Protein 5FYQ (pdb70)

Structure (mmCIF, N/CA/C/O backbone):
data_5FYQ
#
_entry.id   5FYQ
#
_cell.length_a   114.948
_cell.length_b   114.948
_cell.length_c   206.476
_cell.angle_alpha   90.00
_cell.angle_beta   90.00
_cell.angle_gamma   120.00
#
_symmetry.space_group_name_H-M   'P 61 2 2'
#
loop_
_entity.id
_entity.type
_entity.pdbx_description
1 polymer 'NAD-DEPENDENT PROTEIN DEACETYLASE SIRTUIN-2'
2 polymer 'RAN AA 31-43'
3 non-polymer 'SULFATE ION'
4 non-polymer 'ZINC ION'
5 water water
#
loop_
_atom_site.group_PDB
_atom_site.id
_atom_site.type_symbol
_atom_site.label_atom_id
_atom_site.label_alt_id
_atom_site.label_comp_id
_atom_site.label_asym_id
_atom_site.label_entity_id
_atom_site.label_seq_id
_atom_site.pdbx_PDB_ins_code
_atom_site.Cartn_x
_atom_site.Cartn_y
_atom_site.Cartn_z
_atom_site.occupancy
_atom_site.B_iso_or_equiv
_atom_site.auth_seq_id
_atom_site.auth_comp_id
_atom_site.auth_asym_id
_atom_site.auth_atom_id
_atom_site.pdbx_PDB_model_num
ATOM 1 N N . GLU A 1 60 ? -4.346 31.565 4.040 1.00 69.08 56 GLU A N 1
ATOM 2 C CA . GLU A 1 60 ? -3.249 31.933 4.992 1.00 71.48 56 GLU A CA 1
ATOM 3 C C . GLU A 1 60 ? -3.139 33.470 5.089 1.00 68.55 56 GLU A C 1
ATOM 4 O O . GLU A 1 60 ? -4.067 34.117 5.580 1.00 66.23 56 GLU A O 1
ATOM 10 N N . ARG A 1 61 ? -2.039 34.057 4.628 1.00 65.59 57 ARG A N 1
ATOM 11 C CA . ARG A 1 61 ? -1.848 35.493 4.722 1.00 63.88 57 ARG A CA 1
ATOM 12 C C . ARG A 1 61 ? -1.347 35.938 3.375 1.00 60.94 57 ARG A C 1
ATOM 13 O O . ARG A 1 61 ? -0.173 35.766 3.056 1.00 65.08 57 ARG A O 1
ATOM 21 N N . LEU A 1 62 ? -2.237 36.523 2.582 1.00 56.70 58 LEU A N 1
ATOM 22 C CA . LEU A 1 62 ? -1.965 36.727 1.160 1.00 52.40 58 LEU A CA 1
ATOM 23 C C . LEU A 1 62 ? -1.143 37.953 0.866 1.00 49.26 58 LEU A C 1
ATOM 24 O O . LEU A 1 62 ? -0.547 38.061 -0.205 1.00 47.63 58 LEU A O 1
ATOM 29 N N . LEU A 1 63 ? -1.148 38.895 1.795 1.00 47.90 59 LEU A N 1
ATOM 30 C CA . LEU A 1 63 ? -0.332 40.082 1.663 1.00 47.42 59 LEU A CA 1
ATOM 31 C C . LEU A 1 63 ? 0.983 39.776 2.270 1.00 50.14 59 LEU A C 1
ATOM 32 O O . LEU A 1 63 ? 1.037 39.276 3.381 1.00 51.85 59 LEU A O 1
ATOM 37 N N . ASP A 1 64 ? 2.044 40.099 1.548 1.00 51.68 60 ASP A N 1
ATOM 38 C CA . ASP A 1 64 ? 3.398 39.944 2.064 1.00 54.23 60 ASP A CA 1
ATOM 39 C C . ASP A 1 64 ? 3.790 41.150 2.950 1.00 56.68 60 ASP A C 1
ATOM 40 O O . ASP A 1 64 ? 4.738 41.088 3.728 1.00 62.78 60 ASP A O 1
ATOM 45 N N . GLU A 1 65 ? 3.009 42.220 2.843 1.00 54.63 61 GLU A N 1
ATOM 46 C CA . GLU A 1 65 ? 3.266 43.490 3.484 1.00 54.72 61 GLU A CA 1
ATOM 47 C C . GLU A 1 65 ? 1.940 44.207 3.631 1.00 51.86 61 GLU A C 1
ATOM 48 O O . GLU A 1 65 ? 1.167 44.259 2.681 1.00 51.66 61 GLU A O 1
ATOM 54 N N . LEU A 1 66 ? 1.686 44.799 4.789 1.00 50.74 62 LEU A N 1
ATOM 55 C CA . LEU A 1 66 ? 0.471 45.580 4.993 1.00 47.40 62 LEU A CA 1
ATOM 56 C C . LEU A 1 66 ? 0.661 46.993 4.490 1.00 47.11 62 LEU A C 1
ATOM 57 O O . LEU A 1 66 ? 0.748 47.935 5.265 1.00 48.76 62 LEU A O 1
ATOM 62 N N . THR A 1 67 ? 0.734 47.141 3.179 1.00 45.57 63 THR A N 1
ATOM 63 C CA . THR A 1 67 ? 0.994 48.439 2.587 1.00 45.00 63 THR A CA 1
ATOM 64 C C . THR A 1 67 ? 0.402 48.492 1.215 1.00 42.14 63 THR A C 1
ATOM 65 O O . THR A 1 67 ? 0.074 47.463 0.640 1.00 39.96 63 THR A O 1
ATOM 69 N N . LEU A 1 68 ? 0.313 49.704 0.688 1.00 42.04 64 LEU A N 1
ATOM 70 C CA . LEU A 1 68 ? -0.008 49.927 -0.722 1.00 41.01 64 LEU A CA 1
ATOM 71 C C . LEU A 1 68 ? 0.918 49.103 -1.604 1.00 42.18 64 LEU A C 1
ATOM 72 O O . LEU A 1 68 ? 0.470 48.516 -2.602 1.00 40.43 64 LEU A O 1
ATOM 77 N N . GLU A 1 69 ? 2.197 49.053 -1.213 1.00 44.75 65 GLU A N 1
ATOM 78 C CA . GLU A 1 69 ? 3.199 48.250 -1.902 1.00 45.94 65 GLU A CA 1
ATOM 79 C C . GLU A 1 69 ? 2.807 46.773 -1.828 1.00 43.92 65 GLU A C 1
ATOM 80 O O . GLU A 1 69 ? 2.844 46.071 -2.825 1.00 43.57 65 GLU A O 1
ATOM 86 N N . GLY A 1 70 ? 2.389 46.319 -0.657 1.00 42.40 66 GLY A N 1
ATOM 87 C CA . GLY A 1 70 ? 1.921 44.944 -0.499 1.00 40.22 66 GLY A CA 1
ATOM 88 C C . GLY A 1 70 ? 0.668 44.614 -1.295 1.00 36.82 66 GLY A C 1
ATOM 89 O O . GLY A 1 70 ? 0.533 43.518 -1.836 1.00 35.73 66 GLY A O 1
ATOM 90 N N . VAL A 1 71 ? -0.260 45.558 -1.354 1.00 35.03 67 VAL A N 1
ATOM 91 C CA . VAL A 1 71 ? -1.537 45.337 -2.008 1.00 31.99 67 VAL A CA 1
ATOM 92 C C . VAL A 1 71 ? -1.330 45.260 -3.500 1.00 31.22 67 VAL A C 1
ATOM 93 O O . VAL A 1 71 ? -1.830 44.332 -4.150 1.00 30.11 67 VAL A O 1
ATOM 97 N N . ALA A 1 72 ? -0.602 46.244 -4.034 1.00 32.30 68 ALA A N 1
ATOM 98 C CA . ALA A 1 72 ? -0.279 46.314 -5.477 1.00 31.82 68 ALA A CA 1
ATOM 99 C C . ALA A 1 72 ? 0.360 45.021 -5.949 1.00 31.53 68 ALA A C 1
ATOM 100 O O . ALA A 1 72 ? -0.006 44.443 -6.965 1.00 30.03 68 ALA A O 1
ATOM 102 N N . ARG A 1 73 ? 1.328 44.586 -5.162 1.00 33.11 69 ARG A N 1
ATOM 103 C CA . ARG A 1 73 ? 2.054 43.367 -5.404 1.00 33.92 69 ARG A CA 1
ATOM 104 C C . ARG A 1 73 ? 1.059 42.197 -5.433 1.00 32.05 69 ARG A C 1
ATOM 105 O O . ARG A 1 73 ? 1.126 41.325 -6.296 1.00 31.70 69 ARG A O 1
ATOM 113 N N . TYR A 1 74 ? 0.100 42.207 -4.520 1.00 31.04 70 TYR A N 1
ATOM 114 C CA . TYR A 1 74 ? -0.903 41.162 -4.468 1.00 29.47 70 TYR A CA 1
ATOM 115 C C . TYR A 1 74 ? -1.829 41.232 -5.683 1.00 28.52 70 TYR A C 1
ATOM 116 O O . TYR A 1 74 ? -2.107 40.216 -6.324 1.00 29.87 70 TYR A O 1
ATOM 125 N N . MET A 1 75 ? -2.312 42.432 -5.988 1.00 27.60 71 MET A N 1
ATOM 126 C CA . MET A 1 75 ? -3.098 42.687 -7.213 1.00 26.53 71 MET A CA 1
ATOM 127 C C . MET A 1 75 ? -2.481 42.208 -8.515 1.00 27.13 71 MET A C 1
ATOM 128 O O . MET A 1 75 ? -3.206 41.943 -9.465 1.00 26.02 71 MET A O 1
ATOM 133 N N . GLN A 1 76 ? -1.150 42.146 -8.566 1.00 29.17 72 GLN A N 1
ATOM 134 C CA . GLN A 1 76 ? -0.442 41.663 -9.753 1.00 30.42 72 GLN A CA 1
ATOM 135 C C . GLN A 1 76 ? -0.291 40.160 -9.815 1.00 31.41 72 GLN A C 1
ATOM 136 O O . GLN A 1 76 ? -0.084 39.606 -10.897 1.00 31.93 72 GLN A O 1
ATOM 142 N N . SER A 1 77 ? -0.372 39.505 -8.662 1.00 32.66 73 SER A N 1
ATOM 143 C CA . SER A 1 77 ? -0.349 38.059 -8.622 1.00 33.83 73 SER A CA 1
ATOM 144 C C . SER A 1 77 ? -1.621 37.512 -9.230 1.00 34.66 73 SER A C 1
ATOM 145 O O . SER A 1 77 ? -2.661 38.172 -9.272 1.00 33.87 73 SER A O 1
ATOM 148 N N . GLU A 1 78 ? -1.511 36.285 -9.707 1.00 37.70 74 GLU A N 1
ATOM 149 C CA . GLU A 1 78 ? -2.610 35.602 -10.343 1.00 39.06 74 GLU A CA 1
ATOM 150 C C . GLU A 1 78 ? -3.701 35.264 -9.345 1.00 39.08 74 GLU A C 1
ATOM 151 O O . GLU A 1 78 ? -4.836 35.039 -9.732 1.00 40.58 74 GLU A O 1
ATOM 157 N N . ARG A 1 79 ? -3.363 35.213 -8.063 1.00 40.01 75 ARG A N 1
ATOM 158 C CA . ARG A 1 79 ? -4.371 34.977 -7.047 1.00 40.53 75 ARG A CA 1
ATOM 159 C C . ARG A 1 79 ? -5.449 36.072 -6.926 1.00 38.18 75 ARG A C 1
ATOM 160 O O . ARG A 1 79 ? -6.547 35.793 -6.448 1.00 39.23 75 ARG A O 1
ATOM 168 N N . CYS A 1 80 ? -5.150 37.299 -7.345 1.00 35.87 76 CYS A N 1
ATOM 169 C CA . CYS A 1 80 ? -6.097 38.395 -7.220 1.00 32.78 76 CYS A CA 1
ATOM 170 C C . CYS A 1 80 ? -6.820 38.704 -8.524 1.00 32.87 76 CYS A C 1
ATOM 171 O O . CYS A 1 80 ? -6.343 39.497 -9.324 1.00 33.40 76 CYS A O 1
ATOM 174 N N . ARG A 1 81 ? -7.988 38.114 -8.733 1.00 34.16 77 ARG A N 1
ATOM 175 C CA . ARG A 1 81 ? -8.732 38.332 -9.985 1.00 36.04 77 ARG A CA 1
ATOM 176 C C . ARG A 1 81 ? -9.994 39.122 -9.871 1.00 34.56 77 ARG A C 1
ATOM 177 O O . ARG A 1 81 ? -10.354 39.867 -10.780 1.00 35.04 77 ARG A O 1
ATOM 185 N N . ARG A 1 82 ? -10.725 38.839 -8.806 1.00 34.15 78 ARG A N 1
ATOM 186 C CA . ARG A 1 82 ? -12.009 39.447 -8.570 1.00 33.23 78 ARG A CA 1
ATOM 187 C C . ARG A 1 82 ? -11.879 40.503 -7.482 1.00 29.94 78 ARG A C 1
ATOM 188 O O . ARG A 1 82 ? -11.507 40.215 -6.351 1.00 29.48 78 ARG A O 1
ATOM 196 N N . VAL A 1 83 ? -12.134 41.743 -7.869 1.00 28.03 79 VAL A N 1
ATOM 197 C CA . VAL A 1 83 ? -12.019 42.885 -6.977 1.00 26.28 79 VAL A CA 1
ATOM 198 C C . VAL A 1 83 ? -13.374 43.551 -6.810 1.00 25.80 79 VAL A C 1
ATOM 199 O O . VAL A 1 83 ? -14.088 43.833 -7.796 1.00 26.14 79 VAL A O 1
ATOM 203 N N . ILE A 1 84 ? -13.736 43.804 -5.562 1.00 26.11 80 ILE A N 1
ATOM 204 C CA . ILE A 1 84 ? -14.936 44.567 -5.281 1.00 26.23 80 ILE A CA 1
ATOM 205 C C . ILE A 1 84 ? -14.568 45.936 -4.729 1.00 26.81 80 ILE A C 1
ATOM 206 O O . ILE A 1 84 ? -13.758 46.050 -3.784 1.00 28.13 80 ILE A O 1
ATOM 211 N N . CYS A 1 85 ? -15.158 46.970 -5.322 1.00 25.92 81 CYS A N 1
ATOM 212 C CA . CYS A 1 85 ? -15.030 48.332 -4.802 1.00 26.01 81 CYS A CA 1
ATOM 213 C C . CYS A 1 85 ? -16.295 48.705 -4.011 1.00 28.34 81 CYS A C 1
ATOM 214 O O . CYS A 1 85 ? -17.437 48.545 -4.508 1.00 28.53 81 CYS A O 1
ATOM 217 N N . LEU A 1 86 ? -16.090 49.137 -2.765 1.00 25.30 82 LEU A N 1
ATOM 218 C CA . LEU A 1 86 ? -17.167 49.686 -1.933 1.00 23.55 82 LEU A CA 1
ATOM 219 C C . LEU A 1 86 ? -16.860 51.144 -1.770 1.00 22.60 82 LEU A C 1
ATOM 220 O O . LEU A 1 86 ? -15.839 51.506 -1.182 1.00 22.46 82 LEU A O 1
ATOM 225 N N . VAL A 1 87 ? -17.741 51.991 -2.270 1.00 22.04 83 VAL A N 1
ATOM 226 C CA . VAL A 1 87 ? -17.444 53.419 -2.326 1.00 23.12 83 VAL A CA 1
ATOM 227 C C . VAL A 1 87 ? -18.550 54.288 -1.746 1.00 25.04 83 VAL A C 1
ATOM 228 O O . VAL A 1 87 ? -19.740 53.942 -1.824 1.00 27.76 83 VAL A O 1
ATOM 232 N N . GLY A 1 88 ? -18.158 55.431 -1.189 1.00 25.04 84 GLY A N 1
ATOM 233 C CA . GLY A 1 88 ? -19.131 56.395 -0.665 1.00 26.57 84 GLY A CA 1
ATOM 234 C C . GLY A 1 88 ? -18.925 57.837 -1.099 1.00 27.40 84 GLY A C 1
ATOM 235 O O . GLY A 1 88 ? -18.338 58.118 -2.149 1.00 27.05 84 GLY A O 1
ATOM 236 N N . ALA A 1 89 ? -19.400 58.764 -0.271 1.00 25.73 85 ALA A N 1
ATOM 237 C CA . ALA A 1 89 ? -19.366 60.180 -0.631 1.00 24.32 85 ALA A CA 1
ATOM 238 C C . ALA A 1 89 ? -17.959 60.705 -0.876 1.00 25.22 85 ALA A C 1
ATOM 239 O O . ALA A 1 89 ? -17.780 61.707 -1.547 1.00 26.29 85 ALA A O 1
ATOM 241 N N . GLY A 1 90 ? -16.962 60.025 -0.332 1.00 25.59 86 GLY A N 1
ATOM 242 C CA . GLY A 1 90 ? -15.587 60.503 -0.418 1.00 27.59 86 GLY A CA 1
ATOM 243 C C . GLY A 1 90 ? -14.942 60.410 -1.786 1.00 28.26 86 GLY A C 1
ATOM 244 O O . GLY A 1 90 ? -13.854 60.936 -1.963 1.00 29.11 86 GLY A O 1
ATOM 245 N N . ILE A 1 91 ? -15.582 59.721 -2.735 1.00 27.11 87 ILE A N 1
ATOM 246 C CA . ILE A 1 91 ? -15.036 59.605 -4.087 1.00 27.69 87 ILE A CA 1
ATOM 247 C C . ILE A 1 91 ? -15.742 60.526 -5.064 1.00 28.78 87 ILE A C 1
ATOM 248 O O . ILE A 1 91 ? -15.585 60.373 -6.279 1.00 31.22 87 ILE A O 1
ATOM 253 N N . SER A 1 92 ? -16.547 61.455 -4.573 1.00 28.43 88 SER A N 1
ATOM 254 C CA . SER A 1 92 ? -17.189 62.397 -5.491 1.00 29.67 88 SER A CA 1
ATOM 255 C C . SER A 1 92 ? -17.082 63.851 -5.060 1.00 30.90 88 SER A C 1
ATOM 256 O O . SER A 1 92 ? -17.593 64.749 -5.734 1.00 32.29 88 SER A O 1
ATOM 259 N N . THR A 1 93 ? -16.403 64.096 -3.953 1.00 30.12 89 THR A N 1
ATOM 260 C CA . THR A 1 93 ? -16.314 65.440 -3.452 1.00 31.61 89 THR A CA 1
ATOM 261 C C . THR A 1 93 ? -15.387 66.252 -4.325 1.00 35.08 89 THR A C 1
ATOM 262 O O . THR A 1 93 ? -15.657 67.426 -4.578 1.00 37.59 89 THR A O 1
ATOM 266 N N . SER A 1 94 ? -14.319 65.640 -4.824 1.00 35.73 90 SER A N 1
ATOM 267 C CA . SER A 1 94 ? -13.426 66.358 -5.727 1.00 38.76 90 SER A CA 1
ATOM 268 C C . SER A 1 94 ? -14.121 66.658 -7.041 1.00 39.79 90 SER A C 1
ATOM 269 O O . SER A 1 94 ? -13.720 67.554 -7.744 1.00 42.57 90 SER A O 1
ATOM 272 N N . ALA A 1 95 ? -15.176 65.914 -7.350 1.00 38.48 91 ALA A N 1
ATOM 273 C CA . ALA A 1 95 ? -16.069 66.233 -8.481 1.00 40.07 91 ALA A CA 1
ATOM 274 C C . ALA A 1 95 ? -17.126 67.308 -8.142 1.00 41.65 91 ALA A C 1
ATOM 275 O O . ALA A 1 95 ? -18.063 67.539 -8.920 1.00 42.54 91 ALA A O 1
ATOM 277 N N . GLY A 1 96 ? -16.962 67.969 -6.995 1.00 42.61 92 GLY A N 1
ATOM 278 C CA . GLY A 1 96 ? -17.863 69.037 -6.566 1.00 43.52 92 GLY A CA 1
ATOM 279 C C . GLY A 1 96 ? -19.207 68.503 -6.116 1.00 42.09 92 GLY A C 1
ATOM 280 O O . GLY A 1 96 ? -20.240 69.055 -6.465 1.00 43.89 92 GLY A O 1
ATOM 281 N N . ILE A 1 97 ? -19.200 67.411 -5.353 1.00 40.35 93 ILE A N 1
ATOM 282 C CA . ILE A 1 97 ? -20.431 66.872 -4.777 1.00 37.88 93 ILE A CA 1
ATOM 283 C C . ILE A 1 97 ? -20.271 66.662 -3.271 1.00 36.97 93 ILE A C 1
ATOM 284 O O . ILE A 1 97 ? -19.694 65.659 -2.826 1.00 36.76 93 ILE A O 1
ATOM 289 N N . PRO A 1 98 ? -20.822 67.597 -2.478 1.00 37.13 94 PRO A N 1
ATOM 290 C CA . PRO A 1 98 ? -20.519 67.681 -1.053 1.00 36.37 94 PRO A CA 1
ATOM 291 C C . PRO A 1 98 ? -21.078 66.508 -0.279 1.00 33.94 94 PRO A C 1
ATOM 292 O O . PRO A 1 98 ? -22.214 66.112 -0.498 1.00 32.43 94 PRO A O 1
ATOM 296 N N . ASP A 1 99 ? -20.272 65.947 0.609 1.00 34.11 95 ASP A N 1
ATOM 297 C CA . ASP A 1 99 ? -20.707 64.805 1.369 1.00 32.94 95 ASP A CA 1
ATOM 298 C C . ASP A 1 99 ? -21.730 65.270 2.389 1.00 33.52 95 ASP A C 1
ATOM 299 O O . ASP A 1 99 ? -21.374 65.695 3.496 1.00 34.86 95 ASP A O 1
ATOM 304 N N . PHE A 1 100 ? -23.005 65.165 2.028 1.00 34.16 96 PHE A N 1
ATOM 305 C CA . PHE A 1 100 ? -24.074 65.640 2.910 1.00 36.19 96 PHE A CA 1
ATOM 306 C C . PHE A 1 100 ? -24.239 64.863 4.221 1.00 35.86 96 PHE A C 1
ATOM 307 O O . PHE A 1 100 ? -24.980 65.282 5.102 1.00 35.23 96 PHE A O 1
ATOM 315 N N . ARG A 1 101 ? -23.561 63.732 4.354 1.00 36.98 97 ARG A N 1
ATOM 316 C CA . ARG A 1 101 ? -23.644 62.955 5.577 1.00 37.74 97 ARG A CA 1
ATOM 317 C C . ARG A 1 101 ? -22.652 63.404 6.605 1.00 41.82 97 ARG A C 1
ATOM 318 O O . ARG A 1 101 ? -22.884 63.236 7.789 1.00 47.23 97 ARG A O 1
ATOM 326 N N . SER A 1 102 ? -21.534 63.959 6.157 1.00 47.46 98 SER A N 1
ATOM 327 C CA . SER A 1 102 ? -20.515 64.489 7.058 1.00 49.79 98 SER A CA 1
ATOM 328 C C . SER A 1 102 ? -20.406 65.963 6.727 1.00 49.90 98 SER A C 1
ATOM 329 O O . SER A 1 102 ? -19.454 66.371 6.069 1.00 50.13 98 SER A O 1
ATOM 332 N N . PRO A 1 103 ? -21.404 66.760 7.155 1.00 49.84 99 PRO A N 1
ATOM 333 C CA . PRO A 1 103 ? -21.355 68.206 6.981 1.00 53.78 99 PRO A CA 1
ATOM 334 C C . PRO A 1 103 ? -20.522 68.885 8.072 1.00 55.74 99 PRO A C 1
ATOM 335 O O . PRO A 1 103 ? -19.374 68.498 8.308 1.00 56.76 99 PRO A O 1
ATOM 339 N N . TYR A 1 108 ? -23.159 73.624 8.660 1.00 77.11 104 TYR A N 1
ATOM 340 C CA . TYR A 1 108 ? -22.629 74.640 7.745 1.00 76.46 104 TYR A CA 1
ATOM 341 C C . TYR A 1 108 ? -23.087 74.417 6.282 1.00 71.42 104 TYR A C 1
ATOM 342 O O . TYR A 1 108 ? -23.350 75.365 5.553 1.00 73.62 104 TYR A O 1
ATOM 351 N N . ASP A 1 109 ? -23.169 73.160 5.867 1.00 66.49 105 ASP A N 1
ATOM 352 C CA . ASP A 1 109 ? -23.632 72.781 4.534 1.00 63.16 105 ASP A CA 1
ATOM 353 C C . ASP A 1 109 ? -25.149 72.962 4.382 1.00 58.43 105 ASP A C 1
ATOM 354 O O . ASP A 1 109 ? -25.643 73.246 3.297 1.00 53.70 105 ASP A O 1
ATOM 359 N N . ASN A 1 110 ? -25.885 72.798 5.471 1.00 56.62 106 ASN A N 1
ATOM 360 C CA . ASN A 1 110 ? -27.329 72.749 5.372 1.00 57.11 106 ASN A CA 1
ATOM 361 C C . ASN A 1 110 ? -27.895 74.182 5.274 1.00 61.36 106 ASN A C 1
ATOM 362 O O . ASN A 1 110 ? -28.317 74.631 4.200 1.00 67.88 106 ASN A O 1
ATOM 367 N N . LEU A 1 111 ? -27.856 74.866 6.409 1.00 62.80 107 LEU A N 1
ATOM 368 C CA . LEU A 1 111 ? -28.252 76.278 6.614 1.00 67.43 107 LEU A CA 1
ATOM 369 C C . LEU A 1 111 ? -29.445 76.754 5.729 1.00 67.11 107 LEU A C 1
ATOM 370 O O . LEU A 1 111 ? -29.322 77.581 4.803 1.00 69.64 107 LEU A O 1
ATOM 375 N N . GLU A 1 112 ? -30.608 76.212 6.102 1.00 63.31 108 GLU A N 1
ATOM 376 C CA . GLU A 1 112 ? -31.917 76.424 5.472 1.00 59.22 108 GLU A CA 1
ATOM 377 C C . GLU A 1 112 ? -33.048 76.048 6.468 1.00 56.48 108 GLU A C 1
ATOM 378 O O . GLU A 1 112 ? -33.241 74.873 6.754 1.00 47.67 108 GLU A O 1
ATOM 384 N N . LYS A 1 113 ? -33.812 77.019 6.967 1.00 58.91 109 LYS A N 1
ATOM 385 C CA . LYS A 1 113 ? -34.937 76.717 7.874 1.00 58.88 109 LYS A CA 1
ATOM 386 C C . LYS A 1 113 ? -36.316 77.180 7.362 1.00 57.55 109 LYS A C 1
ATOM 387 O O . LYS A 1 113 ? -36.508 78.376 7.207 1.00 56.69 109 LYS A O 1
ATOM 393 N N . TYR A 1 114 ? -37.274 76.281 7.072 1.00 56.17 110 TYR A N 1
ATOM 394 C CA . TYR A 1 114 ? -37.125 74.789 7.002 1.00 55.42 110 TYR A CA 1
ATOM 395 C C . TYR A 1 114 ? -36.586 74.223 8.284 1.00 57.37 110 TYR A C 1
ATOM 396 O O . TYR A 1 114 ? -35.478 73.704 8.308 1.00 83.58 110 TYR A O 1
ATOM 405 N N . HIS A 1 115 ? -37.310 74.359 9.374 1.00 52.87 111 HIS A N 1
ATOM 406 C CA . HIS A 1 115 ? -36.707 74.018 10.656 1.00 51.28 111 HIS A CA 1
ATOM 407 C C . HIS A 1 115 ? -36.717 72.535 10.819 1.00 49.81 111 HIS A C 1
ATOM 408 O O . HIS A 1 115 ? -37.774 71.926 10.732 1.00 58.23 111 HIS A O 1
ATOM 415 N N . LEU A 1 116 ? -35.544 71.968 11.077 1.00 44.12 112 LEU A N 1
ATOM 416 C CA . LEU A 1 116 ? -35.334 70.532 11.019 1.00 38.30 112 LEU A CA 1
ATOM 417 C C . LEU A 1 116 ? -34.791 70.103 12.344 1.00 36.11 112 LEU A C 1
ATOM 418 O O . LEU A 1 116 ? -33.979 70.822 12.936 1.00 37.21 112 LEU A O 1
ATOM 423 N N . PRO A 1 117 ? -35.183 68.908 12.808 1.00 33.18 113 PRO A N 1
ATOM 424 C CA . PRO A 1 117 ? -34.603 68.494 14.068 1.00 31.85 113 PRO A CA 1
ATOM 425 C C . PRO A 1 117 ? -33.139 68.111 13.897 1.00 30.21 113 PRO A C 1
ATOM 426 O O . PRO A 1 117 ? -32.348 68.324 14.821 1.00 31.22 113 PRO A O 1
ATOM 430 N N . TYR A 1 118 ? -32.776 67.580 12.726 1.00 27.32 114 TYR A N 1
ATOM 431 C CA . TYR A 1 118 ? -31.360 67.320 12.404 1.00 26.06 114 TYR A CA 1
ATOM 432 C C . TYR A 1 118 ? -31.276 67.040 10.919 1.00 24.63 114 TYR A C 1
ATOM 433 O O . TYR A 1 118 ? -32.251 66.615 10.340 1.00 24.28 114 TYR A O 1
ATOM 442 N N . PRO A 1 119 ? -30.124 67.295 10.289 1.00 25.31 115 PRO A N 1
ATOM 443 C CA . PRO A 1 119 ? -29.996 66.983 8.869 1.00 25.13 115 PRO A CA 1
ATOM 444 C C . PRO A 1 119 ? -30.582 65.632 8.379 1.00 24.96 115 PRO A C 1
ATOM 445 O O . PRO A 1 119 ? -31.355 65.652 7.417 1.00 24.05 115 PRO A O 1
ATOM 449 N N . GLU A 1 120 ? -30.253 64.486 9.001 1.00 26.35 116 GLU A N 1
ATOM 450 C CA . GLU A 1 120 ? -30.677 63.187 8.413 1.00 28.26 116 GLU A CA 1
ATOM 451 C C . GLU A 1 120 ? -32.209 63.097 8.293 1.00 29.77 116 GLU A C 1
ATOM 452 O O . GLU A 1 120 ? -32.763 62.290 7.513 1.00 30.54 116 GLU A O 1
ATOM 458 N N . ALA A 1 121 ? -32.894 63.942 9.046 1.00 29.98 117 ALA A N 1
ATOM 459 C CA . ALA A 1 121 ? -34.336 64.036 8.958 1.00 29.90 117 ALA A CA 1
ATOM 460 C C . ALA A 1 121 ? -34.845 64.248 7.531 1.00 29.63 117 ALA A C 1
ATOM 461 O O . ALA A 1 121 ? -35.834 63.634 7.137 1.00 29.80 117 ALA A O 1
ATOM 463 N N . ILE A 1 122 ? -34.184 65.106 6.758 1.00 29.71 118 ILE A N 1
ATOM 464 C CA . ILE A 1 122 ? -34.661 65.419 5.395 1.00 30.15 118 ILE A CA 1
ATOM 465 C C . ILE A 1 122 ? -34.582 64.196 4.471 1.00 29.04 118 ILE A C 1
ATOM 466 O O . ILE A 1 122 ? -35.387 64.050 3.546 1.00 29.02 118 ILE A O 1
ATOM 471 N N . PHE A 1 123 ? -33.623 63.317 4.749 1.00 28.48 119 PHE A N 1
ATOM 472 C CA . PHE A 1 123 ? -33.506 62.044 4.042 1.00 29.12 119 PHE A CA 1
ATOM 473 C C . PHE A 1 123 ? -34.288 60.878 4.647 1.00 29.59 119 PHE A C 1
ATOM 474 O O . PHE A 1 123 ? -34.301 59.800 4.042 1.00 30.06 119 PHE A O 1
ATOM 482 N N . GLU A 1 124 ? -34.900 61.070 5.823 1.00 29.36 120 GLU A N 1
ATOM 483 C CA . GLU A 1 124 ? -35.712 60.027 6.460 1.00 29.66 120 GLU A CA 1
ATOM 484 C C . GLU A 1 124 ? -37.094 60.015 5.708 1.00 28.62 120 GLU A C 1
ATOM 485 O O . GLU A 1 124 ? -37.719 61.045 5.548 1.00 28.00 120 GLU A O 1
ATOM 491 N N . ILE A 1 125 ? -37.508 58.852 5.194 1.00 27.91 121 ILE A N 1
ATOM 492 C CA . ILE A 1 125 ? -38.679 58.702 4.283 1.00 28.65 121 ILE A CA 1
ATOM 493 C C . ILE A 1 125 ? -40.056 59.205 4.788 1.00 31.38 121 ILE A C 1
ATOM 494 O O . ILE A 1 125 ? -40.836 59.813 4.028 1.00 31.98 121 ILE A O 1
ATOM 499 N N . SER A 1 126 ? -40.369 58.904 6.046 1.00 32.33 122 SER A N 1
ATOM 500 C CA . SER A 1 126 ? -41.554 59.435 6.700 1.00 33.09 122 SER A CA 1
ATOM 501 C C . SER A 1 126 ? -41.544 60.954 6.594 1.00 33.69 122 SER A C 1
ATOM 502 O O . SER A 1 126 ? -42.506 61.560 6.131 1.00 37.22 122 SER A O 1
ATOM 505 N N . TYR A 1 127 ? -40.444 61.566 7.015 1.00 32.26 123 TYR A N 1
ATOM 506 C CA . TYR A 1 127 ? -40.356 63.019 7.062 1.00 32.05 123 TYR A CA 1
ATOM 507 C C . TYR A 1 127 ? -40.509 63.652 5.673 1.00 32.99 123 TYR A C 1
ATOM 508 O O . TYR A 1 127 ? -41.213 64.670 5.510 1.00 33.79 123 TYR A O 1
ATOM 517 N N . PHE A 1 128 ? -39.841 63.054 4.685 1.00 30.56 124 PHE A N 1
ATOM 518 C CA . PHE A 1 128 ? -39.898 63.532 3.308 1.00 30.64 124 PHE A CA 1
ATOM 519 C C . PHE A 1 128 ? -41.321 63.503 2.751 1.00 33.45 124 PHE A C 1
ATOM 520 O O . PHE A 1 128 ? -41.731 64.421 2.032 1.00 34.39 124 PHE A O 1
ATOM 528 N N . LYS A 1 129 ? -42.076 62.460 3.085 1.00 35.23 125 LYS A N 1
ATOM 529 C CA . LYS A 1 129 ? -43.415 62.305 2.511 1.00 38.95 125 LYS A CA 1
ATOM 530 C C . LYS A 1 129 ? -44.371 63.377 3.006 1.00 40.04 125 LYS A C 1
ATOM 531 O O . LYS A 1 129 ? -45.295 63.761 2.292 1.00 41.16 125 LYS A O 1
ATOM 537 N N . LYS A 1 130 ? -44.143 63.852 4.226 1.00 39.87 126 LYS A N 1
ATOM 538 C CA . LYS A 1 130 ? -44.935 64.956 4.798 1.00 42.01 126 LYS A CA 1
ATOM 539 C C . LYS A 1 130 ? -44.339 66.325 4.434 1.00 39.28 126 LYS A C 1
ATOM 540 O O . LYS A 1 130 ? -45.060 67.304 4.281 1.00 39.00 126 LYS A O 1
ATOM 546 N N . HIS A 1 131 ? -43.011 66.376 4.345 1.00 36.44 127 HIS A N 1
ATOM 547 C CA . HIS A 1 131 ? -42.271 67.619 4.189 1.00 34.87 127 HIS A CA 1
ATOM 548 C C . HIS A 1 131 ? -41.131 67.386 3.222 1.00 33.68 127 HIS A C 1
ATOM 549 O O . HIS A 1 131 ? -39.988 67.282 3.639 1.00 30.92 127 HIS A O 1
ATOM 556 N N . PRO A 1 132 ? -41.437 67.290 1.920 1.00 35.27 128 PRO A N 1
ATOM 557 C CA . PRO A 1 132 ? -40.388 67.050 0.946 1.00 35.22 128 PRO A CA 1
ATOM 558 C C . PRO A 1 132 ? -39.502 68.276 0.687 1.00 36.32 128 PRO A C 1
ATOM 559 O O . PRO A 1 132 ? -38.439 68.152 0.081 1.00 36.58 128 PRO A O 1
ATOM 563 N N . GLU A 1 133 ? -39.912 69.433 1.187 1.00 37.76 129 GLU A N 1
ATOM 564 C CA . GLU A 1 133 ? -39.230 70.687 0.903 1.00 39.77 129 GLU A CA 1
ATOM 565 C C . GLU A 1 133 ? -37.771 70.776 1.342 1.00 39.58 129 GLU A C 1
ATOM 566 O O . GLU A 1 133 ? -36.920 71.105 0.525 1.00 40.46 129 GLU A O 1
ATOM 572 N N . PRO A 1 134 ? -37.471 70.517 2.625 1.00 39.75 130 PRO A N 1
ATOM 573 C CA . PRO A 1 134 ? -36.061 70.558 2.975 1.00 40.70 130 PRO A CA 1
ATOM 574 C C . PRO A 1 134 ? -35.206 69.767 1.975 1.00 41.96 130 PRO A C 1
ATOM 575 O O . PRO A 1 134 ? -34.177 70.258 1.488 1.00 42.85 130 PRO A O 1
ATOM 579 N N . PHE A 1 135 ? -35.652 68.551 1.655 1.00 41.51 131 PHE A N 1
ATOM 580 C CA . PHE A 1 135 ? -34.908 67.697 0.735 1.00 41.13 131 PHE A CA 1
ATOM 581 C C . PHE A 1 135 ? -34.688 68.373 -0.595 1.00 43.89 131 PHE A C 1
ATOM 582 O O . PHE A 1 135 ? -33.664 68.172 -1.240 1.00 45.24 131 PHE A O 1
ATOM 590 N N . PHE A 1 136 ? -35.681 69.151 -1.001 1.00 45.25 132 PHE A N 1
ATOM 591 C CA . PHE A 1 136 ? -35.781 69.637 -2.363 1.00 44.38 132 PHE A CA 1
ATOM 592 C C . PHE A 1 136 ? -35.112 70.955 -2.585 1.00 46.59 132 PHE A C 1
ATOM 593 O O . PHE A 1 136 ? -34.593 71.202 -3.679 1.00 47.11 132 PHE A O 1
ATOM 601 N N . ALA A 1 137 ? -35.135 71.802 -1.558 1.00 48.62 133 ALA A N 1
ATOM 602 C CA . ALA A 1 137 ? -34.415 73.059 -1.597 1.00 53.07 133 ALA A CA 1
ATOM 603 C C . ALA A 1 137 ? -32.949 72.730 -1.693 1.00 53.99 133 ALA A C 1
ATOM 604 O O . ALA A 1 137 ? -32.189 73.348 -2.440 1.00 56.82 133 ALA A O 1
ATOM 606 N N . LEU A 1 138 ? -32.573 71.735 -0.909 1.00 53.20 134 LEU A N 1
ATOM 607 C CA . LEU A 1 138 ? -31.334 71.016 -1.117 1.00 55.08 134 LEU A CA 1
ATOM 608 C C . LEU A 1 138 ? -31.590 70.221 -2.376 1.00 58.66 134 LEU A C 1
ATOM 609 O O . LEU A 1 138 ? -32.696 69.742 -2.575 1.00 64.32 134 LEU A O 1
ATOM 614 N N . ALA A 1 139 ? -30.585 70.081 -3.225 1.00 60.28 135 ALA A N 1
ATOM 615 C CA . ALA A 1 139 ? -30.768 69.535 -4.583 1.00 61.91 135 ALA A CA 1
ATOM 616 C C . ALA A 1 139 ? -31.002 70.638 -5.569 1.00 64.87 135 ALA A C 1
ATOM 617 O O . ALA A 1 139 ? -30.889 70.410 -6.757 1.00 79.51 135 ALA A O 1
ATOM 619 N N . LYS A 1 140 ? -31.386 71.813 -5.098 1.00 65.63 136 LYS A N 1
ATOM 620 C CA . LYS A 1 140 ? -31.228 72.990 -5.902 1.00 70.58 136 LYS A CA 1
ATOM 621 C C . LYS A 1 140 ? -29.927 73.658 -5.463 1.00 72.20 136 LYS A C 1
ATOM 622 O O . LYS A 1 140 ? -29.283 74.342 -6.253 1.00 81.95 136 LYS A O 1
ATOM 628 N N . GLU A 1 141 ? -29.518 73.415 -4.219 1.00 70.16 137 GLU A N 1
ATOM 629 C CA . GLU A 1 141 ? -28.351 74.075 -3.662 1.00 71.55 137 GLU A CA 1
ATOM 630 C C . GLU A 1 141 ? -27.105 73.419 -4.217 1.00 70.95 137 GLU A C 1
ATOM 631 O O . GLU A 1 141 ? -26.173 74.104 -4.617 1.00 75.80 137 GLU A O 1
ATOM 637 N N . LEU A 1 142 ? -27.085 72.097 -4.247 1.00 69.93 138 LEU A N 1
ATOM 638 C CA . LEU A 1 142 ? -26.094 71.405 -5.047 1.00 74.48 138 LEU A CA 1
ATOM 639 C C . LEU A 1 142 ? -26.724 71.145 -6.422 1.00 79.33 138 LEU A C 1
ATOM 640 O O . LEU A 1 142 ? -27.680 70.378 -6.542 1.00 76.34 138 LEU A O 1
ATOM 645 N N . TYR A 1 143 ? -26.216 71.849 -7.440 1.00 88.06 139 TYR A N 1
ATOM 646 C CA . TYR A 1 143 ? -26.760 71.769 -8.803 1.00 90.85 139 TYR A CA 1
ATOM 647 C C . TYR A 1 143 ? -26.748 70.307 -9.251 1.00 84.07 139 TYR A C 1
ATOM 648 O O . TYR A 1 143 ? -27.833 69.736 -9.441 1.00 76.54 139 TYR A O 1
ATOM 657 N N . PRO A 1 144 ? -25.563 69.697 -9.448 1.00 84.21 140 PRO A N 1
ATOM 658 C CA . PRO A 1 144 ? -24.257 70.373 -9.589 1.00 85.03 140 PRO A CA 1
ATOM 659 C C . PRO A 1 144 ? -24.025 70.816 -11.036 1.00 87.86 140 PRO A C 1
ATOM 660 O O . PRO A 1 144 ? -24.563 70.206 -11.971 1.00 82.33 140 PRO A O 1
ATOM 664 N N . GLY A 1 145 ? -23.229 71.872 -11.197 1.00 93.00 141 GLY A N 1
ATOM 665 C CA . GLY A 1 145 ? -23.135 72.624 -12.455 1.00 97.25 141 GLY A CA 1
ATOM 666 C C . GLY A 1 145 ? -23.116 71.749 -13.686 1.00 97.82 141 GLY A C 1
ATOM 667 O O . GLY A 1 145 ? -23.851 71.984 -14.639 1.00 105.38 141 GLY A O 1
ATOM 668 N N . GLN A 1 146 ? -22.259 70.740 -13.650 1.00 95.98 142 GLN A N 1
ATOM 669 C CA . GLN A 1 146 ? -22.244 69.658 -14.633 1.00 95.66 142 GLN A CA 1
ATOM 670 C C . GLN A 1 146 ? -21.473 68.500 -14.005 1.00 85.30 142 GLN A C 1
ATOM 671 O O . GLN A 1 146 ? -20.573 68.710 -13.203 1.00 86.17 142 GLN A O 1
ATOM 677 N N . PHE A 1 147 ? -21.820 67.279 -14.378 1.00 77.06 143 PHE A N 1
ATOM 678 C CA . PHE A 1 147 ? -21.248 66.102 -13.750 1.00 68.44 143 PHE A CA 1
ATOM 679 C C . PHE A 1 147 ? -20.048 65.575 -14.509 1.00 64.00 143 PHE A C 1
ATOM 680 O O . PHE A 1 147 ? -20.171 65.236 -15.682 1.00 65.55 143 PHE A O 1
ATOM 688 N N . LYS A 1 148 ? -18.901 65.475 -13.848 1.00 59.34 144 LYS A N 1
ATOM 689 C CA . LYS A 1 148 ? -17.782 64.727 -14.425 1.00 58.61 144 LYS A CA 1
ATOM 690 C C . LYS A 1 148 ? -16.900 63.977 -13.406 1.00 52.51 144 LYS A C 1
ATOM 691 O O . LYS A 1 148 ? -16.381 64.568 -12.465 1.00 51.93 144 LYS A O 1
ATOM 697 N N . PRO A 1 149 ? -16.687 62.675 -13.636 1.00 46.91 145 PRO A N 1
ATOM 698 C CA . PRO A 1 149 ? -16.148 61.795 -12.614 1.00 42.84 145 PRO A CA 1
ATOM 699 C C . PRO A 1 149 ? -14.662 61.919 -12.311 1.00 42.12 145 PRO A C 1
ATOM 700 O O . PRO A 1 149 ? -13.882 62.425 -13.107 1.00 44.47 145 PRO A O 1
ATOM 704 N N . THR A 1 150 ? -14.304 61.410 -11.145 1.00 38.07 146 THR A N 1
ATOM 705 C CA . THR A 1 150 ? -12.996 61.610 -10.565 1.00 37.89 146 THR A CA 1
ATOM 706 C C . THR A 1 150 ? -12.009 60.548 -10.989 1.00 37.04 146 THR A C 1
ATOM 707 O O . THR A 1 150 ? -12.350 59.566 -11.625 1.00 35.87 146 THR A O 1
ATOM 711 N N . ILE A 1 151 ? -10.764 60.781 -10.611 1.00 38.03 147 ILE A N 1
ATOM 712 C CA . ILE A 1 151 ? -9.683 59.847 -10.818 1.00 37.58 147 ILE A CA 1
ATOM 713 C C . ILE A 1 151 ? -10.032 58.498 -10.207 1.00 34.47 147 ILE A C 1
ATOM 714 O O . ILE A 1 151 ? -9.771 57.430 -10.808 1.00 33.34 147 ILE A O 1
ATOM 719 N N . CYS A 1 152 ? -10.630 58.548 -9.020 1.00 32.61 148 CYS A N 1
ATOM 720 C CA . CYS A 1 152 ? -11.064 57.331 -8.367 1.00 30.47 148 CYS A CA 1
ATOM 721 C C . CYS A 1 152 ? -12.046 56.621 -9.257 1.00 29.19 148 CYS A C 1
ATOM 722 O O . CYS A 1 152 ? -11.896 55.429 -9.529 1.00 27.68 148 CYS A O 1
ATOM 725 N N . HIS A 1 153 ? -13.048 57.350 -9.724 1.00 29.70 149 HIS A N 1
ATOM 726 C CA . HIS A 1 153 ? -13.995 56.775 -10.673 1.00 29.57 149 HIS A CA 1
ATOM 727 C C . HIS A 1 153 ? -13.306 56.107 -11.861 1.00 30.41 149 HIS A C 1
ATOM 728 O O . HIS A 1 153 ? -13.654 54.991 -12.253 1.00 29.57 149 HIS A O 1
ATOM 735 N N . TYR A 1 154 ? -12.322 56.797 -12.426 1.00 31.97 150 TYR A N 1
ATOM 736 C CA . TYR A 1 154 ? -11.688 56.331 -13.649 1.00 33.01 150 TYR A CA 1
ATOM 737 C C . TYR A 1 154 ? -10.703 55.222 -13.329 1.00 32.04 150 TYR A C 1
ATOM 738 O O . TYR A 1 154 ? -10.403 54.384 -14.170 1.00 31.72 150 TYR A O 1
ATOM 747 N N . PHE A 1 155 ? -10.226 55.203 -12.093 1.00 31.63 151 PHE A N 1
ATOM 748 C CA . PHE A 1 155 ? -9.480 54.054 -11.592 1.00 30.17 151 PHE A CA 1
ATOM 749 C C . PHE A 1 155 ? -10.360 52.801 -11.686 1.00 28.55 151 PHE A C 1
ATOM 750 O O . PHE A 1 155 ? -9.939 51.760 -12.217 1.00 27.85 151 PHE A O 1
ATOM 758 N N . MET A 1 156 ? -11.590 52.929 -11.184 1.00 27.55 152 MET A N 1
ATOM 759 C CA . MET A 1 156 ? -12.556 51.832 -11.201 1.00 26.41 152 MET A CA 1
ATOM 760 C C . MET A 1 156 ? -12.874 51.382 -12.622 1.00 26.75 152 MET A C 1
ATOM 761 O O . MET A 1 156 ? -13.214 50.205 -12.854 1.00 27.37 152 MET A O 1
ATOM 766 N N . ARG A 1 157 ? -12.797 52.317 -13.560 1.00 27.39 153 ARG A N 1
ATOM 767 C CA . ARG A 1 157 ? -12.934 51.979 -14.970 1.00 28.62 153 ARG A CA 1
ATOM 768 C C . ARG A 1 157 ? -11.774 51.096 -15.457 1.00 28.69 153 ARG A C 1
ATOM 769 O O . ARG A 1 157 ? -11.985 50.118 -16.149 1.00 28.75 153 ARG A O 1
ATOM 777 N N . LEU A 1 158 ? -10.548 51.437 -15.100 1.00 28.81 154 LEU A N 1
ATOM 778 C CA . LEU A 1 158 ? -9.434 50.648 -15.560 1.00 28.81 154 LEU A CA 1
ATOM 779 C C . LEU A 1 158 ? -9.565 49.261 -14.979 1.00 26.65 154 LEU A C 1
ATOM 780 O O . LEU A 1 158 ? -9.278 48.275 -15.656 1.00 27.37 154 LEU A O 1
ATOM 785 N N . LEU A 1 159 ? -10.042 49.165 -13.746 1.00 24.29 155 LEU A N 1
ATOM 786 C CA . LEU A 1 159 ? -10.273 47.844 -13.192 1.00 22.75 155 LEU A CA 1
ATOM 787 C C . LEU A 1 159 ? -11.167 47.044 -14.127 1.00 22.49 155 LEU A C 1
ATOM 788 O O . LEU A 1 159 ? -10.823 45.946 -14.539 1.00 22.74 155 LEU A O 1
ATOM 793 N N . LYS A 1 160 ? -12.307 47.617 -14.471 1.00 22.51 156 LYS A N 1
ATOM 794 C CA . LYS A 1 160 ? -13.225 46.998 -15.426 1.00 23.08 156 LYS A CA 1
ATOM 795 C C . LYS A 1 160 ? -12.547 46.594 -16.717 1.00 25.04 156 LYS A C 1
ATOM 796 O O . LYS A 1 160 ? -12.613 45.439 -17.130 1.00 25.73 156 LYS A O 1
ATOM 802 N N . ASP A 1 161 ? -11.885 47.552 -17.346 1.00 26.80 157 ASP A N 1
ATOM 803 C CA . ASP A 1 161 ? -11.213 47.309 -18.624 1.00 29.09 157 ASP A CA 1
ATOM 804 C C . ASP A 1 161 ? -10.158 46.223 -18.524 1.00 28.41 157 ASP A C 1
ATOM 805 O O . ASP A 1 161 ? -9.956 45.486 -19.482 1.00 29.76 157 ASP A O 1
ATOM 810 N N . LYS A 1 162 ? -9.480 46.132 -17.383 1.00 26.65 158 LYS A N 1
ATOM 811 C CA . LYS A 1 162 ? -8.397 45.167 -17.226 1.00 26.75 158 LYS A CA 1
ATOM 812 C C . LYS A 1 162 ? -8.885 43.795 -16.733 1.00 25.67 158 LYS A C 1
ATOM 813 O O . LYS A 1 162 ? -8.076 42.903 -16.446 1.00 25.75 158 LYS A O 1
ATOM 819 N N . GLY A 1 163 ? -10.203 43.627 -16.642 1.00 24.99 159 GLY A N 1
ATOM 820 C CA . GLY A 1 163 ? -10.798 42.356 -16.254 1.00 24.18 159 GLY A CA 1
ATOM 821 C C . GLY A 1 163 ? -10.644 42.055 -14.779 1.00 23.11 159 GLY A C 1
ATOM 822 O O . GLY A 1 163 ? -10.590 40.898 -14.373 1.00 23.48 159 GLY A O 1
ATOM 823 N N . LEU A 1 164 ? -10.564 43.092 -13.958 1.00 22.49 160 LEU A N 1
ATOM 824 C CA . LEU A 1 164 ? -10.374 42.883 -12.528 1.00 21.39 160 LEU A CA 1
ATOM 825 C C . LEU A 1 164 ? -11.600 43.211 -11.691 1.00 20.18 160 LEU A C 1
ATOM 826 O O . LEU A 1 164 ? -11.696 42.793 -10.536 1.00 19.14 160 LEU A O 1
ATOM 831 N N . LEU A 1 165 ? -12.543 43.937 -12.283 1.00 20.41 161 LEU A N 1
ATOM 832 C CA . LEU A 1 165 ? -13.688 44.447 -11.549 1.00 19.64 161 LEU A CA 1
ATOM 833 C C . LEU A 1 165 ? -14.844 43.455 -11.519 1.00 20.08 161 LEU A C 1
ATOM 834 O O . LEU A 1 165 ? -15.649 43.369 -12.445 1.00 20.47 161 LEU A O 1
ATOM 839 N N . LEU A 1 166 ? -14.923 42.713 -10.424 1.00 20.18 162 LEU A N 1
ATOM 840 C CA . LEU A 1 166 ? -16.048 41.806 -10.192 1.00 20.61 162 LEU A CA 1
ATOM 841 C C . LEU A 1 166 ? -17.317 42.597 -10.013 1.00 20.42 162 LEU A C 1
ATOM 842 O O . LEU A 1 166 ? -18.367 42.224 -10.532 1.00 21.58 162 LEU A O 1
ATOM 847 N N . ARG A 1 167 ? -17.227 43.682 -9.249 1.00 20.04 163 ARG A N 1
ATOM 848 C CA . ARG A 1 167 ? -18.406 44.506 -8.980 1.00 20.09 163 ARG A CA 1
ATOM 849 C C . ARG A 1 167 ? -18.038 45.786 -8.275 1.00 19.30 163 ARG A C 1
ATOM 850 O O . ARG A 1 167 ? -17.111 45.802 -7.473 1.00 18.48 163 ARG A O 1
ATOM 858 N N . CYS A 1 168 ? -18.789 46.849 -8.546 1.00 20.09 164 CYS A N 1
ATOM 859 C CA . CYS A 1 168 ? -18.700 48.079 -7.741 1.00 20.92 164 CYS A CA 1
ATOM 860 C C . CYS A 1 168 ? -19.990 48.407 -6.991 1.00 21.08 164 CYS A C 1
ATOM 861 O O . CYS A 1 168 ? -21.023 48.632 -7.607 1.00 22.40 164 CYS A O 1
ATOM 864 N N . TYR A 1 169 ? -19.918 48.471 -5.666 1.00 20.13 165 TYR A N 1
ATOM 865 C CA . TYR A 1 169 ? -21.103 48.726 -4.868 1.00 19.87 165 TYR A CA 1
ATOM 866 C C . TYR A 1 169 ? -21.015 50.181 -4.408 1.00 19.52 165 TYR A C 1
ATOM 867 O O . TYR A 1 169 ? -20.093 50.566 -3.688 1.00 18.79 165 TYR A O 1
ATOM 876 N N . THR A 1 170 ? -21.971 50.997 -4.816 1.00 20.55 166 THR A N 1
ATOM 877 C CA . THR A 1 170 ? -21.906 52.419 -4.475 1.00 20.60 166 THR A CA 1
ATOM 878 C C . THR A 1 170 ? -23.054 52.849 -3.583 1.00 20.87 166 THR A C 1
ATOM 879 O O . THR A 1 170 ? -24.187 52.385 -3.770 1.00 20.29 166 THR A O 1
ATOM 883 N N . GLN A 1 171 ? -22.723 53.725 -2.624 1.00 21.58 167 GLN A N 1
ATOM 884 C CA . GLN A 1 171 ? -23.690 54.397 -1.769 1.00 22.50 167 GLN A CA 1
ATOM 885 C C . GLN A 1 171 ? -24.147 55.688 -2.408 1.00 22.82 167 GLN A C 1
ATOM 886 O O . GLN A 1 171 ? -25.115 56.298 -1.949 1.00 23.22 167 GLN A O 1
ATOM 892 N N . ASN A 1 172 ? -23.440 56.097 -3.461 1.00 23.08 168 ASN A N 1
ATOM 893 C CA . ASN A 1 172 ? -23.634 57.403 -4.107 1.00 23.82 168 ASN A CA 1
ATOM 894 C C . ASN A 1 172 ? -24.769 57.422 -5.152 1.00 24.46 168 ASN A C 1
ATOM 895 O O . ASN A 1 172 ? -25.012 56.448 -5.853 1.00 23.93 168 ASN A O 1
ATOM 900 N N . ILE A 1 173 ? -25.430 58.568 -5.261 1.00 26.54 169 ILE A N 1
ATOM 901 C CA . ILE A 1 173 ? -26.595 58.747 -6.151 1.00 28.20 169 ILE A CA 1
ATOM 902 C C . ILE A 1 173 ? -26.326 59.682 -7.366 1.00 31.41 169 ILE A C 1
ATOM 903 O O . ILE A 1 173 ? -27.217 59.902 -8.213 1.00 34.27 169 ILE A O 1
ATOM 908 N N . ASP A 1 174 ? -25.091 60.188 -7.457 1.00 29.32 170 ASP A N 1
ATOM 909 C CA . ASP A 1 174 ? -24.626 61.022 -8.583 1.00 30.88 170 ASP A CA 1
ATOM 910 C C . ASP A 1 174 ? -24.481 60.353 -9.959 1.00 30.87 170 ASP A C 1
ATOM 911 O O . ASP A 1 174 ? -24.384 61.045 -10.964 1.00 32.20 170 ASP A O 1
ATOM 916 N N . THR A 1 175 ? -24.404 59.029 -10.005 1.00 29.48 171 THR A N 1
ATOM 917 C CA . THR A 1 175 ? -24.307 58.277 -11.284 1.00 29.87 171 THR A CA 1
ATOM 918 C C . THR A 1 175 ? -23.004 58.477 -12.052 1.00 30.14 171 THR A C 1
ATOM 919 O O . THR A 1 175 ? -22.946 58.260 -13.263 1.00 30.37 171 THR A O 1
ATOM 923 N N . LEU A 1 176 ? -21.964 58.877 -11.330 1.00 30.16 172 LEU A N 1
ATOM 924 C CA . LEU A 1 176 ? -20.658 59.138 -11.923 1.00 31.71 172 LEU A CA 1
ATOM 925 C C . LEU A 1 176 ? -19.908 57.856 -12.295 1.00 31.78 172 LEU A C 1
ATOM 926 O O . LEU A 1 176 ? -19.038 57.876 -13.163 1.00 35.89 172 LEU A O 1
ATOM 931 N N . GLU A 1 177 ? -20.224 56.751 -11.631 1.00 30.08 173 GLU A N 1
ATOM 932 C CA . GLU A 1 177 ? -19.636 55.475 -11.983 1.00 31.14 173 GLU A CA 1
ATOM 933 C C . GLU A 1 177 ? -19.998 55.199 -13.446 1.00 35.06 173 GLU A C 1
ATOM 934 O O . GLU A 1 177 ? -19.141 54.901 -14.290 1.00 37.22 173 GLU A O 1
ATOM 940 N N . ARG A 1 178 ? -21.286 55.337 -13.723 1.00 36.50 174 ARG A N 1
ATOM 941 C CA . ARG A 1 178 ? -21.838 55.141 -15.058 1.00 40.29 174 ARG A CA 1
ATOM 942 C C . ARG A 1 178 ? -21.191 56.034 -16.107 1.00 41.14 174 ARG A C 1
ATOM 943 O O . ARG A 1 178 ? -20.803 55.568 -17.176 1.00 42.51 174 ARG A O 1
ATOM 951 N N . ILE A 1 179 ? -21.092 57.322 -15.799 1.00 40.58 175 ILE A N 1
ATOM 952 C CA . ILE A 1 179 ? -20.470 58.306 -16.702 1.00 42.02 175 ILE A CA 1
ATOM 953 C C . ILE A 1 179 ? -18.972 58.072 -16.835 1.00 42.83 175 ILE A C 1
ATOM 954 O O . ILE A 1 179 ? -18.350 58.541 -17.776 1.00 47.38 175 ILE A O 1
ATOM 959 N N . ALA A 1 180 ? -18.390 57.351 -15.889 1.00 40.10 176 ALA A N 1
ATOM 960 C CA . ALA A 1 180 ? -17.001 56.979 -15.994 1.00 40.52 176 ALA A CA 1
ATOM 961 C C . ALA A 1 180 ? -16.785 55.731 -16.892 1.00 41.78 176 ALA A C 1
ATOM 962 O O . ALA A 1 180 ? -15.640 55.335 -17.140 1.00 43.37 176 ALA A O 1
ATOM 964 N N . GLY A 1 181 ? -17.879 55.127 -17.367 1.00 40.76 177 GLY A N 1
ATOM 965 C CA . GLY A 1 181 ? -17.833 53.999 -18.294 1.00 40.28 177 GLY A CA 1
ATOM 966 C C . GLY A 1 181 ? -18.236 52.675 -17.690 1.00 38.18 177 GLY A C 1
ATOM 967 O O . GLY A 1 181 ? -18.123 51.645 -18.349 1.00 38.37 177 GLY A O 1
ATOM 968 N N . LEU A 1 182 ? -18.700 52.685 -16.442 1.00 37.10 178 LEU A N 1
ATOM 969 C CA . LEU A 1 182 ? -19.039 51.428 -15.757 1.00 36.53 178 LEU A CA 1
ATOM 970 C C . LEU A 1 182 ? -20.467 51.053 -16.072 1.00 36.44 178 LEU A C 1
ATOM 971 O O . LEU A 1 182 ? -21.370 51.851 -15.887 1.00 37.58 178 LEU A O 1
ATOM 976 N N . GLU A 1 183 ? -20.659 49.834 -16.546 1.00 36.88 179 GLU A N 1
ATOM 977 C CA . GLU A 1 183 ? -21.962 49.378 -16.982 1.00 39.09 179 GLU A CA 1
ATOM 978 C C . GLU A 1 183 ? -22.724 48.720 -15.850 1.00 39.23 179 GLU A C 1
ATOM 979 O O . GLU A 1 183 ? -22.145 48.313 -14.848 1.00 38.19 179 GLU A O 1
ATOM 985 N N . GLN A 1 184 ? -24.027 48.586 -16.042 1.00 42.22 180 GLN A N 1
ATOM 986 C CA . GLN A 1 184 ? -24.921 48.139 -14.991 1.00 43.64 180 GLN A CA 1
ATOM 987 C C . GLN A 1 184 ? -24.511 46.767 -14.449 1.00 42.89 180 GLN A C 1
ATOM 988 O O . GLN A 1 184 ? -24.624 46.509 -13.250 1.00 41.01 180 GLN A O 1
ATOM 994 N N . GLU A 1 185 ? -24.011 45.900 -15.324 1.00 43.46 181 GLU A N 1
ATOM 995 C CA . GLU A 1 185 ? -23.430 44.619 -14.908 1.00 43.54 181 GLU A CA 1
ATOM 996 C C . GLU A 1 185 ? -22.399 44.818 -13.797 1.00 38.63 181 GLU A C 1
ATOM 997 O O . GLU A 1 185 ? -22.333 44.025 -12.857 1.00 39.23 181 GLU A O 1
ATOM 1003 N N . ASP A 1 186 ? -21.590 45.868 -13.914 1.00 34.14 182 ASP A N 1
ATOM 1004 C CA . ASP A 1 186 ? -20.431 46.058 -13.040 1.00 30.47 182 ASP A CA 1
ATOM 1005 C C . ASP A 1 186 ? -20.799 46.735 -11.715 1.00 28.02 182 ASP A C 1
ATOM 1006 O O . ASP A 1 186 ? -19.982 46.864 -10.801 1.00 26.88 182 ASP A O 1
ATOM 1011 N N . LEU A 1 187 ? -22.061 47.116 -11.601 1.00 27.61 183 LEU A N 1
ATOM 1012 C CA . LEU A 1 187 ? -22.488 48.159 -10.681 1.00 26.14 183 LEU A CA 1
ATOM 1013 C C . LEU A 1 187 ? -23.641 47.769 -9.782 1.00 24.40 183 LEU A C 1
ATOM 1014 O O . LEU A 1 187 ? -24.605 47.220 -10.248 1.00 24.97 183 LEU A O 1
ATOM 1019 N N . VAL A 1 188 ? -23.541 48.058 -8.497 1.00 23.03 184 VAL A N 1
ATOM 1020 C CA . VAL A 1 188 ? -24.691 47.972 -7.617 1.00 22.99 184 VAL A CA 1
ATOM 1021 C C . VAL A 1 188 ? -24.915 49.330 -6.990 1.00 23.24 184 VAL A C 1
ATOM 1022 O O . VAL A 1 188 ? -24.188 49.740 -6.055 1.00 23.40 184 VAL A O 1
ATOM 1026 N N . GLU A 1 189 ? -25.921 50.024 -7.520 1.00 23.69 185 GLU A N 1
ATOM 1027 C CA . GLU A 1 189 ? -26.332 51.309 -6.992 1.00 23.26 185 GLU A CA 1
ATOM 1028 C C . GLU A 1 189 ? -27.217 51.014 -5.786 1.00 21.90 185 GLU A C 1
ATOM 1029 O O . GLU A 1 189 ? -28.442 51.035 -5.851 1.00 22.00 185 GLU A O 1
ATOM 1035 N N . ALA A 1 190 ? -26.544 50.730 -4.679 1.00 21.03 186 ALA A N 1
ATOM 1036 C CA . ALA A 1 190 ? -27.170 50.367 -3.397 1.00 21.29 186 ALA A CA 1
ATOM 1037 C C . ALA A 1 190 ? -28.261 51.331 -2.931 1.00 22.36 186 ALA A C 1
ATOM 1038 O O . ALA A 1 190 ? -29.310 50.903 -2.443 1.00 22.71 186 ALA A O 1
ATOM 1040 N N . HIS A 1 191 ? -27.998 52.630 -3.066 1.00 22.44 187 HIS A N 1
ATOM 1041 C CA . HIS A 1 191 ? -28.962 53.647 -2.668 1.00 22.70 187 HIS A CA 1
ATOM 1042 C C . HIS A 1 191 ? -29.693 54.331 -3.833 1.00 23.67 187 HIS A C 1
ATOM 1043 O O . HIS A 1 191 ? -30.333 55.370 -3.645 1.00 24.45 187 HIS A O 1
ATOM 1050 N N . GLY A 1 192 ? -29.619 53.751 -5.023 1.00 24.75 188 GLY A N 1
ATOM 1051 C CA . GLY A 1 192 ? -30.426 54.220 -6.150 1.00 27.76 188 GLY A CA 1
ATOM 1052 C C . GLY A 1 192 ? -29.854 55.379 -6.946 1.00 29.86 188 GLY A C 1
ATOM 1053 O O . GLY A 1 192 ? -28.711 55.811 -6.735 1.00 30.51 188 GLY A O 1
ATOM 1054 N N . THR A 1 193 ? -30.677 55.903 -7.844 1.00 32.86 189 THR A N 1
ATOM 1055 C CA . THR A 1 193 ? -30.240 56.879 -8.837 1.00 36.61 189 THR A CA 1
ATOM 1056 C C . THR A 1 193 ? -31.120 58.107 -8.788 1.00 39.17 189 THR A C 1
ATOM 1057 O O . THR A 1 193 ? -32.253 58.043 -8.306 1.00 39.09 189 THR A O 1
ATOM 1061 N N . PHE A 1 194 ? -30.634 59.204 -9.358 1.00 42.97 190 PHE A N 1
ATOM 1062 C CA . PHE A 1 194 ? -31.555 60.277 -9.750 1.00 48.14 190 PHE A CA 1
ATOM 1063 C C . PHE A 1 194 ? -32.151 60.106 -11.135 1.00 52.19 190 PHE A C 1
ATOM 1064 O O . PHE A 1 194 ? -33.140 60.770 -11.447 1.00 54.73 190 PHE A O 1
ATOM 1072 N N . TYR A 1 195 ? -31.567 59.238 -11.960 1.00 53.97 191 TYR A N 1
ATOM 1073 C CA . TYR A 1 195 ? -31.950 59.194 -13.364 1.00 62.33 191 TYR A CA 1
ATOM 1074 C C . TYR A 1 195 ? -33.473 59.152 -13.523 1.00 61.54 191 TYR A C 1
ATOM 1075 O O . TYR A 1 195 ? -34.055 59.942 -14.275 1.00 65.22 191 TYR A O 1
ATOM 1084 N N . THR A 1 196 ? -34.101 58.248 -12.778 1.00 57.76 192 THR A N 1
ATOM 1085 C CA . THR A 1 196 ? -35.556 58.081 -12.799 1.00 57.80 192 THR A CA 1
ATOM 1086 C C . THR A 1 196 ? -36.255 58.622 -11.545 1.00 55.45 192 THR A C 1
ATOM 1087 O O . THR A 1 196 ? -35.626 58.856 -10.511 1.00 53.42 192 THR A O 1
ATOM 1091 N N . SER A 1 197 ? -37.568 58.816 -11.662 1.00 58.34 193 SER A N 1
ATOM 1092 C CA . SER A 1 197 ? -38.420 59.271 -10.557 1.00 55.85 193 SER A CA 1
ATOM 1093 C C . SER A 1 197 ? -39.854 58.789 -10.773 1.00 57.04 193 SER A C 1
ATOM 1094 O O . SER A 1 197 ? -40.308 58.687 -11.911 1.00 57.17 193 SER A O 1
ATOM 1097 N N . HIS A 1 198 ? -40.548 58.481 -9.677 1.00 57.24 194 HIS A N 1
ATOM 1098 C CA . HIS A 1 198 ? -41.930 57.964 -9.722 1.00 61.99 194 HIS A CA 1
ATOM 1099 C C . HIS A 1 198 ? -42.910 58.674 -8.775 1.00 63.51 194 HIS A C 1
ATOM 1100 O O . HIS A 1 198 ? -42.550 59.107 -7.675 1.00 61.18 194 HIS A O 1
ATOM 1107 N N . CYS A 1 199 ? -44.156 58.768 -9.236 1.00 68.73 195 CYS A N 1
ATOM 1108 C CA . CYS A 1 199 ? -45.334 59.053 -8.404 1.00 70.40 195 CYS A CA 1
ATOM 1109 C C . CYS A 1 199 ? -45.238 58.177 -7.145 1.00 68.86 195 CYS A C 1
ATOM 1110 O O . CYS A 1 199 ? -45.136 56.954 -7.242 1.00 66.10 195 CYS A O 1
ATOM 1113 N N . VAL A 1 200 ? -45.220 58.808 -5.973 1.00 70.03 196 VAL A N 1
ATOM 1114 C CA . VAL A 1 200 ? -45.171 58.088 -4.685 1.00 70.01 196 VAL A CA 1
ATOM 1115 C C . VAL A 1 200 ? -46.421 57.218 -4.486 1.00 72.35 196 VAL A C 1
ATOM 1116 O O . VAL A 1 200 ? -46.357 56.145 -3.883 1.00 70.21 196 VAL A O 1
ATOM 1120 N N . SER A 1 201 ? -47.557 57.708 -4.979 1.00 76.54 197 SER A N 1
ATOM 1121 C CA . SER A 1 201 ? -48.804 56.942 -5.005 1.00 79.94 197 SER A CA 1
ATOM 1122 C C . SER A 1 201 ? -48.565 55.635 -5.745 1.00 83.03 197 SER A C 1
ATOM 1123 O O . SER A 1 201 ? -48.249 55.642 -6.931 1.00 84.27 197 SER A O 1
ATOM 1126 N N . ALA A 1 202 ? -48.700 54.520 -5.036 1.00 87.00 198 ALA A N 1
ATOM 1127 C CA . ALA A 1 202 ? -48.495 53.212 -5.633 1.00 91.23 198 ALA A CA 1
ATOM 1128 C C . ALA A 1 202 ? -49.800 52.826 -6.313 1.00 97.99 198 ALA A C 1
ATOM 1129 O O . ALA A 1 202 ? -50.619 52.103 -5.755 1.00 101.70 198 ALA A O 1
ATOM 1131 N N . SER A 1 203 ? -50.003 53.352 -7.514 1.00 101.73 199 SER A N 1
ATOM 1132 C CA . SER A 1 203 ? -51.263 53.160 -8.227 1.00 106.43 199 SER A CA 1
ATOM 1133 C C . SER A 1 203 ? -51.247 51.845 -8.995 1.00 113.02 199 SER A C 1
ATOM 1134 O O . SER A 1 203 ? -50.201 51.212 -9.143 1.00 115.86 199 SER A O 1
ATOM 1137 N N . TYR A 1 208 ? -41.143 59.374 -14.547 1.00 62.89 204 TYR A N 1
ATOM 1138 C CA . TYR A 1 208 ? -40.660 60.715 -14.904 1.00 65.08 204 TYR A CA 1
ATOM 1139 C C . TYR A 1 208 ? -39.126 60.737 -15.065 1.00 63.49 204 TYR A C 1
ATOM 1140 O O . TYR A 1 208 ? -38.425 60.103 -14.269 1.00 58.99 204 TYR A O 1
ATOM 1149 N N . PRO A 1 209 ? -38.609 61.450 -16.101 1.00 65.25 205 PRO A N 1
ATOM 1150 C CA . PRO A 1 209 ? -37.183 61.638 -16.409 1.00 64.59 205 PRO A CA 1
ATOM 1151 C C . PRO A 1 209 ? -36.521 62.790 -15.692 1.00 63.65 205 PRO A C 1
ATOM 1152 O O . PRO A 1 209 ? -37.202 63.587 -15.053 1.00 64.14 205 PRO A O 1
ATOM 1156 N N . LEU A 1 210 ? -35.197 62.867 -15.840 1.00 63.54 206 LEU A N 1
ATOM 1157 C CA . LEU A 1 210 ? -34.342 63.727 -15.020 1.00 63.69 206 LEU A CA 1
ATOM 1158 C C . LEU A 1 210 ? -34.748 65.187 -15.068 1.00 69.26 206 LEU A C 1
ATOM 1159 O O . LEU A 1 210 ? -34.964 65.783 -14.026 1.00 77.19 206 LEU A O 1
ATOM 1164 N N . SER A 1 211 ? -34.792 65.776 -16.255 1.00 73.53 207 SER A N 1
ATOM 1165 C CA . SER A 1 211 ? -35.802 66.788 -16.557 1.00 78.36 207 SER A CA 1
ATOM 1166 C C . SER A 1 211 ? -36.595 66.014 -17.577 1.00 81.63 207 SER A C 1
ATOM 1167 O O . SER A 1 211 ? -36.051 65.699 -18.644 1.00 80.50 207 SER A O 1
ATOM 1170 N N . TRP A 1 212 ? -37.853 65.665 -17.317 1.00 81.95 208 TRP A N 1
ATOM 1171 C CA . TRP A 1 212 ? -38.822 66.314 -16.408 1.00 78.66 208 TRP A CA 1
ATOM 1172 C C . TRP A 1 212 ? -38.381 66.875 -15.043 1.00 72.92 208 TRP A C 1
ATOM 1173 O O . TRP A 1 212 ? -38.428 68.087 -14.861 1.00 72.62 208 TRP A O 1
ATOM 1184 N N . MET A 1 213 ? -37.953 66.032 -14.101 1.00 68.64 209 MET A N 1
ATOM 1185 C CA . MET A 1 213 ? -37.789 66.481 -12.705 1.00 65.63 209 MET A CA 1
ATOM 1186 C C . MET A 1 213 ? -36.845 67.659 -12.464 1.00 65.38 209 MET A C 1
ATOM 1187 O O . MET A 1 213 ? -37.214 68.613 -11.799 1.00 67.31 209 MET A O 1
ATOM 1192 N N . LYS A 1 214 ? -35.623 67.566 -12.963 1.00 66.03 210 LYS A N 1
ATOM 1193 C CA . LYS A 1 214 ? -34.631 68.656 -12.897 1.00 67.91 210 LYS A CA 1
ATOM 1194 C C . LYS A 1 214 ? -35.281 70.035 -13.082 1.00 69.31 210 LYS A C 1
ATOM 1195 O O . LYS A 1 214 ? -35.041 70.955 -12.302 1.00 67.33 210 LYS A O 1
ATOM 1201 N N . GLU A 1 215 ? -36.134 70.168 -14.088 1.00 70.75 211 GLU A N 1
ATOM 1202 C CA . GLU A 1 215 ? -36.813 71.436 -14.319 1.00 74.17 211 GLU A CA 1
ATOM 1203 C C . GLU A 1 215 ? -37.700 71.802 -13.129 1.00 72.30 211 GLU A C 1
ATOM 1204 O O . GLU A 1 215 ? -37.680 72.940 -12.665 1.00 72.63 211 GLU A O 1
ATOM 1210 N N . LYS A 1 216 ? -38.458 70.832 -12.632 1.00 71.86 212 LYS A N 1
ATOM 1211 C CA . LYS A 1 216 ? -39.317 71.037 -11.457 1.00 72.70 212 LYS A CA 1
ATOM 1212 C C . LYS A 1 216 ? -38.518 71.472 -10.221 1.00 68.81 212 LYS A C 1
ATOM 1213 O O . LYS A 1 216 ? -38.961 72.306 -9.430 1.00 65.03 212 LYS A O 1
ATOM 1219 N N . ILE A 1 217 ? -37.329 70.900 -10.067 1.00 67.97 213 ILE A N 1
ATOM 1220 C CA . ILE A 1 217 ? -36.449 71.230 -8.938 1.00 65.70 213 ILE A CA 1
ATOM 1221 C C . ILE A 1 217 ? -35.931 72.675 -9.052 1.00 67.54 213 ILE A C 1
ATOM 1222 O O . ILE A 1 217 ? -35.905 73.406 -8.063 1.00 65.79 213 ILE A O 1
ATOM 1227 N N . PHE A 1 218 ? -35.512 73.075 -10.253 1.00 72.50 214 PHE A N 1
ATOM 1228 C CA . PHE A 1 218 ? -34.999 74.437 -10.484 1.00 76.09 214 PHE A CA 1
ATOM 1229 C C . PHE A 1 218 ? -36.080 75.506 -10.545 1.00 79.74 214 PHE A C 1
ATOM 1230 O O . PHE A 1 218 ? -35.788 76.686 -10.359 1.00 83.59 214 PHE A O 1
ATOM 1238 N N . SER A 1 219 ? -37.319 75.090 -10.793 1.00 79.71 215 SER A N 1
ATOM 1239 C CA . SER A 1 219 ? -38.482 75.967 -10.674 1.00 80.25 215 SER A CA 1
ATOM 1240 C C . SER A 1 219 ? -38.926 76.181 -9.217 1.00 76.27 215 SER A C 1
ATOM 1241 O O . SER A 1 219 ? -39.880 76.909 -8.963 1.00 74.72 215 SER A O 1
ATOM 1244 N N . GLU A 1 220 ? -38.241 75.534 -8.275 1.00 74.58 216 GLU A N 1
ATOM 1245 C CA . GLU A 1 220 ? -38.592 75.549 -6.842 1.00 72.94 216 GLU A CA 1
ATOM 1246 C C . GLU A 1 220 ? -40.070 75.243 -6.569 1.00 72.68 216 GLU A C 1
ATOM 1247 O O . GLU A 1 220 ? -40.690 75.842 -5.700 1.00 70.25 216 GLU A O 1
ATOM 1253 N N . VAL A 1 221 ? -40.625 74.305 -7.321 1.00 74.87 217 VAL A N 1
ATOM 1254 C CA . VAL A 1 221 ? -41.959 73.780 -7.047 1.00 76.56 217 VAL A CA 1
ATOM 1255 C C . VAL A 1 221 ? -41.798 72.274 -6.863 1.00 72.59 217 VAL A C 1
ATOM 1256 O O . VAL A 1 221 ? -40.977 71.645 -7.533 1.00 75.62 217 VAL A O 1
ATOM 1260 N N . THR A 1 222 ? -42.569 71.691 -5.954 1.00 68.68 218 THR A N 1
ATOM 1261 C CA . THR A 1 222 ? -42.383 70.274 -5.629 1.00 64.86 218 THR A CA 1
ATOM 1262 C C . THR A 1 222 ? -43.008 69.397 -6.723 1.00 64.73 218 THR A C 1
ATOM 1263 O O . THR A 1 222 ? -44.065 69.734 -7.245 1.00 69.88 218 THR A O 1
ATOM 1267 N N . PRO A 1 223 ? -42.338 68.294 -7.097 1.00 60.84 219 PRO A N 1
ATOM 1268 C CA . PRO A 1 223 ? -42.839 67.299 -8.039 1.00 63.40 219 PRO A CA 1
ATOM 1269 C C . PRO A 1 223 ? -44.184 66.647 -7.709 1.00 67.47 219 PRO A C 1
ATOM 1270 O O . PRO A 1 223 ? -44.313 65.973 -6.690 1.00 65.77 219 PRO A O 1
ATOM 1274 N N . LYS A 1 224 ? -45.153 66.832 -8.605 1.00 73.90 220 LYS A N 1
ATOM 1275 C CA . LYS A 1 224 ? -46.480 66.230 -8.493 1.00 78.38 220 LYS A CA 1
ATOM 1276 C C . LYS A 1 224 ? -46.897 65.491 -9.766 1.00 82.06 220 LYS A C 1
ATOM 1277 O O . LYS A 1 224 ? -46.687 65.972 -10.887 1.00 85.49 220 LYS A O 1
ATOM 1283 N N . CYS A 1 225 ? -47.533 64.342 -9.549 1.00 81.36 221 CYS A N 1
ATOM 1284 C CA . CYS A 1 225 ? -47.927 63.371 -10.581 1.00 84.05 221 CYS A CA 1
ATOM 1285 C C . CYS A 1 225 ? -48.949 63.957 -11.559 1.00 90.72 221 CYS A C 1
ATOM 1286 O O . CYS A 1 225 ? -49.871 64.648 -11.134 1.00 91.60 221 CYS A O 1
ATOM 1289 N N . GLU A 1 226 ? -48.781 63.701 -12.859 1.00 97.06 222 GLU A N 1
ATOM 1290 C CA . GLU A 1 226 ? -49.726 64.194 -13.885 1.00 100.92 222 GLU A CA 1
ATOM 1291 C C . GLU A 1 226 ? -51.114 63.633 -13.663 1.00 100.86 222 GLU A C 1
ATOM 1292 O O . GLU A 1 226 ? -52.102 64.361 -13.571 1.00 100.77 222 GLU A O 1
ATOM 1298 N N . ASP A 1 227 ? -51.161 62.314 -13.590 1.00 99.34 223 ASP A N 1
ATOM 1299 C CA . ASP A 1 227 ? -52.400 61.607 -13.407 1.00 103.40 223 ASP A CA 1
ATOM 1300 C C . ASP A 1 227 ? -52.930 61.913 -12.005 1.00 104.50 223 ASP A C 1
ATOM 1301 O O . ASP A 1 227 ? -53.987 62.523 -11.848 1.00 107.22 223 ASP A O 1
ATOM 1306 N N . CYS A 1 228 ? -52.131 61.556 -11.002 1.00 102.90 224 CYS A N 1
ATOM 1307 C CA . CYS A 1 228 ? -52.566 61.424 -9.603 1.00 99.89 224 CYS A CA 1
ATOM 1308 C C . CYS A 1 228 ? -52.557 62.713 -8.778 1.00 96.68 224 CYS A C 1
ATOM 1309 O O . CYS A 1 228 ? -53.389 62.889 -7.889 1.00 99.36 224 CYS A O 1
ATOM 1312 N N . GLN A 1 229 ? -51.611 63.596 -9.081 1.00 92.87 225 GLN A N 1
ATOM 1313 C CA . GLN A 1 229 ? -51.269 64.764 -8.243 1.00 87.31 225 GLN A CA 1
ATOM 1314 C C . GLN A 1 229 ? -50.677 64.419 -6.868 1.00 78.90 225 GLN A C 1
ATOM 1315 O O . GLN A 1 229 ? -50.662 65.265 -5.975 1.00 76.11 225 GLN A O 1
ATOM 1321 N N . SER A 1 230 ? -50.186 63.190 -6.708 1.00 73.83 226 SER A N 1
ATOM 1322 C CA . SER A 1 230 ? -49.402 62.815 -5.534 1.00 68.51 226 SER A CA 1
ATOM 1323 C C . SER A 1 230 ? -47.930 63.160 -5.752 1.00 63.57 226 SER A C 1
ATOM 1324 O O . SER A 1 230 ? -47.476 63.350 -6.884 1.00 63.38 226 SER A O 1
ATOM 1327 N N . LEU A 1 231 ? -47.205 63.232 -4.643 1.00 57.88 227 LEU A N 1
ATOM 1328 C CA . LEU A 1 231 ? -45.762 63.507 -4.621 1.00 54.44 227 LEU A CA 1
ATOM 1329 C C . LEU A 1 231 ? -44.976 62.569 -5.557 1.00 51.66 227 LEU A C 1
ATOM 1330 O O . LEU A 1 231 ? -45.290 61.391 -5.670 1.00 51.22 227 LEU A O 1
ATOM 1335 N N . VAL A 1 232 ? -43.987 63.115 -6.257 1.00 50.06 228 VAL A N 1
ATOM 1336 C CA . VAL A 1 232 ? -43.067 62.319 -7.068 1.00 48.92 228 VAL A CA 1
ATOM 1337 C C . VAL A 1 232 ? -41.713 62.462 -6.411 1.00 45.90 228 VAL A C 1
ATOM 1338 O O . VAL A 1 232 ? -41.250 63.575 -6.165 1.00 45.04 228 VAL A O 1
ATOM 1342 N N . LYS A 1 233 ? -41.084 61.338 -6.110 1.00 43.92 229 LYS A N 1
ATOM 1343 C CA . LYS A 1 233 ? -39.736 61.375 -5.578 1.00 42.31 229 LYS A CA 1
ATOM 1344 C C . LYS A 1 233 ? -38.769 60.716 -6.552 1.00 42.00 229 LYS A C 1
ATOM 1345 O O . LYS A 1 233 ? -39.161 59.862 -7.344 1.00 43.58 229 LYS A O 1
ATOM 1351 N N . PRO A 1 234 ? -37.505 61.143 -6.523 1.00 40.80 230 PRO A N 1
ATOM 1352 C CA . PRO A 1 234 ? -36.523 60.448 -7.327 1.00 39.97 230 PRO A CA 1
ATOM 1353 C C . PRO A 1 234 ? -36.283 59.057 -6.786 1.00 37.31 230 PRO A C 1
ATOM 1354 O O . PRO A 1 234 ? -36.594 58.774 -5.632 1.00 36.57 230 PRO A O 1
ATOM 1358 N N . ASP A 1 235 ? -35.735 58.205 -7.644 1.00 36.87 231 ASP A N 1
ATOM 1359 C CA . ASP A 1 235 ? -35.568 56.779 -7.381 1.00 35.04 231 ASP A CA 1
ATOM 1360 C C . ASP A 1 235 ? -34.362 56.565 -6.497 1.00 34.61 231 ASP A C 1
ATOM 1361 O O . ASP A 1 235 ? -33.377 55.927 -6.889 1.00 34.09 231 ASP A O 1
ATOM 1366 N N . ILE A 1 236 ? -34.430 57.134 -5.305 1.00 34.98 232 ILE A N 1
ATOM 1367 C CA . ILE A 1 236 ? -33.392 56.979 -4.323 1.00 31.57 232 ILE A CA 1
ATOM 1368 C C . ILE A 1 236 ? -33.940 56.096 -3.226 1.00 30.65 232 ILE A C 1
ATOM 1369 O O . ILE A 1 236 ? -35.145 56.097 -2.935 1.00 32.28 232 ILE A O 1
ATOM 1374 N N . VAL A 1 237 ? -33.039 55.351 -2.613 1.00 27.68 233 VAL A N 1
ATOM 1375 C CA . VAL A 1 237 ? -33.319 54.732 -1.340 1.00 25.81 233 VAL A CA 1
ATOM 1376 C C . VAL A 1 237 ? -33.138 55.803 -0.260 1.00 23.89 233 VAL A C 1
ATOM 1377 O O . VAL A 1 237 ? -31.998 56.175 0.082 1.00 22.85 233 VAL A O 1
ATOM 1381 N N . PHE A 1 238 ? -34.263 56.317 0.239 1.00 23.42 234 PHE A N 1
ATOM 1382 C CA . PHE A 1 238 ? -34.283 57.128 1.471 1.00 22.54 234 PHE A CA 1
ATOM 1383 C C . PHE A 1 238 ? -34.044 56.271 2.713 1.00 22.83 234 PHE A C 1
ATOM 1384 O O . PHE A 1 238 ? -34.259 55.054 2.696 1.00 23.23 234 PHE A O 1
ATOM 1392 N N . PHE A 1 239 ? -33.613 56.900 3.801 1.00 23.09 235 PHE A N 1
ATOM 1393 C CA . PHE A 1 239 ? -33.473 56.161 5.072 1.00 23.78 235 PHE A CA 1
ATOM 1394 C C . PHE A 1 239 ? -34.827 55.632 5.494 1.00 24.60 235 PHE A C 1
ATOM 1395 O O . PHE A 1 239 ? -35.850 56.281 5.306 1.00 25.41 235 PHE A O 1
ATOM 1403 N N . GLY A 1 240 ? -34.823 54.435 6.056 1.00 25.37 236 GLY A N 1
ATOM 1404 C CA . GLY A 1 240 ? -36.070 53.757 6.370 1.00 26.45 236 GLY A CA 1
ATOM 1405 C C . GLY A 1 240 ? -36.676 53.038 5.175 1.00 27.06 236 GLY A C 1
ATOM 1406 O O . GLY A 1 240 ? -37.631 52.297 5.335 1.00 30.41 236 GLY A O 1
ATOM 1407 N N . GLU A 1 241 ? -36.138 53.233 3.976 1.00 25.58 237 GLU A N 1
ATOM 1408 C CA . GLU A 1 241 ? -36.534 52.386 2.850 1.00 25.64 237 GLU A CA 1
ATOM 1409 C C . GLU A 1 241 ? -35.617 51.196 2.705 1.00 25.28 237 GLU A C 1
ATOM 1410 O O . GLU A 1 241 ? -34.422 51.249 3.041 1.00 23.76 237 GLU A O 1
ATOM 1416 N N . SER A 1 242 ? -36.164 50.131 2.157 1.00 27.33 238 SER A N 1
ATOM 1417 C CA . SER A 1 242 ? -35.354 48.961 1.903 1.00 27.97 238 SER A CA 1
ATOM 1418 C C . SER A 1 242 ? -34.520 49.146 0.629 1.00 26.34 238 SER A C 1
ATOM 1419 O O . SER A 1 242 ? -34.928 49.795 -0.358 1.00 25.48 238 SER A O 1
ATOM 1422 N N . LEU A 1 243 ? -33.320 48.588 0.684 1.00 25.33 239 LEU A N 1
ATOM 1423 C CA . LEU A 1 243 ? -32.406 48.646 -0.446 1.00 24.33 239 LEU A CA 1
ATOM 1424 C C . LEU A 1 243 ? -32.894 47.732 -1.559 1.00 25.56 239 LEU A C 1
ATOM 1425 O O . LEU A 1 243 ? -33.636 46.769 -1.314 1.00 27.98 239 LEU A O 1
ATOM 1430 N N . PRO A 1 244 ? -32.458 48.001 -2.784 1.00 24.89 240 PRO A N 1
ATOM 1431 C CA . PRO A 1 244 ? -33.031 47.270 -3.899 1.00 27.22 240 PRO A CA 1
ATOM 1432 C C . PRO A 1 244 ? -32.627 45.816 -3.902 1.00 29.19 240 PRO A C 1
ATOM 1433 O O . PRO A 1 244 ? -31.617 45.444 -3.302 1.00 30.46 240 PRO A O 1
ATOM 1437 N N . ALA A 1 245 ? -33.422 45.002 -4.576 1.00 31.80 241 ALA A N 1
ATOM 1438 C CA . ALA A 1 245 ? -33.228 43.562 -4.552 1.00 33.86 241 ALA A CA 1
ATOM 1439 C C . ALA A 1 245 ? -31.818 43.194 -4.964 1.00 33.09 241 ALA A C 1
ATOM 1440 O O . ALA A 1 245 ? -31.109 42.474 -4.250 1.00 33.38 241 ALA A O 1
ATOM 1442 N N . ARG A 1 246 ? -31.422 43.733 -6.119 1.00 33.29 242 ARG A N 1
ATOM 1443 C CA . ARG A 1 246 ? -30.140 43.447 -6.757 1.00 32.25 242 ARG A CA 1
ATOM 1444 C C . ARG A 1 246 ? -29.021 43.407 -5.747 1.00 31.40 242 ARG A C 1
ATOM 1445 O O . ARG A 1 246 ? -28.142 42.546 -5.821 1.00 32.89 242 ARG A O 1
ATOM 1453 N N . PHE A 1 247 ? -29.075 44.335 -4.794 1.00 29.20 243 PHE A N 1
ATOM 1454 C CA . PHE A 1 247 ? -28.050 44.472 -3.763 1.00 26.84 243 PHE A CA 1
ATOM 1455 C C . PHE A 1 247 ? -27.817 43.186 -2.990 1.00 27.25 243 PHE A C 1
ATOM 1456 O O . PHE A 1 247 ? -26.682 42.824 -2.735 1.00 27.64 243 PHE A O 1
ATOM 1464 N N . PHE A 1 248 ? -28.883 42.494 -2.630 1.00 28.46 244 PHE A N 1
ATOM 1465 C CA . PHE A 1 248 ? -28.753 41.329 -1.771 1.00 29.75 244 PHE A CA 1
ATOM 1466 C C . PHE A 1 248 ? -28.435 40.094 -2.524 1.00 31.47 244 PHE A C 1
ATOM 1467 O O . PHE A 1 248 ? -27.713 39.242 -2.043 1.00 31.86 244 PHE A O 1
ATOM 1475 N N . SER A 1 249 ? -29.014 39.972 -3.699 1.00 33.40 245 SER A N 1
ATOM 1476 C CA . SER A 1 249 ? -28.706 38.826 -4.534 1.00 35.42 245 SER A CA 1
ATOM 1477 C C . SER A 1 249 ? -27.249 38.950 -4.960 1.00 32.82 245 SER A C 1
ATOM 1478 O O . SER A 1 249 ? -26.497 37.981 -4.882 1.00 33.40 245 SER A O 1
ATOM 1481 N N . CYS A 1 250 ? -26.839 40.148 -5.364 1.00 29.90 246 CYS A N 1
ATOM 1482 C CA . CYS A 1 250 ? -25.467 40.327 -5.804 1.00 29.02 246 CYS A CA 1
ATOM 1483 C C . CYS A 1 250 ? -24.479 40.064 -4.654 1.00 27.72 246 CYS A C 1
ATOM 1484 O O . CYS A 1 250 ? -23.528 39.288 -4.824 1.00 28.20 246 CYS A O 1
ATOM 1487 N N . MET A 1 251 ? -24.717 40.668 -3.487 1.00 26.53 247 MET A N 1
ATOM 1488 C CA . MET A 1 251 ? -23.792 40.543 -2.351 1.00 26.02 247 MET A CA 1
ATOM 1489 C C . MET A 1 251 ? -23.510 39.093 -1.987 1.00 26.44 247 MET A C 1
ATOM 1490 O O . MET A 1 251 ? -22.419 38.746 -1.512 1.00 25.88 247 MET A O 1
ATOM 1495 N N . GLN A 1 252 ? -24.511 38.249 -2.185 1.00 27.02 248 GLN A N 1
ATOM 1496 C CA . GLN A 1 252 ? -24.512 36.943 -1.563 1.00 28.32 248 GLN A CA 1
ATOM 1497 C C . GLN A 1 252 ? -23.657 35.956 -2.361 1.00 28.78 248 GLN A C 1
ATOM 1498 O O . GLN A 1 252 ? -23.247 34.932 -1.848 1.00 30.28 248 GLN A O 1
ATOM 1504 N N . SER A 1 253 ? -23.359 36.293 -3.607 1.00 27.50 249 SER A N 1
ATOM 1505 C CA . SER A 1 253 ? -22.464 35.495 -4.437 1.00 27.86 249 SER A CA 1
ATOM 1506 C C . SER A 1 253 ? -21.172 36.238 -4.808 1.00 25.51 249 SER A C 1
ATOM 1507 O O . SER A 1 253 ? -20.122 35.621 -4.974 1.00 25.51 249 SER A O 1
ATOM 1510 N N . ASP A 1 254 ? -21.237 37.554 -4.971 1.00 23.45 250 ASP A N 1
ATOM 1511 C CA . ASP A 1 254 ? -20.012 38.303 -5.155 1.00 21.94 250 ASP A CA 1
ATOM 1512 C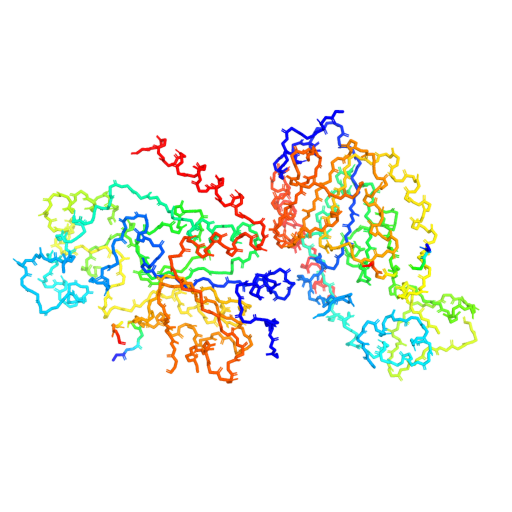 C . ASP A 1 254 ? -19.059 37.943 -4.048 1.00 22.35 250 ASP A C 1
ATOM 1513 O O . ASP A 1 254 ? -17.930 37.544 -4.295 1.00 22.89 250 ASP A O 1
ATOM 1518 N N . PHE A 1 255 ? -19.536 38.064 -2.817 1.00 22.90 251 PHE A N 1
ATOM 1519 C CA . PHE A 1 255 ? -18.665 37.972 -1.660 1.00 23.07 251 PHE A CA 1
ATOM 1520 C C . PHE A 1 255 ? -18.230 36.560 -1.331 1.00 25.25 251 PHE A C 1
ATOM 1521 O O . PHE A 1 255 ? -17.491 36.353 -0.382 1.00 27.08 251 PHE A O 1
ATOM 1529 N N . LEU A 1 256 ? -18.692 35.580 -2.095 1.00 26.13 252 LEU A N 1
ATOM 1530 C CA . LEU A 1 256 ? -18.079 34.260 -2.054 1.00 27.88 252 LEU A CA 1
ATOM 1531 C C . LEU A 1 256 ? -16.865 34.171 -2.998 1.00 27.10 252 LEU A C 1
ATOM 1532 O O . LEU A 1 256 ? -15.965 33.393 -2.775 1.00 27.59 252 LEU A O 1
ATOM 1537 N N . LYS A 1 257 ? -16.848 35.006 -4.033 1.00 26.36 253 LYS A N 1
ATOM 1538 C CA . LYS A 1 257 ? -15.802 35.028 -5.081 1.00 26.26 253 LYS A CA 1
ATOM 1539 C C . LYS A 1 257 ? -14.650 36.024 -4.893 1.00 24.68 253 LYS A C 1
ATOM 1540 O O . LYS A 1 257 ? -13.584 35.891 -5.504 1.00 23.84 253 LYS A O 1
ATOM 1546 N N . VAL A 1 258 ? -14.867 37.038 -4.072 1.00 23.43 254 VAL A N 1
ATOM 1547 C CA . VAL A 1 258 ? -13.941 38.156 -4.010 1.00 21.88 254 VAL A CA 1
ATOM 1548 C C . VAL A 1 258 ? -12.549 37.829 -3.458 1.00 22.71 254 VAL A C 1
ATOM 1549 O O . VAL A 1 258 ? -12.387 37.205 -2.419 1.00 23.37 254 VAL A O 1
ATOM 1553 N N . ASP A 1 259 ? -11.558 38.309 -4.196 1.00 22.78 255 ASP A N 1
ATOM 1554 C CA . ASP A 1 259 ? -10.133 38.194 -3.873 1.00 23.01 255 ASP A CA 1
ATOM 1555 C C . ASP A 1 259 ? -9.563 39.437 -3.189 1.00 22.67 255 ASP A C 1
ATOM 1556 O O . ASP A 1 259 ? -8.565 39.347 -2.461 1.00 23.83 255 ASP A O 1
ATOM 1561 N N . LEU A 1 260 ? -10.168 40.600 -3.436 1.00 21.79 256 LEU A N 1
ATOM 1562 C CA . LEU A 1 260 ? -9.744 41.853 -2.769 1.00 21.59 256 LEU A CA 1
ATOM 1563 C C . LEU A 1 260 ? -10.910 42.751 -2.522 1.00 20.89 256 LEU A C 1
ATOM 1564 O O . LEU A 1 260 ? -11.861 42.739 -3.294 1.00 20.67 256 LEU A O 1
ATOM 1569 N N . LEU A 1 261 ? -10.810 43.567 -1.479 1.00 21.80 257 LEU A N 1
ATOM 1570 C CA . LEU A 1 261 ? -11.776 44.650 -1.244 1.00 21.58 257 LEU A CA 1
ATOM 1571 C C . LEU A 1 261 ? -11.134 46.020 -1.273 1.00 21.74 257 LEU A C 1
ATOM 1572 O O . LEU A 1 261 ? -10.341 46.352 -0.378 1.00 21.86 257 LEU A O 1
ATOM 1577 N N . LEU A 1 262 ? -11.505 46.820 -2.268 1.00 22.23 258 LEU A N 1
ATOM 1578 C CA . LEU A 1 262 ? -11.202 48.229 -2.221 1.00 24.11 258 LEU A CA 1
ATOM 1579 C C . LEU A 1 262 ? -12.355 48.947 -1.592 1.00 23.95 258 LEU A C 1
ATOM 1580 O O . LEU A 1 262 ? -13.463 48.942 -2.150 1.00 24.74 258 LEU A O 1
ATOM 1585 N N . VAL A 1 263 ? -12.097 49.583 -0.457 1.00 24.04 259 VAL A N 1
ATOM 1586 C CA . VAL A 1 263 ? -13.068 50.461 0.166 1.00 24.32 259 VAL A CA 1
ATOM 1587 C C . VAL A 1 263 ? -12.542 51.880 0.048 1.00 26.07 259 VAL A C 1
ATOM 1588 O O . VAL A 1 263 ? -11.515 52.222 0.651 1.00 27.00 259 VAL A O 1
ATOM 1592 N N . MET A 1 264 ? -13.226 52.700 -0.746 1.00 26.59 260 MET A N 1
ATOM 1593 C CA . MET A 1 264 ? -12.750 54.059 -1.014 1.00 28.05 260 MET A CA 1
ATOM 1594 C C . MET A 1 264 ? -13.777 55.148 -0.648 1.00 28.47 260 MET A C 1
ATOM 1595 O O . MET A 1 264 ? -14.976 55.021 -0.935 1.00 27.94 260 MET A O 1
ATOM 1600 N N . GLY A 1 265 ? -13.292 56.202 0.009 1.00 29.96 261 GLY A N 1
ATOM 1601 C CA . GLY A 1 265 ? -14.092 57.391 0.263 1.00 29.95 261 GLY A CA 1
ATOM 1602 C C . GLY A 1 265 ? -15.373 57.149 1.028 1.00 29.02 261 GLY A C 1
ATOM 1603 O O . GLY A 1 265 ? -16.435 57.671 0.643 1.00 27.20 261 GLY A O 1
ATOM 1604 N N . THR A 1 266 ? -15.265 56.362 2.106 1.00 29.15 262 THR A N 1
ATOM 1605 C CA . THR A 1 266 ? -16.408 56.115 2.987 1.00 28.61 262 THR A CA 1
ATOM 1606 C C . THR A 1 266 ? -16.111 55.877 4.470 1.00 30.25 262 THR A C 1
ATOM 1607 O O . THR A 1 266 ? -15.114 55.261 4.843 1.00 31.17 262 THR A O 1
ATOM 1611 N N . SER A 1 267 ? -17.045 56.342 5.298 1.00 31.55 263 SER A N 1
ATOM 1612 C CA . SER A 1 267 ? -16.936 56.280 6.763 1.00 34.20 263 SER A CA 1
ATOM 1613 C C . SER A 1 267 ? -17.616 55.059 7.376 1.00 33.87 263 SER A C 1
ATOM 1614 O O . SER A 1 267 ? -17.535 54.833 8.584 1.00 34.16 263 SER A O 1
ATOM 1617 N N . LEU A 1 268 ? -18.325 54.309 6.542 1.00 31.75 264 LEU A N 1
ATOM 1618 C CA . LEU A 1 268 ? -19.015 53.112 6.979 1.00 31.30 264 LEU A CA 1
ATOM 1619 C C . LEU A 1 268 ? -19.998 53.370 8.154 1.00 31.17 264 LEU A C 1
ATOM 1620 O O . LEU A 1 268 ? -20.023 52.645 9.144 1.00 31.16 264 LEU A O 1
ATOM 1625 N N . GLN A 1 269 ? -20.818 54.406 8.012 1.00 31.46 265 GLN A N 1
ATOM 1626 C CA . GLN A 1 269 ? -21.827 54.738 9.015 1.00 32.84 265 GLN A CA 1
ATOM 1627 C C . GLN A 1 269 ? -23.243 54.431 8.513 1.00 30.12 265 GLN A C 1
ATOM 1628 O O . GLN A 1 269 ? -24.223 54.772 9.177 1.00 30.26 265 GLN A O 1
ATOM 1634 N N . VAL A 1 270 ? -23.367 53.809 7.346 1.00 27.43 266 VAL A N 1
ATOM 1635 C CA . VAL A 1 270 ? -24.682 53.472 6.806 1.00 26.11 266 VAL A CA 1
ATOM 1636 C C . VAL A 1 270 ? -24.800 51.958 6.647 1.00 25.98 266 VAL A C 1
ATOM 1637 O O . VAL A 1 270 ? -23.846 51.306 6.239 1.00 25.61 266 VAL A O 1
ATOM 1641 N N . GLN A 1 271 ? -25.971 51.418 6.991 1.00 25.99 267 GLN A N 1
ATOM 1642 C CA . GLN A 1 271 ? -26.232 49.971 6.976 1.00 26.10 267 GLN A CA 1
ATOM 1643 C C . GLN A 1 271 ? -27.398 49.700 6.045 1.00 25.86 267 GLN A C 1
ATOM 1644 O O . GLN A 1 271 ? -28.227 50.589 5.840 1.00 26.24 267 GLN A O 1
ATOM 1650 N N . PRO A 1 272 ? -27.496 48.498 5.480 1.00 26.41 268 PRO A N 1
ATOM 1651 C CA . PRO A 1 272 ? -26.545 47.401 5.669 1.00 26.97 268 PRO A CA 1
ATOM 1652 C C . PRO A 1 272 ? -25.297 47.523 4.785 1.00 27.72 268 PRO A C 1
ATOM 1653 O O . PRO A 1 272 ? -24.446 46.607 4.752 1.00 30.04 268 PRO A O 1
ATOM 1657 N N . PHE A 1 273 ? -25.160 48.652 4.090 1.00 26.17 269 PHE A N 1
ATOM 1658 C CA . PHE A 1 273 ? -24.037 48.825 3.205 1.00 24.05 269 PHE A CA 1
ATOM 1659 C C . PHE A 1 273 ? -22.711 48.538 3.867 1.00 22.32 269 PHE A C 1
ATOM 1660 O O . PHE A 1 273 ? -21.866 47.913 3.282 1.00 21.90 269 PHE A O 1
ATOM 1668 N N . ALA A 1 274 ? -22.507 49.002 5.074 1.00 21.84 270 ALA A N 1
ATOM 1669 C CA . ALA A 1 274 ? -21.153 48.993 5.624 1.00 22.48 270 ALA A CA 1
ATOM 1670 C C . ALA A 1 274 ? -20.832 47.642 6.230 1.00 23.83 270 ALA A C 1
ATOM 1671 O O . ALA A 1 274 ? -19.672 47.300 6.501 1.00 23.71 270 ALA A O 1
ATOM 1673 N N . SER A 1 275 ? -21.883 46.864 6.439 1.00 24.74 271 SER A N 1
ATOM 1674 C CA . SER A 1 275 ? -21.731 45.489 6.893 1.00 26.10 271 SER A CA 1
ATOM 1675 C C . SER A 1 275 ? -21.243 44.564 5.786 1.00 24.91 271 SER A C 1
ATOM 1676 O O . SER A 1 275 ? -20.962 43.393 6.053 1.00 25.21 271 SER A O 1
ATOM 1679 N N . LEU A 1 276 ? -21.175 45.077 4.552 1.00 23.73 272 LEU A N 1
ATOM 1680 C CA . LEU A 1 276 ? -20.548 44.347 3.438 1.00 23.35 272 LEU A CA 1
ATOM 1681 C C . LEU A 1 276 ? -19.075 43.984 3.664 1.00 24.00 272 LEU A C 1
ATOM 1682 O O . LEU A 1 276 ? -18.618 42.973 3.138 1.00 24.33 272 LEU A O 1
ATOM 1687 N N . ILE A 1 277 ? -18.337 44.773 4.448 1.00 24.39 273 ILE A N 1
ATOM 1688 C CA . ILE A 1 277 ? -16.919 44.429 4.692 1.00 25.62 273 ILE A CA 1
ATOM 1689 C C . ILE A 1 277 ? -16.750 43.155 5.515 1.00 27.69 273 ILE A C 1
ATOM 1690 O O . ILE A 1 277 ? -15.659 42.586 5.571 1.00 30.87 273 ILE A O 1
ATOM 1695 N N . SER A 1 278 ? -17.806 42.717 6.176 1.00 28.71 274 SER A N 1
ATOM 1696 C CA . SER A 1 278 ? -17.701 41.524 6.980 1.00 31.21 274 SER A CA 1
ATOM 1697 C C . SER A 1 278 ? -18.210 40.290 6.241 1.00 32.30 274 SER A C 1
ATOM 1698 O O . SER A 1 278 ? -17.996 39.179 6.709 1.00 34.55 274 SER A O 1
ATOM 1701 N N . LYS A 1 279 ? -18.899 40.467 5.114 1.00 31.65 275 LYS A N 1
ATOM 1702 C CA . LYS A 1 279 ? -19.222 39.324 4.258 1.00 33.01 275 LYS A CA 1
ATOM 1703 C C . LYS A 1 279 ? -17.947 38.752 3.620 1.00 32.44 275 LYS A C 1
ATOM 1704 O O . LYS A 1 279 ? -17.867 37.558 3.385 1.00 34.19 275 LYS A O 1
ATOM 1710 N N . ALA A 1 280 ? -16.945 39.594 3.370 1.00 31.17 276 ALA A N 1
ATOM 1711 C CA . ALA A 1 280 ? -15.655 39.158 2.771 1.00 32.35 276 ALA A CA 1
ATOM 1712 C C . ALA A 1 280 ? -15.009 37.935 3.441 1.00 32.34 276 ALA A C 1
ATOM 1713 O O . ALA A 1 280 ? -14.990 37.839 4.647 1.00 34.47 276 ALA A O 1
ATOM 1715 N N . PRO A 1 281 ? -14.464 37.007 2.658 1.00 31.89 277 PRO A N 1
ATOM 1716 C CA . PRO A 1 281 ? -13.738 35.920 3.287 1.00 34.31 277 PRO A CA 1
ATOM 1717 C C . PRO A 1 281 ? -12.627 36.362 4.218 1.00 35.50 277 PRO A C 1
ATOM 1718 O O . PRO A 1 281 ? -11.935 37.339 3.959 1.00 34.94 277 PRO A O 1
ATOM 1722 N N . LEU A 1 282 ? -12.442 35.597 5.276 1.00 38.08 278 LEU A N 1
ATOM 1723 C CA . LEU A 1 282 ? -11.347 35.800 6.218 1.00 39.37 278 LEU A CA 1
ATOM 1724 C C . LEU A 1 282 ? -9.983 36.041 5.529 1.00 40.34 278 LEU A C 1
ATOM 1725 O O . LEU A 1 282 ? -9.292 36.992 5.864 1.00 40.75 278 LEU A O 1
ATOM 1730 N N . SER A 1 283 ? -9.626 35.227 4.535 1.00 41.36 279 SER A N 1
ATOM 1731 C CA . SER A 1 283 ? -8.362 35.403 3.774 1.00 40.42 279 SER A CA 1
ATOM 1732 C C . SER A 1 283 ? -8.288 36.723 2.950 1.00 37.39 279 SER A C 1
ATOM 1733 O O . SER A 1 283 ? -7.198 37.264 2.740 1.00 37.00 279 SER A O 1
ATOM 1736 N N . THR A 1 284 ? -9.444 37.230 2.503 1.00 33.71 280 THR A N 1
ATOM 1737 C CA . THR A 1 284 ? -9.525 38.324 1.516 1.00 30.48 280 THR A CA 1
ATOM 1738 C C . THR A 1 284 ? -9.012 39.623 2.105 1.00 29.42 280 THR A C 1
ATOM 1739 O O . THR A 1 284 ? -9.654 40.178 2.998 1.00 29.65 280 THR A O 1
ATOM 1743 N N . PRO A 1 285 ? -7.867 40.124 1.601 1.00 28.49 281 PRO A N 1
ATOM 1744 C CA . PRO A 1 285 ? -7.390 41.433 2.057 1.00 27.97 281 PRO A CA 1
ATOM 1745 C C . PRO A 1 285 ? -8.368 42.553 1.737 1.00 26.08 281 PRO A C 1
ATOM 1746 O O . PRO A 1 285 ? -9.209 42.399 0.862 1.00 24.72 281 PRO A O 1
ATOM 1750 N N . ARG A 1 286 ? -8.255 43.670 2.444 1.00 26.43 282 ARG A N 1
ATOM 1751 C CA . ARG A 1 286 ? -9.162 44.816 2.269 1.00 25.16 282 ARG A CA 1
ATOM 1752 C C . ARG A 1 286 ? -8.341 46.097 2.419 1.00 26.86 282 ARG A C 1
ATOM 1753 O O . ARG A 1 286 ? -7.631 46.275 3.411 1.00 28.89 282 ARG A O 1
ATOM 1761 N N . LEU A 1 287 ? -8.407 46.975 1.421 1.00 26.88 283 LEU A N 1
ATOM 1762 C CA . LEU A 1 287 ? -7.700 48.255 1.468 1.00 27.60 283 LEU A CA 1
ATOM 1763 C C . LEU A 1 287 ? -8.678 49.415 1.664 1.00 27.56 283 LEU A C 1
ATOM 1764 O O . LEU A 1 287 ? -9.615 49.618 0.880 1.00 26.31 283 LEU A O 1
ATOM 1769 N N . LEU A 1 288 ? -8.450 50.204 2.700 1.00 29.62 284 LEU A N 1
ATOM 1770 C CA . LEU A 1 288 ? -9.219 51.417 2.847 1.00 29.36 284 LEU A CA 1
ATOM 1771 C C . LEU A 1 288 ? -8.411 52.600 2.319 1.00 30.60 284 LEU A C 1
ATOM 1772 O O . LEU A 1 288 ? -7.282 52.847 2.770 1.00 30.50 284 LEU A O 1
ATOM 1777 N N . ILE A 1 289 ? -8.989 53.285 1.331 1.00 30.42 285 ILE A N 1
ATOM 1778 C CA . ILE A 1 289 ? -8.507 54.594 0.898 1.00 31.88 285 ILE A CA 1
ATOM 1779 C C . ILE A 1 289 ? -9.536 55.591 1.367 1.00 32.64 285 ILE A C 1
ATOM 1780 O O . ILE A 1 289 ? -10.574 55.825 0.729 1.00 33.33 285 ILE A O 1
ATOM 1785 N N . ASN A 1 290 ? -9.245 56.186 2.502 1.00 35.54 286 ASN A N 1
ATOM 1786 C CA . ASN A 1 290 ? -10.151 57.136 3.052 1.00 37.37 286 ASN A CA 1
ATOM 1787 C C . ASN A 1 290 ? -9.364 58.217 3.753 1.00 42.18 286 ASN A C 1
ATOM 1788 O O . ASN A 1 290 ? -8.206 58.026 4.087 1.00 43.28 286 ASN A O 1
ATOM 1793 N N . LYS A 1 291 ? -9.999 59.369 3.922 1.00 46.24 287 LYS A N 1
ATOM 1794 C CA . LYS A 1 291 ? -9.394 60.518 4.580 1.00 52.73 287 LYS A CA 1
ATOM 1795 C C . LYS A 1 291 ? -9.044 60.153 6.010 1.00 53.28 287 LYS A C 1
ATOM 1796 O O . LYS A 1 291 ? -7.998 60.537 6.527 1.00 57.31 287 LYS A O 1
ATOM 1802 N N . GLU A 1 292 ? -9.913 59.378 6.635 1.00 50.41 288 GLU A N 1
ATOM 1803 C CA . GLU A 1 292 ? -9.644 58.869 7.953 1.00 51.43 288 GLU A CA 1
ATOM 1804 C C . GLU A 1 292 ? -9.899 57.375 7.982 1.00 46.49 288 GLU A C 1
ATOM 1805 O O . GLU A 1 292 ? -10.513 56.814 7.082 1.00 41.90 288 GLU A O 1
ATOM 1811 N N . LYS A 1 293 ? -9.422 56.745 9.042 1.00 45.81 289 LYS A N 1
ATOM 1812 C CA . LYS A 1 293 ? -9.666 55.332 9.279 1.00 43.79 289 LYS A CA 1
ATOM 1813 C C . LYS A 1 293 ? -11.148 55.110 9.493 1.00 41.76 289 LYS A C 1
ATOM 1814 O O . LYS A 1 293 ? -11.837 55.997 9.993 1.00 42.79 289 LYS A O 1
ATOM 1820 N N . ALA A 1 294 ? -11.646 53.944 9.100 1.00 38.16 290 ALA A N 1
ATOM 1821 C CA . ALA A 1 294 ? -13.043 53.611 9.358 1.00 37.85 290 ALA A CA 1
ATOM 1822 C C . ALA A 1 294 ? -13.317 52.109 9.302 1.00 37.56 290 ALA A C 1
ATOM 1823 O O . ALA A 1 294 ? -12.483 51.347 8.832 1.00 38.43 290 ALA A O 1
ATOM 1825 N N . GLY A 1 295 ? -14.492 51.720 9.796 1.00 36.37 291 GLY A N 1
ATOM 1826 C CA . GLY A 1 295 ? -14.922 50.330 9.892 1.00 36.25 291 GLY A CA 1
ATOM 1827 C C . GLY A 1 295 ? -14.080 49.453 10.810 1.00 39.53 291 GLY A C 1
ATOM 1828 O O . GLY A 1 295 ? -14.019 48.228 10.624 1.00 42.39 291 GLY A O 1
ATOM 1829 N N . GLN A 1 296 ? -13.441 50.043 11.812 1.00 40.33 292 GLN A N 1
ATOM 1830 C CA . GLN A 1 296 ? -12.615 49.247 12.714 1.00 43.58 292 GLN A CA 1
ATOM 1831 C C . GLN A 1 296 ? -13.483 48.589 13.771 1.00 45.36 292 GLN A C 1
ATOM 1832 O O . GLN A 1 296 ? -14.590 49.017 13.997 1.00 46.78 292 GLN A O 1
ATOM 1838 N N . SER A 1 297 ? -12.986 47.555 14.428 1.00 49.66 293 SER A N 1
ATOM 1839 C CA . SER A 1 297 ? -13.817 46.773 15.351 1.00 52.30 293 SER A CA 1
ATOM 1840 C C . SER A 1 297 ? -13.654 47.237 16.803 1.00 56.23 293 SER A C 1
ATOM 1841 O O . SER A 1 297 ? -13.486 48.425 17.065 1.00 58.61 293 SER A O 1
ATOM 1844 N N . GLY A 1 309 ? -14.592 40.867 12.952 1.00 103.66 305 GLY A N 1
ATOM 1845 C CA . GLY A 1 309 ? -15.253 41.176 11.683 1.00 94.75 305 GLY A CA 1
ATOM 1846 C C . GLY A 1 309 ? -14.881 42.544 11.148 1.00 86.88 305 GLY A C 1
ATOM 1847 O O . GLY A 1 309 ? -14.531 42.683 9.976 1.00 85.36 305 GLY A O 1
ATOM 1848 N N . GLY A 1 310 ? -14.968 43.556 12.006 1.00 78.90 306 GLY A N 1
ATOM 1849 C CA . GLY A 1 310 ? -14.501 44.883 11.659 1.00 69.59 306 GLY A CA 1
ATOM 1850 C C . GLY A 1 310 ? -13.069 44.794 11.199 1.00 64.25 306 GLY A C 1
ATOM 1851 O O . GLY A 1 310 ? -12.410 43.768 11.345 1.00 64.86 306 GLY A O 1
ATOM 1852 N N . MET A 1 311 ? -12.580 45.872 10.628 1.00 57.65 307 MET A N 1
ATOM 1853 C CA . MET A 1 311 ? -11.221 45.867 10.141 1.00 54.58 307 MET A CA 1
ATOM 1854 C C . MET A 1 311 ? -10.204 46.010 11.250 1.00 52.86 307 MET A C 1
ATOM 1855 O O . MET A 1 311 ? -10.528 46.390 12.357 1.00 54.78 307 MET A O 1
ATOM 1860 N N . ASP A 1 312 ? -8.974 45.638 10.938 1.00 49.52 308 ASP A N 1
ATOM 1861 C CA . ASP A 1 312 ? -7.885 45.682 11.889 1.00 50.81 308 ASP A CA 1
ATOM 1862 C C . ASP A 1 312 ? -6.590 46.088 11.203 1.00 50.20 308 ASP A C 1
ATOM 1863 O O . ASP A 1 312 ? -5.882 45.264 10.658 1.00 51.12 308 ASP A O 1
ATOM 1868 N N . PHE A 1 313 ? -6.279 47.372 11.248 1.00 49.62 309 PHE A N 1
ATOM 1869 C CA . PHE A 1 313 ? -5.066 47.884 10.622 1.00 49.06 309 PHE A CA 1
ATOM 1870 C C . PHE A 1 313 ? -3.822 47.806 11.520 1.00 52.60 309 PHE A C 1
ATOM 1871 O O . PHE A 1 313 ? -2.760 47.434 11.034 1.00 52.39 309 PHE A O 1
ATOM 1879 N N . ASP A 1 314 ? -3.961 48.133 12.813 1.00 55.75 310 ASP A N 1
ATOM 1880 C CA . ASP A 1 314 ? -2.812 48.482 13.692 1.00 60.08 310 ASP A CA 1
ATOM 1881 C C . ASP A 1 314 ? -2.459 47.538 14.852 1.00 62.73 310 ASP A C 1
ATOM 1882 O O . ASP A 1 314 ? -1.393 47.675 15.448 1.00 63.76 310 ASP A O 1
ATOM 1887 N N . SER A 1 315 ? -3.344 46.606 15.187 1.00 62.62 311 SER A N 1
ATOM 1888 C CA . SER A 1 315 ? -3.103 45.699 16.309 1.00 65.62 311 SER A CA 1
ATOM 1889 C C . SER A 1 315 ? -2.042 44.697 15.899 1.00 68.66 311 SER A C 1
ATOM 1890 O O . SER A 1 315 ? -1.686 44.596 14.727 1.00 64.80 311 SER A O 1
ATOM 1893 N N . LYS A 1 316 ? -1.536 43.957 16.875 1.00 76.39 312 LYS A N 1
ATOM 1894 C CA . LYS A 1 316 ? -0.462 43.015 16.620 1.00 81.30 312 LYS A CA 1
ATOM 1895 C C . LYS A 1 316 ? -1.011 41.781 15.937 1.00 79.38 312 LYS A C 1
ATOM 1896 O O . LYS A 1 316 ? -0.275 41.087 15.244 1.00 81.43 312 LYS A O 1
ATOM 1902 N N . LYS A 1 317 ? -2.301 41.519 16.124 1.00 76.89 313 LYS A N 1
ATOM 1903 C CA . LYS A 1 317 ? -2.968 40.403 15.454 1.00 74.28 313 LYS A CA 1
ATOM 1904 C C . LYS A 1 317 ? -3.156 40.616 13.947 1.00 67.12 313 LYS A C 1
ATOM 1905 O O . LYS A 1 317 ? -3.217 39.651 13.190 1.00 66.59 313 LYS A O 1
ATOM 1911 N N . ALA A 1 318 ? -3.270 41.878 13.536 1.00 62.35 314 ALA A N 1
ATOM 1912 C CA . ALA A 1 318 ? -3.646 42.266 12.171 1.00 56.40 314 ALA A CA 1
ATOM 1913 C C . ALA A 1 318 ? -2.951 41.451 11.096 1.00 54.19 314 ALA A C 1
ATOM 1914 O O . ALA A 1 318 ? -1.739 41.285 11.143 1.00 56.65 314 ALA A O 1
ATOM 1916 N N . TYR A 1 319 ? -3.718 40.972 10.118 1.00 49.49 315 TYR A N 1
ATOM 1917 C CA . TYR A 1 319 ? -3.169 40.150 9.034 1.00 47.01 315 TYR A CA 1
ATOM 1918 C C . TYR A 1 319 ? -3.511 40.646 7.604 1.00 43.94 315 TYR A C 1
ATOM 1919 O O . TYR A 1 319 ? -2.642 40.637 6.730 1.00 43.78 315 TYR A O 1
ATOM 1928 N N . ARG A 1 320 ? -4.753 41.101 7.385 1.00 41.17 316 ARG A N 1
ATOM 1929 C CA . ARG A 1 320 ? -5.307 41.305 6.034 1.00 36.99 316 ARG A CA 1
ATOM 1930 C C . ARG A 1 320 ? -5.611 42.747 5.627 1.00 33.84 316 ARG A C 1
ATOM 1931 O O . ARG A 1 320 ? -5.873 43.003 4.466 1.00 30.77 316 ARG A O 1
ATOM 1939 N N . ASP A 1 321 ? -5.542 43.694 6.556 1.00 34.66 317 ASP A N 1
ATOM 1940 C CA . ASP A 1 321 ? -6.120 45.041 6.328 1.00 32.44 317 ASP A CA 1
ATOM 1941 C C . ASP A 1 321 ? -5.117 46.167 6.196 1.00 32.58 317 ASP A C 1
ATOM 1942 O O . ASP A 1 321 ? -4.153 46.261 6.954 1.00 35.27 317 ASP A O 1
ATOM 1947 N N . VAL A 1 322 ? -5.374 47.040 5.236 1.00 30.32 318 VAL A N 1
ATOM 1948 C CA . VAL A 1 322 ? -4.479 48.133 4.956 1.00 31.48 318 VAL A CA 1
ATOM 1949 C C . VAL A 1 322 ? -5.259 49.421 4.820 1.00 31.28 318 VAL A C 1
ATOM 1950 O O . VAL A 1 322 ? -6.351 49.450 4.225 1.00 29.21 318 VAL A O 1
ATOM 1954 N N . ALA A 1 323 ? -4.679 50.483 5.381 1.00 33.63 319 ALA A N 1
ATOM 1955 C CA . ALA A 1 323 ? -5.322 51.785 5.483 1.00 33.44 319 ALA A CA 1
ATOM 1956 C C . ALA A 1 323 ? -4.434 52.900 4.982 1.00 35.16 319 ALA A C 1
ATOM 1957 O O . ALA A 1 323 ? -3.486 53.273 5.632 1.00 37.79 319 ALA A O 1
ATOM 1959 N N . TRP A 1 324 ? -4.771 53.461 3.839 1.00 34.93 320 TRP A N 1
ATOM 1960 C CA . TRP A 1 324 ? -4.008 54.568 3.269 1.00 36.91 320 TRP A CA 1
ATOM 1961 C C . TRP A 1 324 ? -4.804 55.833 3.524 1.00 37.19 320 TRP A C 1
ATOM 1962 O O . TRP A 1 324 ? -5.926 55.924 3.057 1.00 35.47 320 TRP A O 1
ATOM 1973 N N . LEU A 1 325 ? -4.257 56.799 4.267 1.00 40.40 321 LEU A N 1
ATOM 1974 C CA . LEU A 1 325 ? -5.020 58.017 4.623 1.00 40.39 321 LEU A CA 1
ATOM 1975 C C . LEU A 1 325 ? -4.723 59.205 3.723 1.00 41.20 321 LEU A C 1
ATOM 1976 O O . LEU A 1 325 ? -3.582 59.623 3.584 1.00 44.38 321 LEU A O 1
ATOM 1981 N N . GLY A 1 326 ? -5.771 59.735 3.114 1.00 39.38 322 GLY A N 1
ATOM 1982 C CA . GLY A 1 326 ? -5.676 60.936 2.308 1.00 41.27 322 GLY A CA 1
ATOM 1983 C C . GLY A 1 326 ? -6.882 61.062 1.417 1.00 39.91 322 GLY A C 1
ATOM 1984 O O . GLY A 1 326 ? -7.870 60.389 1.633 1.00 37.47 322 GLY A O 1
ATOM 1985 N N . GLU A 1 327 ? -6.793 61.930 0.417 1.00 43.28 323 GLU A N 1
ATOM 1986 C CA . GLU A 1 327 ? -7.825 62.044 -0.596 1.00 43.24 323 GLU A CA 1
ATOM 1987 C C . GLU A 1 327 ? -7.826 60.807 -1.479 1.00 42.21 323 GLU A C 1
ATOM 1988 O O . GLU A 1 327 ? -6.785 60.217 -1.805 1.00 41.67 323 GLU A O 1
ATOM 1994 N N . CYS A 1 328 ? -9.024 60.432 -1.873 1.00 40.87 324 CYS A N 1
ATOM 1995 C CA . CYS A 1 328 ? -9.209 59.280 -2.704 1.00 39.66 324 CYS A CA 1
ATOM 1996 C C . CYS A 1 328 ? -8.396 59.374 -3.982 1.00 39.94 324 CYS A C 1
ATOM 1997 O O . CYS A 1 328 ? -7.716 58.404 -4.346 1.00 37.95 324 CYS A O 1
ATOM 2000 N N . ASP A 1 329 ? -8.470 60.533 -4.645 1.00 40.92 325 ASP A N 1
ATOM 2001 C CA . ASP A 1 329 ? -7.837 60.726 -5.962 1.00 43.04 325 ASP A CA 1
ATOM 2002 C C . ASP A 1 329 ? -6.335 60.489 -5.837 1.00 45.64 325 ASP A C 1
ATOM 2003 O O . ASP A 1 329 ? -5.724 59.834 -6.675 1.00 45.68 325 ASP A O 1
ATOM 2008 N N . GLN A 1 330 ? -5.755 60.982 -4.754 1.00 48.33 326 GLN A N 1
ATOM 2009 C CA . GLN A 1 330 ? -4.329 60.795 -4.501 1.00 51.65 326 GLN A CA 1
ATOM 2010 C C . GLN A 1 330 ? -3.947 59.314 -4.315 1.00 48.47 326 GLN A C 1
ATOM 2011 O O . GLN A 1 330 ? -3.011 58.829 -4.953 1.00 48.75 326 GLN A O 1
ATOM 2017 N N . GLY A 1 331 ? -4.689 58.603 -3.467 1.00 45.06 327 GLY A N 1
ATOM 2018 C CA . GLY A 1 331 ? -4.483 57.163 -3.252 1.00 41.89 327 GLY A CA 1
ATOM 2019 C C . GLY A 1 331 ? -4.623 56.281 -4.488 1.00 39.69 327 GLY A C 1
ATOM 2020 O O . GLY A 1 331 ? -3.851 55.343 -4.687 1.00 39.53 327 GLY A O 1
ATOM 2021 N N . CYS A 1 332 ? -5.622 56.559 -5.311 1.00 38.46 328 CYS A N 1
ATOM 2022 C CA . CYS A 1 332 ? -5.781 55.827 -6.560 1.00 38.12 328 CYS A CA 1
ATOM 2023 C C . CYS A 1 332 ? -4.629 56.088 -7.543 1.00 39.44 328 CYS A C 1
ATOM 2024 O O . CYS A 1 332 ? -4.217 55.181 -8.268 1.00 38.72 328 CYS A O 1
ATOM 2027 N N . LEU A 1 333 ? -4.092 57.307 -7.557 1.00 40.97 329 LEU A N 1
ATOM 2028 C CA . LEU A 1 333 ? -2.941 57.609 -8.415 1.00 42.59 329 LEU A CA 1
ATOM 2029 C C . LEU A 1 333 ? -1.715 56.872 -7.906 1.00 42.38 329 LEU A C 1
ATOM 2030 O O . LEU A 1 333 ? -0.891 56.400 -8.685 1.00 44.00 329 LEU A O 1
ATOM 2035 N N . ALA A 1 334 ? -1.598 56.788 -6.592 1.00 40.81 330 ALA A N 1
ATOM 2036 C CA . ALA A 1 334 ? -0.471 56.119 -5.978 1.00 41.38 330 ALA A CA 1
ATOM 2037 C C . ALA A 1 334 ? -0.530 54.631 -6.261 1.00 39.25 330 ALA A C 1
ATOM 2038 O O . ALA A 1 334 ? 0.441 54.021 -6.724 1.00 39.98 330 ALA A O 1
ATOM 2040 N N . LEU A 1 335 ? -1.685 54.050 -5.978 1.00 36.51 331 LEU A N 1
ATOM 2041 C CA . LEU A 1 335 ? -1.900 52.639 -6.219 1.00 34.66 331 LEU A CA 1
ATOM 2042 C C . LEU A 1 335 ? -1.688 52.339 -7.684 1.00 34.88 331 LEU A C 1
ATOM 2043 O O . LEU A 1 335 ? -1.053 51.343 -8.030 1.00 35.10 331 LEU A O 1
ATOM 2048 N N . ALA A 1 336 ? -2.205 53.211 -8.537 1.00 35.30 332 ALA A N 1
ATOM 2049 C CA . ALA A 1 336 ? -2.008 53.074 -9.972 1.00 36.89 332 ALA A CA 1
ATOM 2050 C C . ALA A 1 336 ? -0.536 53.145 -10.346 1.00 40.48 332 ALA A C 1
ATOM 2051 O O . ALA A 1 336 ? -0.083 52.385 -11.194 1.00 40.64 332 ALA A O 1
ATOM 2053 N N . GLU A 1 337 ? 0.217 54.057 -9.735 1.00 44.25 333 GLU A N 1
ATOM 2054 C CA . GLU A 1 337 ? 1.641 54.145 -10.042 1.00 48.33 333 GLU A CA 1
ATOM 2055 C C . GLU A 1 337 ? 2.315 52.796 -9.801 1.00 47.18 333 GLU A C 1
ATOM 2056 O O . GLU A 1 337 ? 3.041 52.300 -10.660 1.00 48.54 333 GLU A O 1
ATOM 2062 N N . LEU A 1 338 ? 2.025 52.185 -8.662 1.00 44.38 334 LEU A N 1
ATOM 2063 C CA . LEU A 1 338 ? 2.620 50.902 -8.311 1.00 43.70 334 LEU A CA 1
ATOM 2064 C C . LEU A 1 338 ? 2.210 49.735 -9.229 1.00 42.01 334 LEU A C 1
ATOM 2065 O O . LEU A 1 338 ? 2.912 48.720 -9.316 1.00 42.55 334 LEU A O 1
ATOM 2070 N N . LEU A 1 339 ? 1.082 49.873 -9.910 1.00 40.27 335 LEU A N 1
ATOM 2071 C CA . LEU A 1 339 ? 0.655 48.889 -10.912 1.00 38.41 335 LEU A CA 1
ATOM 2072 C C . LEU A 1 339 ? 1.129 49.270 -12.308 1.00 39.97 335 LEU A C 1
ATOM 2073 O O . LEU A 1 339 ? 0.954 48.505 -13.254 1.00 38.80 335 LEU A O 1
ATOM 2078 N N . GLY A 1 340 ? 1.728 50.457 -12.410 1.00 42.70 336 GLY A N 1
ATOM 2079 C CA . GLY A 1 340 ? 2.155 51.033 -13.675 1.00 45.61 336 GLY A CA 1
ATOM 2080 C C . GLY A 1 340 ? 0.988 51.432 -14.539 1.00 45.53 336 GLY A C 1
ATOM 2081 O O . GLY A 1 340 ? 0.929 51.047 -15.697 1.00 47.44 336 GLY A O 1
ATOM 2082 N N . TRP A 1 341 ? 0.057 52.189 -13.960 1.00 45.29 337 TRP A N 1
ATOM 2083 C CA . TRP A 1 341 ? -1.140 52.700 -14.670 1.00 45.61 337 TRP A CA 1
ATOM 2084 C C . TRP A 1 341 ? -1.341 54.208 -14.537 1.00 48.01 337 TRP A C 1
ATOM 2085 O O . TRP A 1 341 ? -2.276 54.759 -15.139 1.00 48.47 337 TRP A O 1
ATOM 2096 N N . LYS A 1 342 ? -0.532 54.871 -13.719 1.00 49.20 338 LYS A N 1
ATOM 2097 C CA . LYS A 1 342 ? -0.747 56.283 -13.455 1.00 50.65 338 LYS A CA 1
ATOM 2098 C C . LYS A 1 342 ? -0.877 57.022 -14.777 1.00 52.68 338 LYS A C 1
ATOM 2099 O O . LYS A 1 342 ? -1.820 57.782 -14.995 1.00 51.03 338 LYS A O 1
ATOM 2105 N N . LYS A 1 343 ? 0.053 56.747 -15.677 1.00 55.55 339 LYS A N 1
ATOM 2106 C CA . LYS A 1 343 ? 0.076 57.416 -16.956 1.00 60.07 339 LYS A CA 1
ATOM 2107 C C . LYS A 1 343 ? -1.217 57.198 -17.733 1.00 58.39 339 LYS A C 1
ATOM 2108 O O . LYS A 1 343 ? -1.833 58.133 -18.218 1.00 59.40 339 LYS A O 1
ATOM 2114 N N . GLU A 1 344 ? -1.612 55.947 -17.856 1.00 55.83 340 GLU A N 1
ATOM 2115 C CA . GLU A 1 344 ? -2.849 55.586 -18.547 1.00 54.65 340 GLU A CA 1
ATOM 2116 C C . GLU A 1 344 ? -4.095 56.200 -17.909 1.00 52.39 340 GLU A C 1
ATOM 2117 O O . GLU A 1 344 ? -5.019 56.648 -18.601 1.00 52.43 340 GLU A O 1
ATOM 2123 N N . LEU A 1 345 ? -4.122 56.163 -16.581 1.00 48.94 341 LEU A N 1
ATOM 2124 C CA . LEU A 1 345 ? -5.200 56.755 -15.807 1.00 47.06 341 LEU A CA 1
ATOM 2125 C C . LEU A 1 345 ? -5.327 58.267 -16.076 1.00 50.13 341 LEU A C 1
ATOM 2126 O O . LEU A 1 345 ? -6.394 58.764 -16.465 1.00 49.51 341 LEU A O 1
ATOM 2131 N N . GLU A 1 346 ? -4.217 58.980 -15.890 1.00 52.89 342 GLU A N 1
ATOM 2132 C CA . GLU A 1 346 ? -4.170 60.418 -16.160 1.00 55.50 342 GLU A CA 1
ATOM 2133 C C . GLU A 1 346 ? -4.597 60.764 -17.599 1.00 56.72 342 GLU A C 1
ATOM 2134 O O . GLU A 1 346 ? -5.399 61.663 -17.804 1.00 56.63 342 GLU A O 1
ATOM 2140 N N . ASP A 1 347 ? -4.080 60.043 -18.587 1.00 57.21 343 ASP A N 1
ATOM 2141 C CA . ASP A 1 347 ? -4.535 60.224 -19.970 1.00 59.10 343 ASP A CA 1
ATOM 2142 C C . ASP A 1 347 ? -6.032 60.001 -20.054 1.00 56.36 343 ASP A C 1
ATOM 2143 O O . ASP A 1 347 ? -6.724 60.714 -20.762 1.00 58.53 343 ASP A O 1
ATOM 2148 N N . LEU A 1 348 ? -6.517 58.987 -19.342 1.00 52.01 344 LEU A N 1
ATOM 2149 C CA . LEU A 1 348 ? -7.934 58.601 -19.390 1.00 49.44 344 LEU A CA 1
ATOM 2150 C C . LEU A 1 348 ? -8.858 59.659 -18.811 1.00 49.11 344 LEU A C 1
ATOM 2151 O O . LEU A 1 348 ? -9.872 60.010 -19.415 1.00 49.89 344 LEU A O 1
ATOM 2156 N N . VAL A 1 349 ? -8.523 60.131 -17.618 1.00 48.07 345 VAL A N 1
ATOM 2157 C CA . VAL A 1 349 ? -9.237 61.255 -17.016 1.00 49.24 345 VAL A CA 1
ATOM 2158 C C . VAL A 1 349 ? -9.258 62.462 -17.966 1.00 54.80 345 VAL A C 1
ATOM 2159 O O . VAL A 1 349 ? -10.303 63.083 -18.185 1.00 55.03 345 VAL A O 1
ATOM 2163 N N . ARG A 1 350 ? -8.097 62.775 -18.536 1.00 58.89 346 ARG A N 1
ATOM 2164 C CA . ARG A 1 350 ? -7.969 63.913 -19.421 1.00 64.86 346 ARG A CA 1
ATOM 2165 C C . ARG A 1 350 ? -8.881 63.729 -20.629 1.00 66.83 346 ARG A C 1
ATOM 2166 O O . ARG A 1 350 ? -9.720 64.577 -20.905 1.00 69.14 346 ARG A O 1
ATOM 2174 N N . ARG A 1 351 ? -8.729 62.610 -21.327 1.00 66.94 347 ARG A N 1
ATOM 2175 C CA . ARG A 1 351 ? -9.484 62.371 -22.546 1.00 70.18 347 ARG A CA 1
ATOM 2176 C C . ARG A 1 351 ? -10.968 62.432 -22.291 1.00 66.93 347 ARG A C 1
ATOM 2177 O O . ARG A 1 351 ? -11.712 63.018 -23.073 1.00 68.94 347 ARG A O 1
ATOM 2185 N N . GLU A 1 352 ? -11.391 61.801 -21.202 1.00 62.34 348 GLU A N 1
ATOM 2186 C CA . GLU A 1 352 ? -12.813 61.678 -20.895 1.00 60.00 348 GLU A CA 1
ATOM 2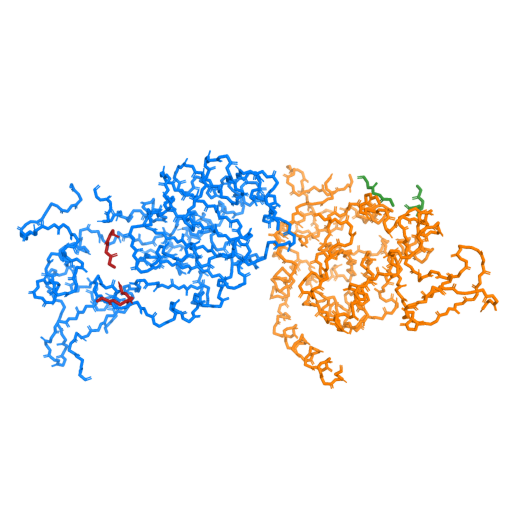187 C C . GLU A 1 352 ? -13.421 63.018 -20.477 1.00 60.37 348 GLU A C 1
ATOM 2188 O O . GLU A 1 352 ? -14.541 63.328 -20.866 1.00 60.76 348 GLU A O 1
ATOM 2194 N N . HIS A 1 353 ? -12.684 63.805 -19.699 1.00 60.31 349 HIS A N 1
ATOM 2195 C CA . HIS A 1 353 ? -13.141 65.135 -19.310 1.00 62.28 349 HIS A CA 1
ATOM 2196 C C . HIS A 1 353 ? -13.216 66.104 -20.477 1.00 67.77 349 HIS A C 1
ATOM 2197 O O . HIS A 1 353 ? -14.110 66.954 -20.533 1.00 69.74 349 HIS A O 1
ATOM 2204 N N . ALA A 1 354 ? -12.281 65.970 -21.410 1.00 70.86 350 ALA A N 1
ATOM 2205 C CA . ALA A 1 354 ? -12.274 66.809 -22.595 1.00 76.26 350 ALA A CA 1
ATOM 2206 C C . ALA A 1 354 ? -13.498 66.469 -23.451 1.00 77.57 350 ALA A C 1
ATOM 2207 O O . ALA A 1 354 ? -14.241 67.348 -23.883 1.00 80.96 350 ALA A O 1
ATOM 2209 N N . SER A 1 355 ? -13.698 65.177 -23.669 1.00 75.71 351 SER A N 1
ATOM 2210 C CA . SER A 1 355 ? -14.898 64.646 -24.319 1.00 76.05 351 SER A CA 1
ATOM 2211 C C . SER A 1 355 ? -16.215 65.154 -23.734 1.00 75.36 351 SER A C 1
ATOM 2212 O O . SER A 1 355 ? -17.122 65.550 -24.463 1.00 77.32 351 SER A O 1
ATOM 2215 N N . ILE A 1 356 ? -16.331 65.080 -22.417 1.00 72.95 352 ILE A N 1
ATOM 2216 C CA . ILE A 1 356 ? -17.530 65.543 -21.734 1.00 74.39 352 ILE A CA 1
ATOM 2217 C C . ILE A 1 356 ? -17.771 67.021 -22.046 1.00 79.80 352 ILE A C 1
ATOM 2218 O O . ILE A 1 356 ? -18.874 67.398 -22.449 1.00 80.97 352 ILE A O 1
ATOM 2223 N N . ASP A 1 357 ? -16.742 67.850 -21.894 1.00 84.05 353 ASP A N 1
ATOM 2224 C CA . ASP A 1 357 ? -16.891 69.272 -22.187 1.00 89.68 353 ASP A CA 1
ATOM 2225 C C . ASP A 1 357 ? -17.498 69.476 -23.566 1.00 94.05 353 ASP A C 1
ATOM 2226 O O . ASP A 1 357 ? -18.460 70.221 -23.705 1.00 96.79 353 ASP A O 1
ATOM 2231 N N . ALA A 1 358 ? -16.956 68.794 -24.573 1.00 96.41 354 ALA A N 1
ATOM 2232 C CA . ALA A 1 358 ? -17.451 68.901 -25.953 1.00 101.24 354 ALA A CA 1
ATOM 2233 C C . ALA A 1 358 ? -18.973 68.913 -26.026 1.00 103.22 354 ALA A C 1
ATOM 2234 O O . ALA A 1 358 ? -19.563 69.839 -26.578 1.00 108.03 354 ALA A O 1
ATOM 2236 N N . GLN A 1 359 ? -19.606 67.894 -25.456 1.00 102.39 355 GLN A N 1
ATOM 2237 C CA . GLN A 1 359 ? -21.072 67.842 -25.404 1.00 107.02 355 GLN A CA 1
ATOM 2238 C C . GLN A 1 359 ? -21.685 68.922 -24.483 1.00 107.55 355 GLN A C 1
ATOM 2239 O O . GLN A 1 359 ? -22.885 69.186 -24.552 1.00 110.71 355 GLN A O 1
ATOM 2245 N N . SER A 1 360 ? -20.864 69.501 -23.605 1.00 106.12 356 SER A N 1
ATOM 2246 C CA . SER A 1 360 ? -21.157 70.766 -22.893 1.00 107.80 356 SER A CA 1
ATOM 2247 C C . SER A 1 360 ? -22.483 70.799 -22.134 1.00 104.32 356 SER A C 1
ATOM 2248 O O . SER A 1 360 ? -22.770 71.766 -21.422 1.00 101.27 356 SER A O 1
ATOM 2251 N N . GLU B 1 60 ? 12.313 51.305 -39.797 1.00 85.06 56 GLU B N 1
ATOM 2252 C CA . GLU B 1 60 ? 11.778 52.500 -39.070 1.00 85.02 56 GLU B CA 1
ATOM 2253 C C . GLU B 1 60 ? 10.793 52.022 -37.985 1.00 78.71 56 GLU B C 1
ATOM 2254 O O . GLU B 1 60 ? 11.082 51.048 -37.264 1.00 81.28 56 GLU B O 1
ATOM 2260 N N . ARG B 1 61 ? 9.643 52.680 -37.881 1.00 70.90 57 ARG B N 1
ATOM 2261 C CA . ARG B 1 61 ? 8.692 52.436 -36.829 1.00 63.95 57 ARG B CA 1
ATOM 2262 C C . ARG B 1 61 ? 7.494 51.749 -37.455 1.00 58.88 57 ARG B C 1
ATOM 2263 O O . ARG B 1 61 ? 6.737 52.379 -38.176 1.00 59.47 57 ARG B O 1
ATOM 2271 N N . LEU B 1 62 ? 7.332 50.456 -37.212 1.00 53.87 58 LEU B N 1
ATOM 2272 C CA . LEU B 1 62 ? 6.192 49.737 -37.783 1.00 51.92 58 LEU B CA 1
ATOM 2273 C C . LEU B 1 62 ? 4.888 50.012 -37.045 1.00 50.17 58 LEU B C 1
ATOM 2274 O O . LEU B 1 62 ? 3.811 49.766 -37.572 1.00 50.28 58 LEU B O 1
ATOM 2279 N N . LEU B 1 63 ? 4.981 50.536 -35.835 1.00 48.50 59 LEU B N 1
ATOM 2280 C CA . LEU B 1 63 ? 3.792 50.893 -35.081 1.00 48.26 59 LEU B CA 1
ATOM 2281 C C . LEU B 1 63 ? 3.497 52.384 -35.125 1.00 50.49 59 LEU B C 1
ATOM 2282 O O . LEU B 1 63 ? 4.277 53.188 -34.631 1.00 51.27 59 LEU B O 1
ATOM 2287 N N . ASP B 1 64 ? 2.344 52.738 -35.683 1.00 52.28 60 ASP B N 1
ATOM 2288 C CA . ASP B 1 64 ? 1.900 54.125 -35.697 1.00 55.13 60 ASP B CA 1
ATOM 2289 C C . ASP B 1 64 ? 1.605 54.670 -34.287 1.00 53.62 60 ASP B C 1
ATOM 2290 O O . ASP B 1 64 ? 1.552 55.877 -34.094 1.00 56.27 60 ASP B O 1
ATOM 2295 N N . GLU B 1 65 ? 1.423 53.787 -33.309 1.00 50.41 61 GLU B N 1
ATOM 2296 C CA . GLU B 1 65 ? 1.183 54.202 -31.919 1.00 49.32 61 GLU B CA 1
ATOM 2297 C C . GLU B 1 65 ? 1.548 53.082 -30.930 1.00 45.23 61 GLU B C 1
ATOM 2298 O O . GLU B 1 65 ? 1.279 51.902 -31.195 1.00 42.98 61 GLU B O 1
ATOM 2304 N N . LEU B 1 66 ? 2.145 53.447 -29.797 1.00 43.19 62 LEU B N 1
ATOM 2305 C CA . LEU B 1 66 ? 2.550 52.442 -28.819 1.00 40.36 62 LEU B CA 1
ATOM 2306 C C . LEU B 1 66 ? 1.388 52.100 -27.914 1.00 39.67 62 LEU B C 1
ATOM 2307 O O . LEU B 1 66 ? 1.417 52.349 -26.716 1.00 40.05 62 LEU B O 1
ATOM 2312 N N . THR B 1 67 ? 0.364 51.513 -28.511 1.00 39.29 63 THR B N 1
ATOM 2313 C CA . THR B 1 67 ? -0.856 51.165 -27.803 1.00 39.48 63 THR B CA 1
ATOM 2314 C C . THR B 1 67 ? -1.391 49.870 -28.375 1.00 38.33 63 THR B C 1
ATOM 2315 O O . THR B 1 67 ? -0.935 49.413 -29.428 1.00 38.00 63 THR B O 1
ATOM 2319 N N . LEU B 1 68 ? -2.353 49.275 -27.684 1.00 37.93 64 LEU B N 1
ATOM 2320 C CA . LEU B 1 68 ? -3.012 48.077 -28.182 1.00 37.19 64 LEU B CA 1
ATOM 2321 C C . LEU B 1 68 ? -3.786 48.405 -29.475 1.00 39.57 64 LEU B C 1
ATOM 2322 O O . LEU B 1 68 ? -3.952 47.562 -30.367 1.00 38.86 64 LEU B O 1
ATOM 2327 N N . GLU B 1 69 ? -4.277 49.634 -29.558 1.00 42.24 65 GLU B N 1
ATOM 2328 C CA . GLU B 1 69 ? -4.928 50.114 -30.763 1.00 44.82 65 GLU B CA 1
ATOM 2329 C C . GLU B 1 69 ? -3.939 50.155 -31.933 1.00 44.48 65 GLU B C 1
ATOM 2330 O O . GLU B 1 69 ? -4.283 49.758 -33.042 1.00 45.31 65 GLU B O 1
ATOM 2336 N N . GLY B 1 70 ? -2.719 50.620 -31.679 1.00 43.45 66 GLY B N 1
ATOM 2337 C CA . GLY B 1 70 ? -1.670 50.643 -32.710 1.00 43.60 66 GLY B CA 1
ATOM 2338 C C . GLY B 1 70 ? -1.229 49.265 -33.188 1.00 42.24 66 GLY B C 1
ATOM 2339 O O . GLY B 1 70 ? -0.851 49.088 -34.354 1.00 42.07 66 GLY B O 1
ATOM 2340 N N . VAL B 1 71 ? -1.283 48.291 -32.284 1.00 40.94 67 VAL B N 1
ATOM 2341 C CA . VAL B 1 71 ? -0.901 46.920 -32.595 1.00 39.95 67 VAL B CA 1
ATOM 2342 C C . VAL B 1 71 ? -1.952 46.208 -33.425 1.00 40.79 67 VAL B C 1
ATOM 2343 O O . VAL B 1 71 ? -1.609 45.408 -34.294 1.00 41.99 67 VAL B O 1
ATOM 2347 N N . ALA B 1 72 ? -3.223 46.454 -33.120 1.00 40.74 68 ALA B N 1
ATOM 2348 C CA . ALA B 1 72 ? -4.324 45.877 -33.893 1.00 41.83 68 ALA B CA 1
ATOM 2349 C C . ALA B 1 72 ? -4.260 46.408 -35.308 1.00 43.67 68 ALA B C 1
ATOM 2350 O O . ALA B 1 72 ? -4.446 45.694 -36.293 1.00 44.40 68 ALA B O 1
ATOM 2352 N N . ARG B 1 73 ? -3.978 47.688 -35.393 1.00 44.80 69 ARG B N 1
ATOM 2353 C CA . ARG B 1 73 ? -3.917 48.346 -36.673 1.00 47.39 69 ARG B CA 1
ATOM 2354 C C . ARG B 1 73 ? -2.839 47.679 -37.520 1.00 46.25 69 ARG B C 1
ATOM 2355 O O . ARG B 1 73 ? -3.088 47.245 -38.634 1.00 47.32 69 ARG B O 1
ATOM 2363 N N . TYR B 1 74 ? -1.647 47.580 -36.949 1.00 44.22 70 TYR B N 1
ATOM 2364 C CA . TYR B 1 74 ? -0.529 46.859 -37.550 1.00 43.39 70 TYR B CA 1
ATOM 2365 C C . TYR B 1 74 ? -0.875 45.403 -37.940 1.00 43.35 70 TYR B C 1
ATOM 2366 O O . TYR B 1 74 ? -0.518 44.934 -39.032 1.00 44.21 70 TYR B O 1
ATOM 2375 N N . MET B 1 75 ? -1.564 44.695 -37.046 1.00 41.89 71 MET B N 1
ATOM 2376 C CA . MET B 1 75 ? -2.003 43.320 -37.313 1.00 41.96 71 MET B CA 1
ATOM 2377 C C . MET B 1 75 ? -2.842 43.227 -38.587 1.00 44.93 71 MET B C 1
ATOM 2378 O O . MET B 1 75 ? -2.751 42.245 -39.313 1.00 44.15 71 MET B O 1
ATOM 2383 N N . GLN B 1 76 ? -3.656 44.252 -38.838 1.00 48.59 72 GLN B N 1
ATOM 2384 C CA . GLN B 1 76 ? -4.428 44.380 -40.084 1.00 52.82 72 GLN B CA 1
ATOM 2385 C C . GLN B 1 76 ? -3.605 44.683 -41.317 1.00 55.06 72 GLN B C 1
ATOM 2386 O O . GLN B 1 76 ? -3.934 44.202 -42.384 1.00 57.76 72 GLN B O 1
ATOM 2392 N N . SER B 1 77 ? -2.578 45.517 -41.189 1.00 55.71 73 SER B N 1
ATOM 2393 C CA . SER B 1 77 ? -1.728 45.863 -42.327 1.00 59.19 73 SER B CA 1
ATOM 2394 C C . SER B 1 77 ? -1.202 44.620 -43.052 1.00 61.99 73 SER B C 1
ATOM 2395 O O . SER B 1 77 ? -1.212 43.525 -42.509 1.00 60.66 73 SER B O 1
ATOM 2398 N N . GLU B 1 78 ? -0.751 44.800 -44.290 1.00 68.39 74 GLU B N 1
ATOM 2399 C CA . GLU B 1 78 ? -0.148 43.715 -45.074 1.00 71.98 74 GLU B CA 1
ATOM 2400 C C . GLU B 1 78 ? 1.133 43.191 -44.436 1.00 68.20 74 GLU B C 1
ATOM 2401 O O . GLU B 1 78 ? 1.391 41.990 -44.458 1.00 68.30 74 GLU B O 1
ATOM 2407 N N . ARG B 1 79 ? 1.932 44.101 -43.887 1.00 65.70 75 ARG B N 1
ATOM 2408 C CA . ARG B 1 79 ? 3.244 43.773 -43.317 1.00 64.58 75 ARG B CA 1
ATOM 2409 C C . ARG B 1 79 ? 3.196 42.664 -42.259 1.00 59.68 75 ARG B C 1
ATOM 2410 O O . ARG B 1 79 ? 4.163 41.917 -42.090 1.00 59.48 75 ARG B O 1
ATOM 2418 N N . CYS B 1 80 ? 2.085 42.571 -41.533 1.00 55.11 76 CYS B N 1
ATOM 2419 C CA . CYS B 1 80 ? 1.949 41.575 -40.476 1.00 50.87 76 CYS B CA 1
ATOM 2420 C C . CYS B 1 80 ? 1.379 40.275 -41.007 1.00 50.90 76 CYS B C 1
ATOM 2421 O O . CYS B 1 80 ? 0.176 40.091 -41.029 1.00 50.28 76 CYS B O 1
ATOM 2424 N N . ARG B 1 81 ? 2.266 39.381 -41.431 1.00 52.09 77 ARG B N 1
ATOM 2425 C CA . ARG B 1 81 ? 1.900 38.037 -41.886 1.00 53.54 77 ARG B CA 1
ATOM 2426 C C . ARG B 1 81 ? 2.119 36.962 -40.840 1.00 50.48 77 ARG B C 1
ATOM 2427 O O . ARG B 1 81 ? 1.336 36.014 -40.741 1.00 50.24 77 ARG B O 1
ATOM 2435 N N . ARG B 1 82 ? 3.198 37.110 -40.076 1.00 47.63 78 ARG B N 1
ATOM 2436 C CA . ARG B 1 82 ? 3.709 36.036 -39.238 1.00 45.53 78 ARG B CA 1
ATOM 2437 C C . ARG B 1 82 ? 3.828 36.452 -37.791 1.00 40.72 78 ARG B C 1
ATOM 2438 O O . ARG B 1 82 ? 4.634 37.301 -37.456 1.00 39.95 78 ARG B O 1
ATOM 2446 N N . VAL B 1 83 ? 3.013 35.835 -36.943 1.00 38.26 79 VAL B N 1
ATOM 2447 C CA . VAL B 1 83 ? 2.926 36.175 -35.533 1.00 35.49 79 VAL B CA 1
ATOM 2448 C C . VAL B 1 83 ? 3.466 35.024 -34.722 1.00 34.43 79 VAL B C 1
ATOM 2449 O O . VAL B 1 83 ? 3.088 33.890 -34.951 1.00 34.98 79 VAL B O 1
ATOM 2453 N N . ILE B 1 84 ? 4.330 35.329 -33.759 1.00 33.55 80 ILE B N 1
ATOM 2454 C CA . ILE B 1 84 ? 4.788 34.342 -32.793 1.00 32.62 80 ILE B CA 1
ATOM 2455 C C . ILE B 1 84 ? 4.254 34.672 -31.400 1.00 31.30 80 ILE B C 1
ATOM 2456 O O . ILE B 1 84 ? 4.305 35.830 -30.953 1.00 29.83 80 ILE B O 1
ATOM 2461 N N . CYS B 1 85 ? 3.736 33.644 -30.725 1.00 31.84 81 CYS B N 1
ATOM 2462 C CA . CYS B 1 85 ? 3.242 33.793 -29.354 1.00 31.70 81 CYS B CA 1
ATOM 2463 C C . CYS B 1 85 ? 4.207 33.154 -28.395 1.00 31.02 81 CYS B C 1
ATOM 2464 O O . CYS B 1 85 ? 4.570 31.982 -28.567 1.00 32.35 81 CYS B O 1
ATOM 2467 N N . LEU B 1 86 ? 4.608 33.922 -27.383 1.00 29.23 82 LEU B N 1
ATOM 2468 C CA . LEU B 1 86 ? 5.359 33.390 -26.258 1.00 28.22 82 LEU B CA 1
ATOM 2469 C C . LEU B 1 86 ? 4.446 33.391 -25.048 1.00 26.32 82 LEU B C 1
ATOM 2470 O O . LEU B 1 86 ? 4.015 34.452 -24.584 1.00 25.56 82 LEU B O 1
ATOM 2475 N N . VAL B 1 87 ? 4.161 32.214 -24.521 1.00 25.75 83 VAL B N 1
ATOM 2476 C CA . VAL B 1 87 ? 3.158 32.115 -23.469 1.00 26.37 83 VAL B CA 1
ATOM 2477 C C . VAL B 1 87 ? 3.677 31.427 -22.212 1.00 27.16 83 VAL B C 1
ATOM 2478 O O . VAL B 1 87 ? 4.533 30.524 -22.268 1.00 27.43 83 VAL B O 1
ATOM 2482 N N . GLY B 1 88 ? 3.131 31.880 -21.080 1.00 27.62 84 GLY B N 1
ATOM 2483 C CA . GLY B 1 88 ? 3.406 31.293 -19.767 1.00 27.90 84 GLY B CA 1
ATOM 2484 C C . GLY B 1 88 ? 2.128 31.038 -18.998 1.00 28.55 84 GLY B C 1
ATOM 2485 O O . GLY B 1 88 ? 1.033 31.089 -19.562 1.00 28.36 84 GLY B O 1
ATOM 2486 N N . ALA B 1 89 ? 2.284 30.787 -17.699 1.00 29.92 85 ALA B N 1
ATOM 2487 C CA . ALA B 1 89 ? 1.203 30.294 -16.832 1.00 30.87 85 ALA B CA 1
ATOM 2488 C C . ALA B 1 89 ? 0.004 31.237 -16.764 1.00 31.39 85 ALA B C 1
ATOM 2489 O O . ALA B 1 89 ? -1.148 30.802 -16.723 1.00 32.90 85 ALA B O 1
ATOM 2491 N N . GLY B 1 90 ? 0.270 32.529 -16.794 1.00 30.89 86 GLY B N 1
ATOM 2492 C CA . GLY B 1 90 ? -0.802 33.519 -16.806 1.00 31.86 86 GLY B CA 1
ATOM 2493 C C . GLY B 1 90 ? -1.961 33.296 -17.768 1.00 32.12 86 GLY B C 1
ATOM 2494 O O . GLY B 1 90 ? -3.012 33.900 -17.608 1.00 33.75 86 GLY B O 1
ATOM 2495 N N . ILE B 1 91 ? -1.777 32.466 -18.789 1.00 31.84 87 ILE B N 1
ATOM 2496 C CA . ILE B 1 91 ? -2.880 32.135 -19.719 1.00 32.82 87 ILE B CA 1
ATOM 2497 C C . ILE B 1 91 ? -3.738 30.925 -19.352 1.00 33.81 87 ILE B C 1
ATOM 2498 O O . ILE B 1 91 ? -4.767 30.715 -19.992 1.00 34.09 87 ILE B O 1
ATOM 2503 N N . SER B 1 92 ? -3.305 30.127 -18.376 1.00 34.24 88 SER B N 1
ATOM 2504 C CA . SER B 1 92 ? -4.070 28.966 -17.935 1.00 36.25 88 SER B CA 1
ATOM 2505 C C . SER B 1 92 ? -4.633 29.112 -16.526 1.00 38.23 88 SER B C 1
ATOM 2506 O O . SER B 1 92 ? -5.250 28.187 -16.012 1.00 39.61 88 SER B O 1
ATOM 2509 N N . THR B 1 93 ? -4.414 30.245 -15.876 1.00 39.24 89 THR B N 1
ATOM 2510 C CA . THR B 1 93 ? -4.828 30.364 -14.472 1.00 42.19 89 THR B CA 1
ATOM 2511 C C . THR B 1 93 ? -6.359 30.457 -14.358 1.00 44.07 89 THR B C 1
ATOM 2512 O O . THR B 1 93 ? -6.941 29.996 -13.383 1.00 46.14 89 THR B O 1
ATOM 2516 N N . SER B 1 94 ? -6.996 31.045 -15.362 1.00 44.47 90 SER B N 1
ATOM 2517 C CA . SER B 1 94 ? -8.460 31.033 -15.498 1.00 46.97 90 SER B CA 1
ATOM 2518 C C . SER B 1 94 ? -9.058 29.653 -15.731 1.00 48.25 90 SER B C 1
ATOM 2519 O O . SER B 1 94 ? -10.264 29.478 -15.629 1.00 52.13 90 SER B O 1
ATOM 2522 N N . ALA B 1 95 ? -8.232 28.695 -16.117 1.00 47.69 91 ALA B N 1
ATOM 2523 C CA . ALA B 1 95 ? -8.656 27.302 -16.213 1.00 49.30 91 ALA B CA 1
ATOM 2524 C C . ALA B 1 95 ? -8.487 26.523 -14.904 1.00 50.86 91 ALA B C 1
ATOM 2525 O O . ALA B 1 95 ? -8.799 25.334 -14.853 1.00 52.56 91 ALA B O 1
ATOM 2527 N N . GLY B 1 96 ? -7.965 27.171 -13.869 1.00 52.53 92 GLY B N 1
ATOM 2528 C CA . GLY B 1 96 ? -7.740 26.525 -12.582 1.00 55.80 92 GLY B CA 1
ATOM 2529 C C . GLY B 1 96 ? -6.468 25.698 -12.572 1.00 57.20 92 GLY B C 1
ATOM 2530 O O . GLY B 1 96 ? -6.485 24.486 -12.336 1.00 60.94 92 GLY B O 1
ATOM 2531 N N . ILE B 1 97 ? -5.357 26.351 -12.852 1.00 56.76 93 ILE B N 1
ATOM 2532 C CA . ILE B 1 97 ? -4.077 25.699 -12.749 1.00 58.50 93 ILE B CA 1
ATOM 2533 C C . ILE B 1 97 ? -3.253 26.603 -11.878 1.00 61.78 93 ILE B C 1
ATOM 2534 O O . ILE B 1 97 ? -3.150 27.800 -12.177 1.00 65.09 93 ILE B O 1
ATOM 2539 N N . PRO B 1 98 ? -2.692 26.055 -10.782 1.00 68.98 94 PRO B N 1
ATOM 2540 C CA . PRO B 1 98 ? -1.794 26.879 -9.985 1.00 71.74 94 PRO B CA 1
ATOM 2541 C C . PRO B 1 98 ? -0.450 27.003 -10.701 1.00 71.16 94 PRO B C 1
ATOM 2542 O O . PRO B 1 98 ? 0.001 26.049 -11.352 1.00 73.23 94 PRO B O 1
ATOM 2546 N N . ASP B 1 99 ? 0.163 28.175 -10.585 1.00 70.74 95 ASP B N 1
ATOM 2547 C CA . ASP B 1 99 ? 1.428 28.488 -11.252 1.00 69.48 95 ASP B CA 1
ATOM 2548 C C . ASP B 1 99 ? 2.608 27.663 -10.691 1.00 70.85 95 ASP B C 1
ATOM 2549 O O . ASP B 1 99 ? 3.057 27.856 -9.566 1.00 69.67 95 ASP B O 1
ATOM 2554 N N . PHE B 1 100 ? 3.104 26.754 -11.519 1.00 74.95 96 PHE B N 1
ATOM 2555 C CA . PHE B 1 100 ? 4.187 25.818 -11.167 1.00 78.21 96 PHE B CA 1
ATOM 2556 C C . PHE B 1 100 ? 5.532 26.474 -10.839 1.00 72.34 96 PHE B C 1
ATOM 2557 O O . PHE B 1 100 ? 6.334 25.920 -10.088 1.00 68.39 96 PHE B O 1
ATOM 2565 N N . ARG B 1 101 ? 5.779 27.638 -11.431 1.00 66.58 97 ARG B N 1
ATOM 2566 C CA . ARG B 1 101 ? 7.076 28.301 -11.342 1.00 65.02 97 ARG B CA 1
ATOM 2567 C C . ARG B 1 101 ? 7.159 29.359 -10.246 1.00 67.83 97 ARG B C 1
ATOM 2568 O O . ARG B 1 101 ? 8.255 29.778 -9.875 1.00 67.41 97 ARG B O 1
ATOM 2576 N N . SER B 1 102 ? 6.004 29.789 -9.736 1.00 73.03 98 SER B N 1
ATOM 2577 C CA . SER B 1 102 ? 5.929 30.828 -8.700 1.00 78.72 98 SER B CA 1
ATOM 2578 C C . SER B 1 102 ? 4.779 30.542 -7.727 1.00 84.82 98 SER B C 1
ATOM 2579 O O . SER B 1 102 ? 3.645 30.364 -8.173 1.00 78.73 98 SER B O 1
ATOM 2582 N N . PRO B 1 103 ? 5.069 30.478 -6.403 1.00 97.06 99 PRO B N 1
ATOM 2583 C CA . PRO B 1 103 ? 4.032 30.567 -5.374 1.00 99.06 99 PRO B CA 1
ATOM 2584 C C . PRO B 1 103 ? 4.192 31.813 -4.491 1.00 98.27 99 PRO B C 1
ATOM 2585 O O . PRO B 1 103 ? 3.337 32.091 -3.655 1.00 94.69 99 PRO B O 1
ATOM 2589 N N . PRO B 1 117 ? 11.791 19.783 0.973 1.00 91.94 113 PRO B N 1
ATOM 2590 C CA . PRO B 1 117 ? 12.407 21.095 1.145 1.00 93.74 113 PRO B CA 1
ATOM 2591 C C . PRO B 1 117 ? 11.690 22.171 0.328 1.00 92.60 113 PRO B C 1
ATOM 2592 O O . PRO B 1 117 ? 10.481 22.078 0.126 1.00 94.55 113 PRO B O 1
ATOM 2596 N N . TYR B 1 118 ? 12.424 23.200 -0.090 1.00 89.52 114 TYR B N 1
ATOM 2597 C CA . TYR B 1 118 ? 11.880 24.303 -0.895 1.00 85.29 114 TYR B CA 1
ATOM 2598 C C . TYR B 1 118 ? 11.005 23.859 -2.075 1.00 83.09 114 TYR B C 1
ATOM 2599 O O . TYR B 1 118 ? 11.237 22.790 -2.652 1.00 80.32 114 TYR B O 1
ATOM 2608 N N . PRO B 1 119 ? 10.006 24.689 -2.448 1.00 83.80 115 PRO B N 1
ATOM 2609 C CA . PRO B 1 119 ? 9.054 24.208 -3.452 1.00 83.64 115 PRO B CA 1
ATOM 2610 C C . PRO B 1 119 ? 9.635 23.979 -4.841 1.00 81.58 115 PRO B C 1
ATOM 2611 O O . PRO B 1 119 ? 9.351 22.955 -5.460 1.00 83.68 115 PRO B O 1
ATOM 2615 N N . GLU B 1 120 ? 10.458 24.900 -5.318 1.00 80.43 116 GLU B N 1
ATOM 2616 C CA . GLU B 1 120 ? 10.947 24.800 -6.682 1.00 81.87 116 GLU B CA 1
ATOM 2617 C C . GLU B 1 120 ? 11.617 23.450 -6.939 1.00 79.71 116 GLU B C 1
ATOM 2618 O O . GLU B 1 120 ? 11.790 23.024 -8.083 1.00 78.11 116 GLU B O 1
ATOM 2624 N N . ALA B 1 121 ? 11.988 22.792 -5.846 1.00 79.17 117 ALA B N 1
ATOM 2625 C CA . ALA B 1 121 ? 12.694 21.517 -5.868 1.00 77.86 117 ALA B CA 1
ATOM 2626 C C . ALA B 1 121 ? 11.909 20.353 -6.427 1.00 74.22 117 ALA B C 1
ATOM 2627 O O . ALA B 1 121 ? 12.490 19.434 -7.003 1.00 76.01 117 ALA B O 1
ATOM 2629 N N . ILE B 1 122 ? 10.599 20.360 -6.246 1.00 70.67 118 ILE B N 1
ATOM 2630 C CA . ILE B 1 122 ? 9.791 19.268 -6.780 1.00 69.65 118 ILE B CA 1
ATOM 2631 C C . ILE B 1 122 ? 9.837 19.193 -8.312 1.00 65.46 118 ILE B C 1
ATOM 2632 O O . ILE B 1 122 ? 9.477 18.169 -8.896 1.00 64.74 118 ILE B O 1
ATOM 2637 N N . PHE B 1 123 ? 10.267 20.291 -8.944 1.00 60.13 119 PHE B N 1
ATOM 2638 C CA . PHE B 1 123 ? 10.561 20.330 -10.383 1.00 56.01 119 PHE B CA 1
ATOM 2639 C C . PHE B 1 123 ? 12.050 20.371 -10.695 1.00 53.74 119 PHE B C 1
ATOM 2640 O O . PHE B 1 123 ? 12.422 20.608 -11.835 1.00 52.57 119 PHE B O 1
ATOM 2648 N N . GLU B 1 124 ? 12.889 20.141 -9.687 1.00 54.01 120 GLU B N 1
ATOM 2649 C CA . GLU B 1 124 ? 14.344 19.997 -9.880 1.00 54.06 120 GLU B CA 1
ATOM 2650 C C . GLU B 1 124 ? 14.628 18.557 -10.286 1.00 54.48 120 GLU B C 1
ATOM 2651 O O . GLU B 1 124 ? 13.998 17.636 -9.766 1.00 55.40 120 GLU B O 1
ATOM 2657 N N . ILE B 1 125 ? 15.584 18.379 -11.197 1.00 53.15 121 ILE B N 1
ATOM 2658 C CA . ILE B 1 125 ? 15.871 17.065 -11.799 1.00 53.92 121 ILE B CA 1
ATOM 2659 C C . ILE B 1 125 ? 16.536 16.065 -10.844 1.00 57.39 121 ILE B C 1
ATOM 2660 O O . ILE B 1 125 ? 16.038 14.960 -10.677 1.00 58.87 121 ILE B O 1
ATOM 2665 N N . SER B 1 126 ? 17.641 16.464 -10.220 1.00 59.37 122 SER B N 1
ATOM 2666 C CA . SER B 1 126 ? 18.398 15.608 -9.301 1.00 62.72 122 SER B CA 1
ATOM 2667 C C . SER B 1 126 ? 17.510 15.128 -8.169 1.00 64.77 122 SER B C 1
ATOM 2668 O O . SER B 1 126 ? 17.556 13.972 -7.774 1.00 67.38 122 SER B O 1
ATOM 2671 N N . TYR B 1 127 ? 16.719 16.045 -7.640 1.00 64.61 123 TYR B N 1
ATOM 2672 C CA . TYR B 1 127 ? 15.825 15.750 -6.541 1.00 67.72 123 TYR B CA 1
ATOM 2673 C C . TYR B 1 127 ? 14.813 14.698 -6.956 1.00 68.69 123 TYR B C 1
ATOM 2674 O O . TYR B 1 127 ? 14.702 13.657 -6.319 1.00 72.45 123 TYR B O 1
ATOM 2683 N N . PHE B 1 128 ? 14.083 14.966 -8.034 1.00 66.99 124 PHE B N 1
ATOM 2684 C CA . PHE B 1 128 ? 13.027 14.055 -8.485 1.00 66.68 124 PHE B CA 1
ATOM 2685 C C . PHE B 1 128 ? 13.556 12.654 -8.788 1.00 70.26 124 PHE B C 1
ATOM 2686 O O . PHE B 1 128 ? 12.816 11.686 -8.763 1.00 71.69 124 PHE B O 1
ATOM 2694 N N . LYS B 1 129 ? 14.832 12.547 -9.105 1.00 72.96 125 LYS B N 1
ATOM 2695 C CA . LYS B 1 129 ? 15.452 11.235 -9.232 1.00 77.69 125 LYS B CA 1
ATOM 2696 C C . LYS B 1 129 ? 15.627 10.527 -7.872 1.00 80.79 125 LYS B C 1
ATOM 2697 O O . LYS B 1 129 ? 15.274 9.361 -7.749 1.00 82.26 125 LYS B O 1
ATOM 2703 N N . LYS B 1 130 ? 16.155 11.231 -6.865 1.00 83.42 126 LYS B N 1
ATOM 2704 C CA . LYS B 1 130 ? 16.341 10.669 -5.506 1.00 88.86 126 LYS B CA 1
ATOM 2705 C C . LYS B 1 130 ? 15.002 10.473 -4.812 1.00 87.59 126 LYS B C 1
ATOM 2706 O O . LYS B 1 130 ? 14.713 9.405 -4.288 1.00 90.00 126 LYS B O 1
ATOM 2712 N N . HIS B 1 131 ? 14.207 11.535 -4.798 1.00 84.55 127 HIS B N 1
ATOM 2713 C CA . HIS B 1 131 ? 12.923 11.565 -4.110 1.00 84.75 127 HIS B CA 1
ATOM 2714 C C . HIS B 1 131 ? 11.805 11.913 -5.127 1.00 79.54 127 HIS B C 1
ATOM 2715 O O . HIS B 1 131 ? 11.268 13.009 -5.099 1.00 77.03 127 HIS B O 1
ATOM 2722 N N . PRO B 1 132 ? 11.478 10.976 -6.048 1.00 78.58 128 PRO B N 1
ATOM 2723 C CA . PRO B 1 132 ? 10.464 11.104 -7.125 1.00 75.47 128 PRO B CA 1
ATOM 2724 C C . PRO B 1 132 ? 9.023 11.121 -6.674 1.00 74.36 128 PRO B C 1
ATOM 2725 O O . PRO B 1 132 ? 8.144 11.553 -7.408 1.00 69.48 128 PRO B O 1
ATOM 2729 N N . GLU B 1 133 ? 8.790 10.593 -5.489 1.00 78.23 129 GLU B N 1
ATOM 2730 C CA . GLU B 1 133 ? 7.445 10.389 -4.986 1.00 79.96 129 GLU B CA 1
ATOM 2731 C C . GLU B 1 133 ? 6.648 11.685 -5.034 1.00 76.65 129 GLU B C 1
ATOM 2732 O O . GLU B 1 133 ? 5.609 11.743 -5.696 1.00 76.56 129 GLU B O 1
ATOM 2738 N N . PRO B 1 134 ? 7.144 12.735 -4.359 1.00 74.67 130 PRO B N 1
ATOM 2739 C CA . PRO B 1 134 ? 6.360 13.957 -4.208 1.00 72.33 130 PRO B CA 1
ATOM 2740 C C . PRO B 1 134 ? 5.859 14.503 -5.524 1.00 68.86 130 PRO B C 1
ATOM 2741 O O . PRO B 1 134 ? 4.729 14.965 -5.622 1.00 67.25 130 PRO B O 1
ATOM 2745 N N . PHE B 1 135 ? 6.716 14.470 -6.529 1.00 68.11 131 PHE B N 1
ATOM 2746 C CA . PHE B 1 135 ? 6.331 14.951 -7.830 1.00 65.60 131 PHE B CA 1
ATOM 2747 C C . PHE B 1 135 ? 5.140 14.164 -8.337 1.00 65.99 131 PHE B C 1
ATOM 2748 O O . PHE B 1 135 ? 4.128 14.736 -8.687 1.00 63.65 131 PHE B O 1
ATOM 2756 N N . PHE B 1 136 ? 5.274 12.844 -8.386 1.00 69.71 132 PHE B N 1
ATOM 2757 C CA . PHE B 1 136 ? 4.190 11.999 -8.883 1.00 70.62 132 PHE B CA 1
ATOM 2758 C C . PHE B 1 136 ? 2.942 12.197 -8.052 1.00 72.61 132 PHE B C 1
ATOM 2759 O O . PHE B 1 136 ? 1.869 12.485 -8.583 1.00 71.48 132 PHE B O 1
ATOM 2767 N N . ALA B 1 137 ? 3.102 12.061 -6.743 1.00 76.67 133 ALA B N 1
ATOM 2768 C CA . ALA B 1 137 ? 2.110 12.565 -5.811 1.00 78.55 133 ALA B CA 1
ATOM 2769 C C . ALA B 1 137 ? 1.692 13.956 -6.241 1.00 78.33 133 ALA B C 1
ATOM 2770 O O . ALA B 1 137 ? 2.430 14.924 -6.072 1.00 76.88 133 ALA B O 1
ATOM 2772 N N . LEU 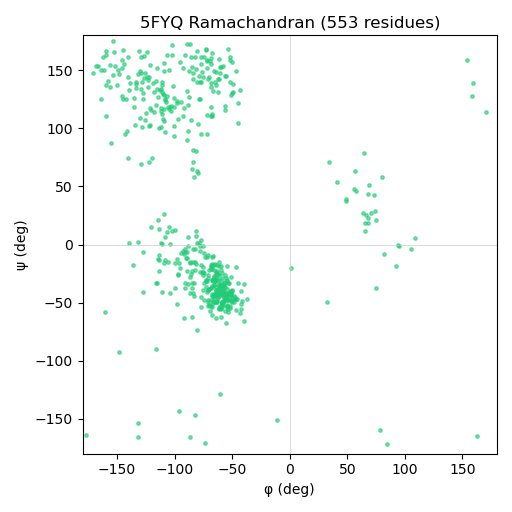B 1 138 ? 0.509 14.030 -6.825 1.00 81.85 134 LEU B N 1
ATOM 2773 C CA . LEU B 1 138 ? -0.100 15.288 -7.202 1.00 84.63 134 LEU B CA 1
ATOM 2774 C C . LEU B 1 138 ? -1.596 14.991 -7.340 1.00 89.13 134 LEU B C 1
ATOM 2775 O O . LEU B 1 138 ? -1.987 13.822 -7.436 1.00 89.35 134 LEU B O 1
ATOM 2780 N N . ALA B 1 139 ? -2.434 16.025 -7.347 1.00 90.67 135 ALA B N 1
ATOM 2781 C CA . ALA B 1 139 ? -3.877 15.815 -7.489 1.00 91.99 135 ALA B CA 1
ATOM 2782 C C . ALA B 1 139 ? -4.280 14.702 -8.505 1.00 97.91 135 ALA B C 1
ATOM 2783 O O . ALA B 1 139 ? -5.286 14.035 -8.261 1.00 104.36 135 ALA B O 1
ATOM 2785 N N . LYS B 1 140 ? -3.568 14.468 -9.620 1.00 97.65 136 LYS B N 1
ATOM 2786 C CA . LYS B 1 140 ? -2.511 15.315 -10.191 1.00 97.06 136 LYS B CA 1
ATOM 2787 C C . LYS B 1 140 ? -3.019 16.744 -10.274 1.00 98.04 136 LYS B C 1
ATOM 2788 O O . LYS B 1 140 ? -4.124 16.952 -10.720 1.00 103.02 136 LYS B O 1
ATOM 2790 N N . GLU B 1 141 ? -2.252 17.728 -9.807 1.00 96.29 137 GLU B N 1
ATOM 2791 C CA . GLU B 1 141 ? -2.708 19.129 -9.833 1.00 98.79 137 GLU B CA 1
ATOM 2792 C C . GLU B 1 141 ? -3.342 19.462 -11.189 1.00 104.64 137 GLU B C 1
ATOM 2793 O O . GLU B 1 141 ? -4.276 20.263 -11.262 1.00 111.08 137 GLU B O 1
ATOM 2795 N N . LEU B 1 142 ? -2.820 18.835 -12.249 1.00 106.84 138 LEU B N 1
ATOM 2796 C CA . LEU B 1 142 ? -3.540 18.658 -13.518 1.00 106.22 138 LEU B CA 1
ATOM 2797 C C . LEU B 1 142 ? -4.441 17.423 -13.375 1.00 107.05 138 LEU B C 1
ATOM 2798 O O . LEU B 1 142 ? -4.341 16.457 -14.135 1.00 100.52 138 LEU B O 1
ATOM 2800 N N . TYR B 1 143 ? -5.318 17.491 -12.369 1.00 113.35 139 TYR B N 1
ATOM 2801 C CA . TYR B 1 143 ? -6.161 16.372 -11.926 1.00 121.21 139 TYR B CA 1
ATOM 2802 C C . TYR B 1 143 ? -6.993 15.792 -13.059 1.00 126.55 139 TYR B C 1
ATOM 2803 O O . TYR B 1 143 ? -7.068 14.573 -13.192 1.00 133.68 139 TYR B O 1
ATOM 2805 N N . PRO B 1 144 ? -7.618 16.630 -13.884 1.00 125.09 140 PRO B N 1
ATOM 2806 C CA . PRO B 1 144 ? -7.725 18.082 -13.684 1.00 122.16 140 PRO B CA 1
ATOM 2807 C C . PRO B 1 144 ? -8.941 18.604 -12.870 1.00 122.09 140 PRO B C 1
ATOM 2808 O O . PRO B 1 144 ? -8.845 19.701 -12.318 1.00 119.71 140 PRO B O 1
ATOM 2810 N N . GLY B 1 145 ? -10.064 17.882 -12.748 1.00 121.91 141 GLY B N 1
ATOM 2811 C CA . GLY B 1 145 ? -10.335 16.558 -13.339 1.00 121.85 141 GLY B CA 1
ATOM 2812 C C . GLY B 1 145 ? -10.406 16.565 -14.855 1.00 118.46 141 GLY B C 1
ATOM 2813 O O . GLY B 1 145 ? -10.151 15.550 -15.512 1.00 123.98 141 GLY B O 1
ATOM 2814 N N . GLN B 1 146 ? -10.789 17.714 -15.395 1.00 109.30 142 GLN B N 1
ATOM 2815 C CA . GLN B 1 146 ? -10.476 18.087 -16.770 1.00 99.02 142 GLN B CA 1
ATOM 2816 C C . GLN B 1 146 ? -10.106 19.570 -16.723 1.00 86.85 142 GLN B C 1
ATOM 2817 O O . GLN B 1 146 ? -10.697 20.343 -15.969 1.00 84.71 142 GLN B O 1
ATOM 2819 N N . PHE B 1 147 ? -9.082 19.947 -17.472 1.00 77.17 143 PHE B N 1
ATOM 2820 C CA . PHE B 1 147 ? -8.766 21.354 -17.660 1.00 70.12 143 PHE B CA 1
ATOM 2821 C C . PHE B 1 147 ? -9.309 21.729 -19.023 1.00 64.63 143 PHE B C 1
ATOM 2822 O O . PHE B 1 147 ? -9.176 20.963 -19.986 1.00 62.71 143 PHE B O 1
ATOM 2824 N N . LYS B 1 148 ? -9.946 22.885 -19.117 1.00 59.47 144 LYS B N 1
ATOM 2825 C CA . LYS B 1 148 ? -10.396 23.322 -20.428 1.00 57.64 144 LYS B CA 1
ATOM 2826 C C . LYS B 1 148 ? -9.929 24.728 -20.784 1.00 53.27 144 LYS B C 1
ATOM 2827 O O . LYS B 1 148 ? -10.099 25.665 -20.002 1.00 54.26 144 LYS B O 1
ATOM 2833 N N . PRO B 1 149 ? -9.351 24.873 -21.991 1.00 48.59 145 PRO B N 1
ATOM 2834 C CA . PRO B 1 149 ? -8.653 26.080 -22.403 1.00 45.13 145 PRO B CA 1
ATOM 2835 C C . PRO B 1 149 ? -9.420 27.387 -22.232 1.00 43.42 145 PRO B C 1
ATOM 2836 O O . PRO B 1 149 ? -10.648 27.410 -22.182 1.00 44.57 145 PRO B O 1
ATOM 2840 N N . THR B 1 150 ? -8.655 28.465 -22.193 1.00 40.08 146 THR B N 1
ATOM 2841 C CA . THR B 1 150 ? -9.143 29.768 -21.809 1.00 39.56 146 THR B CA 1
ATOM 2842 C C . THR B 1 150 ? -9.332 30.542 -23.067 1.00 39.38 146 THR B C 1
ATOM 2843 O O . THR B 1 150 ? -8.943 30.082 -24.118 1.00 39.78 146 THR B O 1
ATOM 2847 N N . ILE B 1 151 ? -9.928 31.718 -22.963 1.00 40.04 147 ILE B N 1
ATOM 2848 C CA . ILE B 1 151 ? -10.090 32.591 -24.117 1.00 40.00 147 ILE B CA 1
ATOM 2849 C C . ILE B 1 151 ? -8.741 32.771 -24.822 1.00 37.54 147 ILE B C 1
ATOM 2850 O O . ILE B 1 151 ? -8.668 32.756 -26.039 1.00 37.05 147 ILE B O 1
ATOM 2855 N N . CYS B 1 152 ? -7.678 32.943 -24.049 1.00 36.41 148 CYS B N 1
ATOM 2856 C CA . CYS B 1 152 ? -6.346 33.153 -24.611 1.00 35.80 148 CYS B CA 1
ATOM 2857 C C . CYS B 1 152 ? -5.959 32.026 -25.524 1.00 34.52 148 CYS B C 1
ATOM 2858 O O . CYS B 1 152 ? -5.474 32.246 -26.620 1.00 33.64 148 CYS B O 1
ATOM 2861 N N . HIS B 1 153 ? -6.141 30.811 -25.041 1.00 34.68 149 HIS B N 1
ATOM 2862 C CA . HIS B 1 153 ? -5.846 29.641 -25.836 1.00 35.68 149 HIS B CA 1
ATOM 2863 C C . HIS B 1 153 ? -6.641 29.686 -27.146 1.00 37.14 149 HIS B C 1
ATOM 2864 O O . HIS B 1 153 ? -6.083 29.430 -28.204 1.00 38.10 149 HIS B O 1
ATOM 2871 N N . TYR B 1 154 ? -7.920 30.044 -27.088 1.00 38.24 150 TYR B N 1
ATOM 2872 C CA . TYR B 1 154 ? -8.747 30.100 -28.303 1.00 39.66 150 TYR B CA 1
ATOM 2873 C C . TYR B 1 154 ? -8.382 31.256 -29.225 1.00 38.98 150 TYR B C 1
ATOM 2874 O O . TYR B 1 154 ? -8.574 31.170 -30.435 1.00 39.97 150 TYR B O 1
ATOM 2883 N N . PHE B 1 155 ? -7.821 32.317 -28.662 1.00 37.27 151 PHE B N 1
ATOM 2884 C CA . PHE B 1 155 ? -7.382 33.463 -29.459 1.00 36.96 151 PHE B CA 1
ATOM 2885 C C . PHE B 1 155 ? -6.236 33.046 -30.382 1.00 35.98 151 PHE B C 1
ATOM 2886 O O . PHE B 1 155 ? -6.208 33.405 -31.557 1.00 36.03 151 PHE B O 1
ATOM 2894 N N . MET B 1 156 ? -5.283 32.298 -29.840 1.00 35.05 152 MET B N 1
ATOM 2895 C CA . MET B 1 156 ? -4.196 31.770 -30.643 1.00 35.16 152 MET B CA 1
ATOM 2896 C C . MET B 1 156 ? -4.779 30.909 -31.756 1.00 37.44 152 MET B C 1
ATOM 2897 O O . MET B 1 156 ? -4.433 31.086 -32.940 1.00 38.30 152 MET B O 1
ATOM 2902 N N . ARG B 1 157 ? -5.678 30.005 -31.365 1.00 37.87 153 ARG B N 1
ATOM 2903 C CA . ARG B 1 157 ? -6.454 29.211 -32.312 1.00 39.55 153 ARG B CA 1
ATOM 2904 C C . ARG B 1 157 ? -7.087 30.051 -33.428 1.00 40.59 153 ARG B C 1
ATOM 2905 O O . ARG B 1 157 ? -7.029 29.673 -34.594 1.00 42.11 153 ARG B O 1
ATOM 2913 N N . LEU B 1 158 ? -7.667 31.192 -33.090 1.00 39.86 154 LEU B N 1
ATOM 2914 C CA . LEU B 1 158 ? -8.119 32.100 -34.136 1.00 40.89 154 LEU B CA 1
ATOM 2915 C C . LEU B 1 158 ? -6.953 32.518 -35.025 1.00 39.85 154 LEU B C 1
ATOM 2916 O O . LEU B 1 158 ? -7.048 32.421 -36.242 1.00 41.76 154 LEU B O 1
ATOM 2921 N N . LEU B 1 159 ? -5.849 32.961 -34.435 1.00 37.04 155 LEU B N 1
ATOM 2922 C CA . LEU B 1 159 ? -4.662 33.329 -35.236 1.00 36.58 155 LEU B CA 1
ATOM 2923 C C . LEU B 1 159 ? -4.259 32.240 -36.249 1.00 37.85 155 LEU B C 1
ATOM 2924 O O . LEU B 1 159 ? -3.863 32.547 -37.366 1.00 38.56 155 LEU B O 1
ATOM 2929 N N . LYS B 1 160 ? -4.355 30.981 -35.829 1.00 37.96 156 LYS B N 1
ATOM 2930 C CA . LYS B 1 160 ? -4.007 29.838 -36.659 1.00 39.77 156 LYS B CA 1
ATOM 2931 C C . LYS B 1 160 ? -4.939 29.775 -37.829 1.00 43.22 156 LYS B C 1
ATOM 2932 O O . LYS B 1 160 ? -4.524 29.920 -38.979 1.00 45.23 156 LYS B O 1
ATOM 2938 N N . ASP B 1 161 ? -6.217 29.583 -37.519 1.00 44.44 157 ASP B N 1
ATOM 2939 C CA . ASP B 1 161 ? -7.252 29.394 -38.535 1.00 47.37 157 ASP B CA 1
ATOM 2940 C C . ASP B 1 161 ? -7.359 30.599 -39.435 1.00 48.32 157 ASP B C 1
ATOM 2941 O O . ASP B 1 161 ? -7.941 30.498 -40.505 1.00 51.69 157 ASP B O 1
ATOM 2946 N N . LYS B 1 162 ? -6.826 31.738 -38.990 1.00 45.75 158 LYS B N 1
ATOM 2947 C CA . LYS B 1 162 ? -6.795 32.958 -39.799 1.00 46.43 158 LYS B CA 1
ATOM 2948 C C . LYS B 1 162 ? -5.440 33.193 -40.461 1.00 46.24 158 LYS B C 1
ATOM 2949 O O . LYS B 1 162 ? -5.183 34.283 -40.968 1.00 46.93 158 LYS B O 1
ATOM 2955 N N . GLY B 1 163 ? -4.586 32.166 -40.426 1.00 45.65 159 GLY B N 1
ATOM 2956 C CA . GLY B 1 163 ? -3.318 32.131 -41.149 1.00 45.72 159 GLY B CA 1
ATOM 2957 C C . GLY B 1 163 ? -2.267 33.120 -40.706 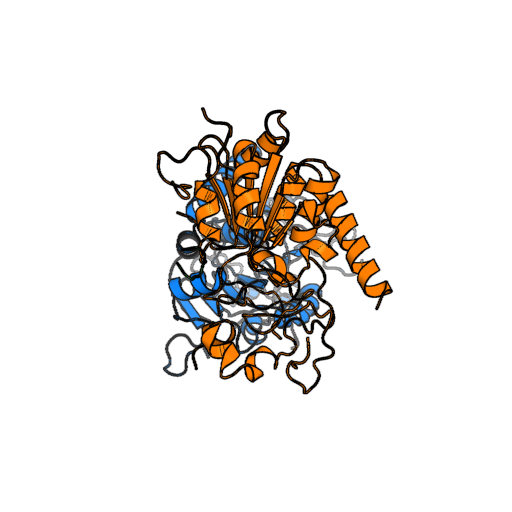1.00 43.18 159 GLY B C 1
ATOM 2958 O O . GLY B 1 163 ? -1.411 33.509 -41.494 1.00 44.16 159 GLY B O 1
ATOM 2959 N N . LEU B 1 164 ? -2.340 33.536 -39.449 1.00 40.52 160 LEU B N 1
ATOM 2960 C CA . LEU B 1 164 ? -1.380 34.467 -38.879 1.00 38.40 160 LEU B CA 1
ATOM 2961 C C . LEU B 1 164 ? -0.417 33.798 -37.929 1.00 36.25 160 LEU B C 1
ATOM 2962 O O . LEU B 1 164 ? 0.584 34.381 -37.563 1.00 34.91 160 LEU B O 1
ATOM 2967 N N . LEU B 1 165 ? -0.717 32.586 -37.499 1.00 36.22 161 LEU B N 1
ATOM 2968 C CA . LEU B 1 165 ? 0.108 31.982 -36.486 1.00 34.10 161 LEU B CA 1
ATOM 2969 C C . LEU B 1 165 ? 1.302 31.283 -37.094 1.00 34.76 161 LEU B C 1
ATOM 2970 O O . LEU B 1 165 ? 1.168 30.242 -37.707 1.00 36.76 161 LEU B O 1
ATOM 2975 N N . LEU B 1 166 ? 2.473 31.872 -36.921 1.00 33.69 162 LEU B N 1
ATOM 2976 C CA . LEU B 1 166 ? 3.708 31.198 -37.268 1.00 34.67 162 LEU B CA 1
ATOM 2977 C C . LEU B 1 166 ? 4.021 30.133 -36.251 1.00 33.80 162 LEU B C 1
ATOM 2978 O O . LEU B 1 166 ? 4.400 29.018 -36.602 1.00 35.04 162 LEU B O 1
ATOM 2983 N N . ARG B 1 167 ? 3.927 30.501 -34.984 1.00 32.01 163 ARG B N 1
ATOM 2984 C CA . ARG B 1 167 ? 4.304 29.585 -33.931 1.00 31.69 163 ARG B CA 1
ATOM 2985 C C . ARG B 1 167 ? 3.869 30.086 -32.568 1.00 30.06 163 ARG B C 1
ATOM 2986 O O . ARG B 1 167 ? 3.730 31.295 -32.333 1.00 31.13 163 ARG B O 1
ATOM 2994 N N . CYS B 1 168 ? 3.668 29.126 -31.679 1.00 30.10 164 CYS B N 1
ATOM 2995 C CA . CYS B 1 168 ? 3.406 29.384 -30.292 1.00 28.80 164 CYS B CA 1
ATOM 2996 C C . CYS B 1 168 ? 4.396 28.612 -29.457 1.00 28.16 164 CYS B C 1
ATOM 2997 O O . CYS B 1 168 ? 4.311 27.395 -29.348 1.00 29.11 164 CYS B O 1
ATOM 3000 N N . TYR B 1 169 ? 5.341 29.344 -28.877 1.00 27.02 165 TYR B N 1
ATOM 3001 C CA . TYR B 1 169 ? 6.342 28.795 -27.945 1.00 26.49 165 TYR B CA 1
ATOM 3002 C C . TYR B 1 169 ? 5.733 28.854 -26.551 1.00 25.27 165 TYR B C 1
ATOM 3003 O O . TYR B 1 169 ? 5.381 29.933 -26.091 1.00 24.61 165 TYR B O 1
ATOM 3012 N N . THR B 1 170 ? 5.588 27.709 -25.893 1.00 25.50 166 THR B N 1
ATOM 3013 C CA . THR B 1 170 ? 4.931 27.669 -24.589 1.00 24.65 166 THR B CA 1
ATOM 3014 C C . THR B 1 170 ? 5.796 27.000 -23.552 1.00 24.63 166 THR B C 1
ATOM 3015 O O . THR B 1 170 ? 6.501 26.045 -23.848 1.00 24.71 166 THR B O 1
ATOM 3019 N N . GLN B 1 171 ? 5.701 27.556 -22.339 1.00 24.43 167 GLN B N 1
ATOM 3020 C CA . GLN B 1 171 ? 6.419 27.119 -21.129 1.00 25.01 167 GLN B CA 1
ATOM 3021 C C . GLN B 1 171 ? 5.519 26.281 -20.259 1.00 26.04 167 GLN B C 1
ATOM 3022 O O . GLN B 1 171 ? 5.988 25.600 -19.368 1.00 26.78 167 GLN B O 1
ATOM 3028 N N . ASN B 1 172 ? 4.222 26.344 -20.526 1.00 26.56 168 ASN B N 1
ATOM 3029 C CA . ASN B 1 172 ? 3.239 25.596 -19.772 1.00 28.35 168 ASN B CA 1
ATOM 3030 C C . ASN B 1 172 ? 3.227 24.130 -20.170 1.00 30.46 168 ASN B C 1
ATOM 3031 O O . ASN B 1 172 ? 3.507 23.795 -21.317 1.00 30.81 168 ASN B O 1
ATOM 3036 N N . ILE B 1 173 ? 2.907 23.266 -19.205 1.00 32.60 169 ILE B N 1
ATOM 3037 C CA . ILE B 1 173 ? 2.909 21.809 -19.406 1.00 34.59 169 ILE B CA 1
ATOM 3038 C C . ILE B 1 173 ? 1.516 21.166 -19.315 1.00 35.89 169 ILE B C 1
ATOM 3039 O O . ILE B 1 173 ? 1.378 19.943 -19.244 1.00 37.65 169 ILE B O 1
ATOM 3044 N N . ASP B 1 174 ? 0.498 22.016 -19.351 1.00 34.78 170 ASP B N 1
ATOM 3045 C CA . ASP B 1 174 ? -0.880 21.593 -19.292 1.00 35.70 170 ASP B CA 1
ATOM 3046 C C . ASP B 1 174 ? -1.408 20.974 -20.604 1.00 36.75 170 ASP B C 1
ATOM 3047 O O . ASP B 1 174 ? -2.336 20.184 -20.561 1.00 38.77 170 ASP B O 1
ATOM 3052 N N . THR B 1 175 ? -0.835 21.334 -21.751 1.00 36.13 171 THR B N 1
ATOM 3053 C CA . THR B 1 175 ? -1.323 20.873 -23.081 1.00 38.11 171 THR B CA 1
ATOM 3054 C C . THR B 1 175 ? -2.702 21.442 -23.485 1.00 38.53 171 THR B C 1
ATOM 3055 O O . THR B 1 175 ? -3.352 20.923 -24.400 1.00 39.95 171 THR B O 1
ATOM 3059 N N . LEU B 1 176 ? -3.119 22.530 -22.837 1.00 37.21 172 LEU B N 1
ATOM 3060 C CA . LEU B 1 176 ? -4.346 23.239 -23.225 1.00 37.37 172 LEU B CA 1
ATOM 3061 C C . LEU B 1 176 ? -4.220 23.864 -24.594 1.00 36.99 172 LEU B C 1
ATOM 3062 O O . LEU B 1 176 ? -5.218 24.064 -25.258 1.00 38.63 172 LEU B O 1
ATOM 3067 N N . GLU B 1 177 ? -3.006 24.193 -25.014 1.00 36.16 173 GLU B N 1
ATOM 3068 C CA . GLU B 1 177 ? -2.788 24.653 -26.387 1.00 36.89 173 GLU B CA 1
ATOM 3069 C C . GLU B 1 177 ? -3.286 23.618 -27.391 1.00 39.15 173 GLU B C 1
ATOM 3070 O O . GLU B 1 177 ? -3.976 23.961 -28.343 1.00 40.00 173 GLU B O 1
ATOM 3076 N N . ARG B 1 178 ? -2.927 22.357 -27.166 1.00 40.83 174 ARG B N 1
ATOM 3077 C CA . ARG B 1 178 ? -3.357 21.265 -28.041 1.00 44.00 174 ARG B CA 1
ATOM 3078 C C . ARG B 1 178 ? -4.862 21.061 -27.994 1.00 43.72 174 ARG B C 1
ATOM 3079 O O . ARG B 1 178 ? -5.524 20.980 -29.028 1.00 45.12 174 ARG B O 1
ATOM 3087 N N . ILE B 1 179 ? -5.394 20.986 -26.784 1.00 41.83 175 ILE B N 1
ATOM 3088 C CA . ILE B 1 179 ? -6.829 20.838 -26.591 1.00 42.94 175 ILE B CA 1
ATOM 3089 C C . ILE B 1 179 ? -7.615 21.929 -27.330 1.00 42.83 175 ILE B C 1
ATOM 3090 O O . ILE B 1 179 ? -8.709 21.689 -27.829 1.00 44.91 175 ILE B O 1
ATOM 3095 N N . ALA B 1 180 ? -7.042 23.119 -27.425 1.00 40.53 176 ALA B N 1
ATOM 3096 C CA . ALA B 1 180 ? -7.696 24.233 -28.083 1.00 40.49 176 ALA B CA 1
ATOM 3097 C C . ALA B 1 180 ? -7.595 24.133 -29.589 1.00 41.66 176 ALA B C 1
ATOM 3098 O O . ALA B 1 180 ? -8.049 25.022 -30.293 1.00 41.84 176 ALA B O 1
ATOM 3100 N N . GLY B 1 181 ? -6.975 23.074 -30.088 1.00 43.01 177 GLY B N 1
ATOM 3101 C CA . GLY B 1 181 ? -6.949 22.816 -31.518 1.00 45.44 177 GLY B CA 1
ATOM 3102 C C . GLY B 1 181 ? -5.635 23.094 -32.202 1.00 44.98 177 GLY B C 1
ATOM 3103 O O . GLY B 1 181 ? -5.497 22.851 -33.391 1.00 47.41 177 GLY B O 1
ATOM 3104 N N . LEU B 1 182 ? -4.661 23.608 -31.470 1.00 43.23 178 LEU B N 1
ATOM 3105 C CA . LEU B 1 182 ? -3.345 23.825 -32.057 1.00 43.55 178 LEU B CA 1
ATOM 3106 C C . LEU B 1 182 ? -2.657 22.490 -32.370 1.00 46.11 178 LEU B C 1
ATOM 3107 O O . LEU B 1 182 ? -2.725 21.528 -31.594 1.00 46.64 178 LEU B O 1
ATOM 3112 N N . GLU B 1 183 ? -2.010 22.443 -33.525 1.00 48.66 179 GLU B N 1
ATOM 3113 C CA . GLU B 1 183 ? -1.352 21.234 -33.998 1.00 52.55 179 GLU B CA 1
ATOM 3114 C C . GLU B 1 183 ? 0.118 21.280 -33.610 1.00 52.41 179 GLU B C 1
ATOM 3115 O O . GLU B 1 183 ? 0.670 22.355 -33.389 1.00 50.22 179 GLU B O 1
ATOM 3121 N N . GLN B 1 184 ? 0.748 20.114 -33.524 1.00 56.57 180 GLN B N 1
ATOM 3122 C CA . GLN B 1 184 ? 2.148 20.021 -33.100 1.00 57.08 180 GLN B CA 1
ATOM 3123 C C . GLN B 1 184 ? 3.034 20.911 -33.955 1.00 55.95 180 GLN B C 1
ATOM 3124 O O . GLN B 1 184 ? 3.961 21.526 -33.453 1.00 60.76 180 GLN B O 1
ATOM 3130 N N . GLU B 1 185 ? 2.750 20.982 -35.243 1.00 56.49 181 GLU B N 1
ATOM 3131 C CA . GLU B 1 185 ? 3.460 21.899 -36.127 1.00 55.59 181 GLU B CA 1
ATOM 3132 C C . GLU B 1 185 ? 3.457 23.341 -35.608 1.00 50.33 181 GLU B C 1
ATOM 3133 O O . GLU B 1 185 ? 4.478 24.017 -35.653 1.00 48.63 181 GLU B O 1
ATOM 3139 N N . ASP B 1 186 ? 2.322 23.804 -35.105 1.00 47.07 182 ASP B N 1
ATOM 3140 C CA . ASP B 1 186 ? 2.191 25.203 -34.696 1.00 43.66 182 ASP B CA 1
ATOM 3141 C C . ASP B 1 186 ? 2.841 25.528 -33.358 1.00 41.17 182 ASP B C 1
ATOM 3142 O O . ASP B 1 186 ? 2.740 26.659 -32.878 1.00 39.24 182 ASP B O 1
ATOM 3147 N N . LEU B 1 187 ? 3.506 24.549 -32.762 1.00 41.04 183 LEU B N 1
ATOM 3148 C CA . LEU B 1 187 ? 3.713 24.534 -31.338 1.00 38.94 183 LEU B CA 1
ATOM 3149 C C . LEU B 1 187 ? 5.152 24.200 -31.034 1.00 39.75 183 LEU B C 1
ATOM 3150 O O . LEU B 1 187 ? 5.723 23.294 -31.643 1.00 43.50 183 LEU B O 1
ATOM 3155 N N . VAL B 1 188 ? 5.742 24.956 -30.112 1.00 38.10 184 VAL B N 1
ATOM 3156 C CA . VAL B 1 188 ? 6.991 24.561 -29.472 1.00 38.01 184 VAL B CA 1
ATOM 3157 C C . VAL B 1 188 ? 6.737 24.514 -27.983 1.00 37.07 184 VAL B C 1
ATOM 3158 O O . VAL B 1 188 ? 6.668 25.540 -27.315 1.00 35.08 184 VAL B O 1
ATOM 3162 N N . GLU B 1 189 ? 6.570 23.304 -27.484 1.00 39.14 185 GLU B N 1
ATOM 3163 C CA . GLU B 1 189 ? 6.455 23.084 -26.075 1.00 39.10 185 GLU B CA 1
ATOM 3164 C C . GLU B 1 189 ? 7.862 23.170 -25.501 1.00 38.73 185 GLU B C 1
ATOM 3165 O O . GLU B 1 189 ? 8.623 22.202 -25.509 1.00 39.77 185 GLU B O 1
ATOM 3171 N N . ALA B 1 190 ? 8.192 24.361 -25.016 1.00 36.88 186 ALA B N 1
ATOM 3172 C CA . ALA B 1 190 ? 9.520 24.664 -24.507 1.00 36.15 186 ALA B CA 1
ATOM 3173 C C . ALA B 1 190 ? 9.905 23.784 -23.318 1.00 36.72 186 ALA B C 1
ATOM 3174 O O . ALA B 1 190 ? 11.068 23.414 -23.153 1.00 37.93 186 ALA B O 1
ATOM 3176 N N . HIS B 1 191 ? 8.940 23.440 -22.487 1.00 36.12 187 HIS B N 1
ATOM 3177 C CA . HIS B 1 191 ? 9.244 22.635 -21.335 1.00 37.25 187 HIS B CA 1
ATOM 3178 C C . HIS B 1 191 ? 8.591 21.274 -21.427 1.00 39.53 187 HIS B C 1
ATOM 3179 O O . HIS B 1 191 ? 8.416 20.589 -20.420 1.00 40.25 187 HIS B O 1
ATOM 3186 N N . GLY B 1 192 ? 8.246 20.875 -22.646 1.00 41.49 188 GLY B N 1
ATOM 3187 C CA . GLY B 1 192 ? 7.793 19.514 -22.913 1.00 44.60 188 GLY B CA 1
ATOM 3188 C C . GLY B 1 192 ? 6.361 19.259 -22.525 1.00 46.05 188 GLY B C 1
ATOM 3189 O O . GLY B 1 192 ? 5.582 20.189 -22.370 1.00 45.33 188 GLY B O 1
ATOM 3190 N N . THR B 1 193 ? 6.029 17.984 -22.350 1.00 50.86 189 THR B N 1
ATOM 3191 C CA . THR B 1 193 ? 4.639 17.555 -22.178 1.00 53.36 189 THR B CA 1
ATOM 3192 C C . THR B 1 193 ? 4.486 16.318 -21.299 1.00 56.76 189 THR B C 1
ATOM 3193 O O . THR B 1 193 ? 5.379 15.480 -21.241 1.00 56.22 189 THR B O 1
ATOM 3197 N N . PHE B 1 194 ? 3.343 16.236 -20.612 1.00 61.24 190 PHE B N 1
ATOM 3198 C CA . PHE B 1 194 ? 2.931 15.031 -19.847 1.00 67.76 190 PHE B CA 1
ATOM 3199 C C . PHE B 1 194 ? 2.693 13.797 -20.721 1.00 72.18 190 PHE B C 1
ATOM 3200 O O . PHE B 1 194 ? 2.783 12.666 -20.245 1.00 75.78 190 PHE B O 1
ATOM 3208 N N . TYR B 1 195 ? 2.365 14.014 -21.986 1.00 75.30 191 TYR B N 1
ATOM 3209 C CA . TYR B 1 195 ? 1.951 12.923 -22.847 1.00 83.87 191 TYR B CA 1
ATOM 3210 C C . TYR B 1 195 ? 3.030 11.825 -23.003 1.00 85.78 191 TYR B C 1
ATOM 3211 O O . TYR B 1 195 ? 2.811 10.689 -22.588 1.00 86.24 191 TYR B O 1
ATOM 3220 N N . THR B 1 196 ? 4.189 12.159 -23.562 1.00 84.12 192 THR B N 1
ATOM 3221 C CA . THR B 1 196 ? 5.256 11.160 -23.738 1.00 84.68 192 THR B CA 1
ATOM 3222 C C . THR B 1 196 ? 6.121 11.102 -22.471 1.00 83.20 192 THR B C 1
ATOM 3223 O O . THR B 1 196 ? 6.257 12.108 -21.768 1.00 76.53 192 THR B O 1
ATOM 3227 N N . SER B 1 197 ? 6.680 9.922 -22.183 1.00 86.90 193 SER B N 1
ATOM 3228 C CA . SER B 1 197 ? 7.505 9.693 -20.979 1.00 87.21 193 SER B CA 1
ATOM 3229 C C . SER B 1 197 ? 8.707 8.808 -21.295 1.00 91.52 193 SER B C 1
ATOM 3230 O O . SER B 1 197 ? 8.594 7.896 -22.098 1.00 91.76 193 SER B O 1
ATOM 3233 N N . HIS B 1 198 ? 9.851 9.071 -20.662 1.00 95.88 194 HIS B N 1
ATOM 3234 C CA . HIS B 1 198 ? 11.071 8.262 -20.877 1.00 98.63 194 HIS B CA 1
ATOM 3235 C C . HIS B 1 198 ? 11.849 8.003 -19.617 1.00 100.87 194 HIS B C 1
ATOM 3236 O O . HIS B 1 198 ? 11.703 8.721 -18.630 1.00 103.57 194 HIS B O 1
ATOM 3243 N N . CYS B 1 199 ? 12.710 6.995 -19.674 1.00 104.11 195 CYS B N 1
ATOM 3244 C CA . CYS B 1 199 ? 13.438 6.585 -18.492 1.00 110.58 195 CYS B CA 1
ATOM 3245 C C . CYS B 1 199 ? 14.928 6.481 -18.732 1.00 113.63 195 CYS B C 1
ATOM 3246 O O . CYS B 1 199 ? 15.360 6.196 -19.847 1.00 116.53 195 CYS B O 1
ATOM 3249 N N . VAL B 1 200 ? 15.720 6.764 -17.702 1.00 116.25 196 VAL B N 1
ATOM 3250 C CA . VAL B 1 200 ? 15.275 7.552 -16.561 1.00 115.82 196 VAL B CA 1
ATOM 3251 C C . VAL B 1 200 ? 15.666 8.954 -16.988 1.00 121.16 196 VAL B C 1
ATOM 3252 O O . VAL B 1 200 ? 14.812 9.816 -17.186 1.00 126.44 196 VAL B O 1
ATOM 3254 N N . SER B 1 201 ? 16.973 9.146 -17.151 1.00 129.65 197 SER B N 1
ATOM 3255 C CA . SER B 1 201 ? 17.555 10.227 -17.964 1.00 127.18 197 SER B CA 1
ATOM 3256 C C . SER B 1 201 ? 18.311 9.597 -19.130 1.00 128.76 197 SER B C 1
ATOM 3257 O O . SER B 1 201 ? 18.407 10.178 -20.213 1.00 128.60 197 SER B O 1
ATOM 3259 N N . ALA B 1 202 ? 18.878 8.419 -18.868 1.00 128.23 198 ALA B N 1
ATOM 3260 C CA . ALA B 1 202 ? 19.324 7.489 -19.897 1.00 127.77 198 ALA B CA 1
ATOM 3261 C C . ALA B 1 202 ? 18.953 6.069 -19.426 1.00 126.09 198 ALA B C 1
ATOM 3262 O O . ALA B 1 202 ? 19.184 5.752 -18.261 1.00 125.02 198 ALA B O 1
ATOM 3264 N N . SER B 1 203 ? 18.358 5.214 -20.263 1.00 124.40 199 SER B N 1
ATOM 3265 C CA . SER B 1 203 ? 17.875 5.524 -21.618 1.00 124.15 199 SER B CA 1
ATOM 3266 C C . SER B 1 203 ? 16.912 4.415 -22.073 1.00 123.55 199 SER B C 1
ATOM 3267 O O . SER B 1 203 ? 17.267 3.233 -22.063 1.00 123.99 199 SER B O 1
ATOM 3269 N N . CYS B 1 204 ? 15.702 4.797 -22.477 1.00 115.76 200 CYS B N 1
ATOM 3270 C CA . CYS B 1 204 ? 14.656 3.818 -22.755 1.00 114.57 200 CYS B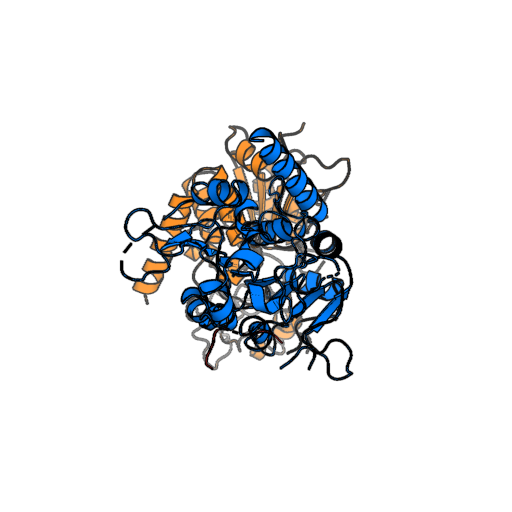 CA 1
ATOM 3271 C C . CYS B 1 204 ? 13.621 4.294 -23.751 1.00 108.81 200 CYS B C 1
ATOM 3272 O O . CYS B 1 204 ? 13.636 5.441 -24.194 1.00 102.24 200 CYS B O 1
ATOM 3274 N N . ARG B 1 205 ? 12.720 3.379 -24.094 1.00 108.84 201 ARG B N 1
ATOM 3275 C CA . ARG B 1 205 ? 11.628 3.660 -25.010 1.00 106.39 201 ARG B CA 1
ATOM 3276 C C . ARG B 1 205 ? 10.573 4.544 -24.353 1.00 100.11 201 ARG B C 1
ATOM 3277 O O . ARG B 1 205 ? 10.570 4.734 -23.131 1.00 97.75 201 ARG B O 1
ATOM 3279 N N . HIS B 1 206 ? 9.678 5.074 -25.182 1.00 94.94 202 HIS B N 1
ATOM 3280 C CA . HIS B 1 206 ? 8.584 5.911 -24.717 1.00 89.31 202 HIS B CA 1
ATOM 3281 C C . HIS B 1 206 ? 7.560 5.046 -23.989 1.00 90.26 202 HIS B C 1
ATOM 3282 O O . HIS B 1 206 ? 7.450 3.852 -24.248 1.00 94.60 202 HIS B O 1
ATOM 3284 N N . GLU B 1 207 ? 6.850 5.652 -23.046 1.00 86.54 203 GLU B N 1
ATOM 3285 C CA . GLU B 1 207 ? 5.646 5.081 -22.463 1.00 86.77 203 GLU B CA 1
ATOM 3286 C C . GLU B 1 207 ? 4.541 6.118 -22.677 1.00 84.21 203 GLU B C 1
ATOM 3287 O O . GLU B 1 207 ? 4.834 7.264 -22.994 1.00 82.87 203 GLU B O 1
ATOM 3289 N N . TYR B 1 208 ? 3.282 5.726 -22.506 1.00 85.82 204 TYR B N 1
ATOM 3290 C CA . TYR B 1 208 ? 2.144 6.516 -23.022 1.00 84.04 204 TYR B CA 1
ATOM 3291 C C . TYR B 1 208 ? 1.338 7.325 -22.003 1.00 83.05 204 TYR B C 1
ATOM 3292 O O . TYR B 1 208 ? 0.932 8.452 -22.277 1.00 79.34 204 TYR B O 1
ATOM 3294 N N . PRO B 1 209 ? 1.067 6.738 -20.847 1.00 88.24 205 PRO B N 1
ATOM 3295 C CA . PRO B 1 209 ? 0.099 7.315 -19.920 1.00 88.01 205 PRO B CA 1
ATOM 3296 C C . PRO B 1 209 ? 0.245 6.747 -18.516 1.00 89.28 205 PRO B C 1
ATOM 3297 O O . PRO B 1 209 ? 0.845 5.681 -18.306 1.00 93.64 205 PRO B O 1
ATOM 3299 N N . LEU B 1 210 ? -0.324 7.482 -17.564 1.00 84.26 206 LEU B N 1
ATOM 3300 C CA . LEU B 1 210 ? -0.380 7.083 -16.162 1.00 83.07 206 LEU B CA 1
ATOM 3301 C C . LEU B 1 210 ? -1.845 7.012 -15.691 1.00 83.21 206 LEU B C 1
ATOM 3302 O O . LEU B 1 210 ? -2.512 8.038 -15.687 1.00 76.89 206 LEU B O 1
ATOM 3304 N N . SER B 1 211 ? -2.370 5.847 -15.280 1.00 89.08 207 SER B N 1
ATOM 3305 C CA . SER B 1 211 ? -1.659 4.562 -15.174 1.00 93.54 207 SER B CA 1
ATOM 3306 C C . SER B 1 211 ? -0.559 4.614 -14.099 1.00 97.13 207 SER B C 1
ATOM 3307 O O . SER B 1 211 ? 0.276 3.716 -14.004 1.00 107.02 207 SER B O 1
ATOM 3309 N N . TRP B 1 212 ? -0.582 5.672 -13.288 1.00 97.43 208 TRP B N 1
ATOM 3310 C CA . TRP B 1 212 ? 0.371 5.884 -12.191 1.00 93.21 208 TRP B CA 1
ATOM 3311 C C . TRP B 1 212 ? -0.444 6.196 -10.942 1.00 92.36 208 TRP B C 1
ATOM 3312 O O . TRP B 1 212 ? -0.486 7.333 -10.453 1.00 85.10 208 TRP B O 1
ATOM 3314 N N . MET B 1 213 ? -1.138 5.166 -10.471 1.00 97.33 209 MET B N 1
ATOM 3315 C CA . MET B 1 213 ? -1.984 5.237 -9.274 1.00 97.66 209 MET B CA 1
ATOM 3316 C C . MET B 1 213 ? -1.380 4.395 -8.154 1.00 100.19 209 MET B C 1
ATOM 3317 O O . MET B 1 213 ? -1.522 3.172 -8.145 1.00 99.17 209 MET B O 1
ATOM 3319 N N . LYS B 1 214 ? -0.713 5.075 -7.220 1.00 97.67 210 LYS B N 1
ATOM 3320 C CA . LYS B 1 214 ? 0.004 4.461 -6.093 1.00 98.99 210 LYS B CA 1
ATOM 3321 C C . LYS B 1 214 ? 1.259 3.722 -6.548 1.00 97.95 210 LYS B C 1
ATOM 3322 O O . LYS B 1 214 ? 1.722 2.807 -5.870 1.00 106.22 210 LYS B O 1
ATOM 3324 N N . GLU B 1 215 ? 1.833 4.145 -7.667 1.00 91.49 211 GLU B N 1
ATOM 3325 C CA . GLU B 1 215 ? 2.888 3.375 -8.311 1.00 91.38 211 GLU B CA 1
ATOM 3326 C C . GLU B 1 215 ? 3.852 4.280 -9.056 1.00 87.92 211 GLU B C 1
ATOM 3327 O O . GLU B 1 215 ? 3.442 5.221 -9.739 1.00 85.65 211 GLU B O 1
ATOM 3329 N N . LYS B 1 216 ? 5.139 3.980 -8.915 1.00 87.93 212 LYS B N 1
ATOM 3330 C CA . LYS B 1 216 ? 6.200 4.752 -9.549 1.00 84.18 212 LYS B CA 1
ATOM 3331 C C . LYS B 1 216 ? 6.702 3.985 -10.765 1.00 85.48 212 LYS B C 1
ATOM 3332 O O . LYS B 1 216 ? 6.467 2.784 -10.886 1.00 89.12 212 LYS B O 1
ATOM 3334 N N . ILE B 1 217 ? 7.405 4.686 -11.644 1.00 82.08 213 ILE B N 1
ATOM 3335 C CA . ILE B 1 217 ? 7.904 4.143 -12.917 1.00 83.25 213 ILE B CA 1
ATOM 3336 C C . ILE B 1 217 ? 8.835 2.905 -12.855 1.00 88.14 213 ILE B C 1
ATOM 3337 O O . ILE B 1 217 ? 9.550 2.708 -11.874 1.00 89.93 213 ILE B O 1
ATOM 3339 N N . PHE B 1 218 ? 8.849 2.110 -13.934 1.00 90.36 214 PHE B N 1
ATOM 3340 C CA . PHE B 1 218 ? 9.565 0.813 -13.964 1.00 96.44 214 PHE B CA 1
ATOM 3341 C C . PHE B 1 218 ? 10.530 0.563 -15.152 1.00 98.12 214 PHE B C 1
ATOM 3342 O O . PHE B 1 218 ? 10.450 1.202 -16.203 1.00 93.62 214 PHE B O 1
ATOM 3344 N N . SER B 1 219 ? 11.429 -0.402 -14.951 1.00 104.06 215 SER B N 1
ATOM 3345 C CA . SER B 1 219 ? 12.504 -0.725 -15.899 1.00 107.54 215 SER B CA 1
ATOM 3346 C C . SER B 1 219 ? 12.039 -1.718 -16.980 1.00 113.55 215 SER B C 1
ATOM 3347 O O . SER B 1 219 ? 10.834 -1.919 -17.170 1.00 112.31 215 SER B O 1
ATOM 3350 N N . GLU B 1 220 ? 13.005 -2.296 -17.701 1.00 118.62 216 GLU B N 1
ATOM 3351 C CA . GLU B 1 220 ? 12.767 -3.295 -18.750 1.00 123.63 216 GLU B CA 1
ATOM 3352 C C . GLU B 1 220 ? 12.211 -2.670 -20.023 1.00 124.37 216 GLU B C 1
ATOM 3353 O O . GLU B 1 220 ? 11.604 -3.357 -20.841 1.00 124.04 216 GLU B O 1
ATOM 3355 N N . VAL B 1 221 ? 12.419 -1.364 -20.180 1.00 127.73 217 VAL B N 1
ATOM 3356 C CA . VAL B 1 221 ? 12.078 -0.648 -21.417 1.00 129.94 217 VAL B CA 1
ATOM 3357 C C . VAL B 1 221 ? 10.578 -0.630 -21.714 1.00 130.11 217 VAL B C 1
ATOM 3358 O O . VAL B 1 221 ? 10.153 -0.200 -22.791 1.00 128.31 217 VAL B O 1
ATOM 3360 N N . VAL B 1 232 ? 11.219 6.070 -15.116 1.00 72.13 228 VAL B N 1
ATOM 3361 C CA . VAL B 1 232 ? 10.440 6.734 -16.174 1.00 70.16 228 VAL B CA 1
ATOM 3362 C C . VAL B 1 232 ? 9.862 8.078 -15.717 1.00 66.89 228 VAL B C 1
ATOM 3363 O O . VAL B 1 232 ? 8.999 8.118 -14.833 1.00 66.53 228 VAL B O 1
ATOM 3367 N N . LYS B 1 233 ? 10.338 9.173 -16.315 1.00 64.64 229 LYS B N 1
ATOM 3368 C CA . LYS B 1 233 ? 9.755 10.492 -16.050 1.00 62.04 229 LYS B CA 1
ATOM 3369 C C . LYS B 1 233 ? 9.019 10.996 -17.269 1.00 59.59 229 LYS B C 1
ATOM 3370 O O . LYS B 1 233 ? 9.493 10.826 -18.391 1.00 59.99 229 LYS B O 1
ATOM 3376 N N . PRO B 1 234 ? 7.858 11.629 -17.052 1.00 57.46 230 PRO B N 1
ATOM 3377 C CA . PRO B 1 234 ? 7.158 12.233 -18.172 1.00 55.59 230 PRO B CA 1
ATOM 3378 C C . PRO B 1 234 ? 8.044 13.300 -18.820 1.00 53.35 230 PRO B C 1
ATOM 3379 O O . PRO B 1 234 ? 8.912 13.880 -18.153 1.00 51.81 230 PRO B O 1
ATOM 3383 N N . ASP B 1 235 ? 7.839 13.548 -20.108 1.00 52.19 231 ASP B N 1
ATOM 3384 C CA . ASP B 1 235 ? 8.758 14.388 -20.872 1.00 50.77 231 ASP B CA 1
ATOM 3385 C C . ASP B 1 235 ? 8.504 15.862 -20.640 1.00 47.91 231 ASP B C 1
ATOM 3386 O O . ASP B 1 235 ? 8.148 16.621 -21.545 1.00 47.05 231 ASP B O 1
ATOM 3391 N N . ILE B 1 236 ? 8.702 16.253 -19.400 1.00 46.67 232 ILE B N 1
ATOM 3392 C CA . ILE B 1 236 ? 8.547 17.610 -19.012 1.00 43.89 232 ILE B CA 1
ATOM 3393 C C . ILE B 1 236 ? 9.944 18.012 -18.714 1.00 42.16 232 ILE B C 1
ATOM 3394 O O . ILE B 1 236 ? 10.640 17.302 -18.008 1.00 43.35 232 ILE B O 1
ATOM 3399 N N . VAL B 1 237 ? 10.376 19.137 -19.250 1.00 39.16 233 VAL B N 1
ATOM 3400 C CA . VAL B 1 237 ? 11.686 19.609 -18.900 1.00 38.26 233 VAL B CA 1
ATOM 3401 C C . VAL B 1 237 ? 11.623 20.117 -17.454 1.00 37.36 233 VAL B C 1
ATOM 3402 O O . VAL B 1 237 ? 10.938 21.112 -17.131 1.00 35.55 233 VAL B O 1
ATOM 3406 N N . PHE B 1 238 ? 12.302 19.382 -16.580 1.00 38.74 234 PHE B N 1
ATOM 3407 C CA . PHE B 1 238 ? 12.469 19.771 -15.189 1.00 38.73 234 PHE B CA 1
ATOM 3408 C C . PHE B 1 238 ? 13.531 20.840 -15.147 1.00 38.18 234 PHE B C 1
ATOM 3409 O O . PHE B 1 238 ? 14.375 20.883 -16.030 1.00 38.66 234 PHE B O 1
ATOM 3417 N N . PHE B 1 239 ? 13.506 21.685 -14.121 1.00 37.91 235 PHE B N 1
ATOM 3418 C CA . PHE B 1 239 ? 14.649 22.579 -13.828 1.00 38.24 235 PHE B CA 1
ATOM 3419 C C . PHE B 1 239 ? 15.935 21.796 -13.772 1.00 40.64 235 PHE B C 1
ATOM 3420 O O . PHE B 1 239 ? 16.009 20.789 -13.079 1.00 42.36 235 PHE B O 1
ATOM 3428 N N . GLY B 1 240 ? 16.933 22.258 -14.517 1.00 41.15 236 GLY B N 1
ATOM 3429 C CA . GLY B 1 240 ? 18.215 21.567 -14.593 1.00 44.12 236 GLY B CA 1
ATOM 3430 C C . GLY B 1 240 ? 18.344 20.603 -15.750 1.00 45.51 236 GLY B C 1
ATOM 3431 O O . GLY B 1 240 ? 19.383 19.973 -15.919 1.00 48.78 236 GLY B O 1
ATOM 3432 N N . GLU B 1 241 ? 17.297 20.486 -16.557 1.00 43.97 237 GLU B N 1
ATOM 3433 C CA . GLU B 1 241 ? 17.335 19.657 -17.764 1.00 44.60 237 GLU B CA 1
ATOM 3434 C C . GLU B 1 241 ? 17.435 20.496 -19.018 1.00 43.10 237 GLU B C 1
ATOM 3435 O O . GLU B 1 241 ? 16.928 21.610 -19.066 1.00 41.29 237 GLU B O 1
ATOM 3441 N N . SER B 1 242 ? 18.071 19.940 -20.041 1.00 44.37 238 SER B N 1
ATOM 3442 C CA . SER B 1 242 ? 18.127 20.581 -21.352 1.00 43.58 238 SER B CA 1
ATOM 3443 C C . SER B 1 242 ? 16.741 20.685 -21.996 1.00 41.30 238 SER B C 1
ATOM 3444 O O . SER B 1 242 ? 15.944 19.760 -21.912 1.00 41.77 238 SER B O 1
ATOM 3447 N N . LEU B 1 243 ? 16.458 21.811 -22.642 1.00 39.23 239 LEU B N 1
ATOM 3448 C CA . LEU B 1 243 ? 15.244 21.927 -23.427 1.00 37.77 239 LEU B CA 1
ATOM 3449 C C . LEU B 1 243 ? 15.354 20.996 -24.641 1.00 39.58 239 LEU B C 1
ATOM 3450 O O . LEU B 1 243 ? 16.437 20.494 -24.950 1.00 41.69 239 LEU B O 1
ATOM 3455 N N . PRO B 1 244 ? 14.229 20.725 -25.314 1.00 38.89 240 PRO B N 1
ATOM 3456 C CA . PRO B 1 244 ? 14.300 19.950 -26.538 1.00 40.69 240 PRO B CA 1
ATOM 3457 C C . PRO B 1 244 ? 15.040 20.672 -27.637 1.00 40.81 240 PRO B C 1
ATOM 3458 O O . PRO B 1 244 ? 15.020 21.890 -27.690 1.00 38.31 240 PRO B O 1
ATOM 3462 N N . ALA B 1 245 ? 15.693 19.909 -28.506 1.00 43.62 241 ALA B N 1
ATOM 3463 C CA . ALA B 1 245 ? 16.304 20.460 -29.706 1.00 44.56 241 ALA B CA 1
ATOM 3464 C C . ALA B 1 245 ? 15.270 21.084 -30.670 1.00 43.58 241 ALA B C 1
ATOM 3465 O O . ALA B 1 245 ? 15.610 21.951 -31.465 1.00 43.56 241 ALA B O 1
ATOM 3467 N N . ARG B 1 246 ? 14.018 20.654 -30.621 1.00 43.10 242 ARG B N 1
ATOM 3468 C CA . ARG B 1 246 ? 13.000 21.286 -31.453 1.00 42.20 242 ARG B CA 1
ATOM 3469 C C . ARG B 1 246 ? 12.924 22.810 -31.177 1.00 40.12 242 ARG B C 1
ATOM 3470 O O . ARG B 1 246 ? 12.697 23.626 -32.089 1.00 40.30 242 ARG B O 1
ATOM 3478 N N . PHE B 1 247 ? 13.121 23.161 -29.909 1.00 38.40 243 PHE B N 1
ATOM 3479 C CA . PHE B 1 247 ? 13.186 24.547 -29.447 1.00 36.08 243 PHE B CA 1
ATOM 3480 C C . PHE B 1 247 ? 14.253 25.385 -30.099 1.00 36.45 243 PHE B C 1
ATOM 3481 O O . PHE B 1 247 ? 14.016 26.551 -30.343 1.00 35.61 243 PHE B O 1
ATOM 3489 N N . PHE B 1 248 ? 15.438 24.836 -30.337 1.00 38.35 244 PHE B N 1
ATOM 3490 C CA . PHE B 1 248 ? 16.527 25.648 -30.884 1.00 39.01 244 PHE B CA 1
ATOM 3491 C C . PHE B 1 248 ? 16.443 25.767 -32.404 1.00 40.96 244 PHE B C 1
ATOM 3492 O O . PHE B 1 248 ? 16.557 26.868 -32.950 1.00 40.48 244 PHE B O 1
ATOM 3500 N N . SER B 1 249 ? 16.182 24.652 -33.080 1.00 43.03 245 SER B N 1
ATOM 3501 C CA . SER B 1 249 ? 16.073 24.657 -34.541 1.00 45.19 245 SER B CA 1
ATOM 3502 C C . SER B 1 249 ? 14.876 25.440 -35.028 1.00 43.60 245 SER B C 1
ATOM 3503 O O . SER B 1 249 ? 14.924 26.011 -36.105 1.00 44.65 245 SER B O 1
ATOM 3506 N N . CYS B 1 250 ? 13.800 25.470 -34.250 1.00 41.62 246 CYS B N 1
ATOM 3507 C CA . CYS B 1 250 ? 12.645 26.295 -34.616 1.00 40.82 246 CYS B CA 1
ATOM 3508 C C . CYS B 1 250 ? 12.922 27.764 -34.459 1.00 39.87 246 CYS B C 1
ATOM 3509 O O . CYS B 1 250 ? 12.463 28.567 -35.272 1.00 40.42 246 CYS B O 1
ATOM 3512 N N . MET B 1 251 ? 13.647 28.126 -33.404 1.00 39.20 247 MET B N 1
ATOM 3513 C CA . MET B 1 251 ? 13.893 29.541 -33.127 1.00 38.35 247 MET B CA 1
ATOM 3514 C C . MET B 1 251 ? 14.791 30.141 -34.201 1.00 40.70 247 MET B C 1
ATOM 3515 O O . MET B 1 251 ? 14.601 31.275 -34.632 1.00 38.98 247 MET B O 1
ATOM 3520 N N . GLN B 1 252 ? 15.735 29.318 -34.642 1.00 45.00 248 GLN B N 1
ATOM 3521 C CA . GLN B 1 252 ? 16.642 29.592 -35.766 1.00 49.71 248 GLN B CA 1
ATOM 3522 C C . GLN B 1 252 ? 15.924 30.000 -37.078 1.00 48.50 248 GLN B C 1
ATOM 3523 O O . GLN B 1 252 ? 16.441 30.784 -37.877 1.00 48.80 248 GLN B O 1
ATOM 3529 N N . SER B 1 253 ? 14.742 29.439 -37.292 1.00 46.30 249 SER B N 1
ATOM 3530 C CA . SER B 1 253 ? 13.945 29.707 -38.479 1.00 46.62 249 SER B CA 1
ATOM 3531 C C . SER B 1 253 ? 12.894 30.728 -38.216 1.00 43.33 249 SER B C 1
ATOM 3532 O O . SER B 1 253 ? 12.744 31.676 -38.973 1.00 43.82 249 SER B O 1
ATOM 3535 N N . ASP B 1 254 ? 12.127 30.490 -37.158 1.00 40.11 250 ASP B N 1
ATOM 3536 C CA . ASP B 1 254 ? 10.939 31.272 -36.871 1.00 37.50 250 ASP B CA 1
ATOM 3537 C C . ASP B 1 254 ? 11.253 32.741 -36.795 1.00 36.57 250 ASP B C 1
ATOM 3538 O O . ASP B 1 254 ? 10.566 33.559 -37.386 1.00 37.19 250 ASP B O 1
ATOM 3543 N N . PHE B 1 255 ? 12.338 33.065 -36.112 1.00 35.80 251 PHE B N 1
ATOM 3544 C CA . PHE B 1 255 ? 12.698 34.453 -35.863 1.00 34.63 251 PHE B CA 1
ATOM 3545 C C . PHE B 1 255 ? 13.339 35.205 -37.036 1.00 36.46 251 PHE B C 1
ATOM 3546 O O . PHE B 1 255 ? 13.544 36.408 -36.951 1.00 36.04 251 PHE B O 1
ATOM 3554 N N . LEU B 1 256 ? 13.618 34.516 -38.137 1.00 38.59 252 LEU B N 1
ATOM 3555 C CA . LEU B 1 256 ? 14.023 35.183 -39.384 1.00 40.98 252 LEU B CA 1
ATOM 3556 C C . LEU B 1 256 ? 12.846 35.853 -40.116 1.00 41.29 252 LEU B C 1
ATOM 3557 O O . LEU B 1 256 ? 13.038 36.797 -40.876 1.00 42.48 252 LEU B O 1
ATOM 3562 N N . LYS B 1 257 ? 11.637 35.369 -39.855 1.00 40.21 253 LYS B N 1
ATOM 3563 C CA . LYS B 1 257 ? 10.446 35.753 -40.607 1.00 41.08 253 LYS B CA 1
ATOM 3564 C C . LYS B 1 257 ? 9.419 36.517 -39.800 1.00 39.09 253 LYS B C 1
ATOM 3565 O O . LYS B 1 257 ? 8.453 37.047 -40.359 1.00 39.85 253 LYS B O 1
ATOM 3571 N N . VAL B 1 258 ? 9.601 36.516 -38.486 1.00 37.15 254 VAL B N 1
ATOM 3572 C CA . VAL B 1 258 ? 8.585 36.995 -37.559 1.00 35.19 254 VAL B CA 1
ATOM 3573 C C . VAL B 1 258 ? 8.268 38.481 -37.764 1.00 35.66 254 VAL B C 1
ATOM 3574 O O . VAL B 1 258 ? 9.171 39.317 -37.853 1.00 36.81 254 VAL B O 1
ATOM 3578 N N . ASP B 1 259 ? 6.981 38.791 -37.850 1.00 35.58 255 ASP B N 1
ATOM 3579 C CA . ASP B 1 259 ? 6.525 40.166 -38.026 1.00 36.32 255 ASP B CA 1
ATOM 3580 C C . ASP B 1 259 ? 5.879 40.729 -36.775 1.00 34.50 255 ASP B C 1
ATOM 3581 O O . ASP B 1 259 ? 5.645 41.925 -36.685 1.00 34.34 255 ASP B O 1
ATOM 3586 N N . LEU B 1 260 ? 5.565 39.860 -35.823 1.00 33.61 256 LEU B N 1
ATOM 3587 C CA . LEU B 1 260 ? 5.002 40.288 -34.545 1.00 32.27 256 LEU B CA 1
ATOM 3588 C C . LEU B 1 260 ? 5.203 39.204 -33.499 1.00 30.94 256 LEU B C 1
ATOM 3589 O O . LEU B 1 260 ? 5.059 38.021 -33.811 1.00 30.55 256 LEU B O 1
ATOM 3594 N N . LEU B 1 261 ? 5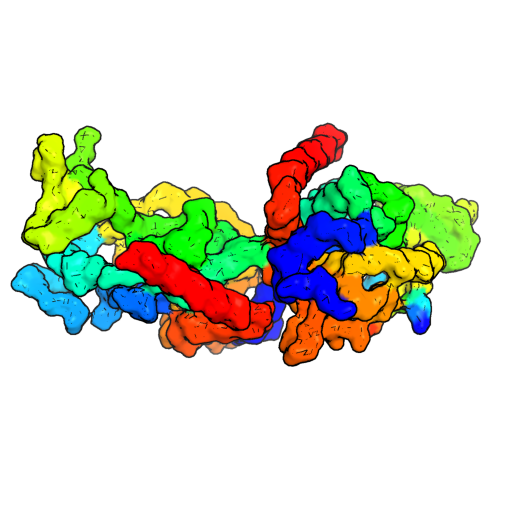.594 39.633 -32.291 1.00 30.40 257 LEU B N 1
ATOM 3595 C CA . LEU B 1 261 ? 5.645 38.788 -31.091 1.00 29.86 257 LEU B CA 1
ATOM 3596 C C . LEU B 1 261 ? 4.530 39.175 -30.159 1.00 29.20 257 LEU B C 1
ATOM 3597 O O . LEU B 1 261 ? 4.455 40.327 -29.748 1.00 29.03 257 LEU B O 1
ATOM 3602 N N . LEU B 1 262 ? 3.676 38.215 -29.822 1.00 29.44 258 LEU B N 1
ATOM 3603 C CA . LEU B 1 262 ? 2.710 38.383 -28.740 1.00 29.10 258 LEU B CA 1
ATOM 3604 C C . LEU B 1 262 ? 3.206 37.635 -27.537 1.00 27.85 258 LEU B C 1
ATOM 3605 O O . LEU B 1 262 ? 3.303 36.402 -27.568 1.00 27.67 258 LEU B O 1
ATOM 3610 N N . VAL B 1 263 ? 3.514 38.378 -26.478 1.00 26.96 259 VAL B N 1
ATOM 3611 C CA . VAL B 1 263 ? 3.970 37.779 -25.224 1.00 26.03 259 VAL B CA 1
ATOM 3612 C C . VAL B 1 263 ? 2.860 37.839 -24.183 1.00 26.25 259 VAL B C 1
ATOM 3613 O O . VAL B 1 263 ? 2.442 38.929 -23.780 1.00 26.28 259 VAL B O 1
ATOM 3617 N N . MET B 1 264 ? 2.423 36.668 -23.717 1.00 26.54 260 MET B N 1
ATOM 3618 C CA . MET B 1 264 ? 1.188 36.555 -22.907 1.00 26.85 260 MET B CA 1
ATOM 3619 C C . MET B 1 264 ? 1.323 35.688 -21.655 1.00 26.30 260 MET B C 1
ATOM 3620 O O . MET B 1 264 ? 1.906 34.600 -21.672 1.00 25.44 260 MET B O 1
ATOM 3625 N N . GLY B 1 265 ? 0.742 36.174 -20.571 1.00 26.51 261 GLY B N 1
ATOM 3626 C CA . GLY B 1 265 ? 0.723 35.439 -19.324 1.00 26.85 261 GLY B CA 1
ATOM 3627 C C . GLY B 1 265 ? 2.055 34.882 -18.883 1.00 26.45 261 GLY B C 1
ATOM 3628 O O . GLY B 1 265 ? 2.105 33.783 -18.359 1.00 27.33 261 GLY B O 1
ATOM 3629 N N . THR B 1 266 ? 3.140 35.622 -19.100 1.00 26.26 262 THR B N 1
ATOM 3630 C CA . THR B 1 266 ? 4.423 35.305 -18.445 1.00 26.71 262 THR B CA 1
ATOM 3631 C C . THR B 1 266 ? 5.244 36.529 -18.060 1.00 27.96 262 THR B C 1
ATOM 3632 O O . THR B 1 266 ? 5.128 37.601 -18.677 1.00 28.52 262 THR B O 1
ATOM 3636 N N . SER B 1 267 ? 6.092 36.320 -17.050 1.00 28.87 263 SER B N 1
ATOM 3637 C CA . SER B 1 267 ? 7.072 37.297 -16.622 1.00 30.37 263 SER B CA 1
ATOM 3638 C C . SER B 1 267 ? 8.501 36.863 -16.970 1.00 30.54 263 SER B C 1
ATOM 3639 O O . SER B 1 267 ? 9.464 37.251 -16.326 1.00 30.92 263 SER B O 1
ATOM 3642 N N . LEU B 1 268 ? 8.620 36.040 -18.000 1.00 30.33 264 LEU B N 1
ATOM 3643 C CA . LEU B 1 268 ? 9.902 35.719 -18.596 1.00 30.76 264 LEU B CA 1
ATOM 3644 C C . LEU B 1 268 ? 10.989 35.502 -17.553 1.00 31.81 264 LEU B C 1
ATOM 3645 O O . LEU B 1 268 ? 12.052 36.112 -17.604 1.00 31.89 264 LEU B O 1
ATOM 3650 N N . GLN B 1 269 ? 10.711 34.604 -16.618 1.00 33.01 265 GLN B N 1
ATOM 3651 C CA . GLN B 1 269 ? 11.597 34.381 -15.494 1.00 34.88 265 GLN B CA 1
ATOM 3652 C C . GLN B 1 269 ? 12.431 33.126 -15.597 1.00 33.88 265 GLN B C 1
ATOM 3653 O O . GLN B 1 269 ? 13.213 32.831 -14.706 1.00 34.72 265 GLN B O 1
ATOM 3659 N N . VAL B 1 270 ? 12.280 32.391 -16.682 1.00 32.61 266 VAL B N 1
ATOM 3660 C CA . VAL B 1 270 ? 13.042 31.166 -16.883 1.00 33.23 266 VAL B CA 1
ATOM 3661 C C . VAL B 1 270 ? 13.824 31.230 -18.189 1.00 32.50 266 VAL B C 1
ATOM 3662 O O . VAL B 1 270 ? 13.327 31.741 -19.182 1.00 30.56 266 VAL B O 1
ATOM 3666 N N . GLN B 1 271 ? 15.042 30.694 -18.165 1.00 33.70 267 GLN B N 1
ATOM 3667 C CA . GLN B 1 271 ? 15.933 30.643 -19.332 1.00 34.15 267 GLN B CA 1
ATOM 3668 C C . GLN B 1 271 ? 16.070 29.220 -19.853 1.00 34.00 267 GLN B C 1
ATOM 3669 O O . GLN B 1 271 ? 15.881 28.286 -19.065 1.00 34.29 267 GLN B O 1
ATOM 3675 N N . PRO B 1 272 ? 16.421 29.012 -21.139 1.00 33.04 268 PRO B N 1
ATOM 3676 C CA . PRO B 1 272 ? 16.662 30.042 -22.165 1.00 31.65 268 PRO B CA 1
ATOM 3677 C C . PRO B 1 272 ? 15.409 30.617 -22.832 1.00 29.31 268 PRO B C 1
ATOM 3678 O O . PRO B 1 272 ? 15.528 31.449 -23.728 1.00 29.91 268 PRO B O 1
ATOM 3682 N N . PHE B 1 273 ? 14.222 30.184 -22.433 1.00 27.27 269 PHE B N 1
ATOM 3683 C CA . PHE B 1 273 ? 12.986 30.728 -23.012 1.00 25.54 269 PHE B CA 1
ATOM 3684 C C . PHE B 1 273 ? 12.950 32.257 -23.072 1.00 24.47 269 PHE B C 1
ATOM 3685 O O . PHE B 1 273 ? 12.595 32.839 -24.092 1.00 23.74 269 PHE B O 1
ATOM 3693 N N . ALA B 1 274 ? 13.325 32.870 -21.955 1.00 24.44 270 ALA B N 1
ATOM 3694 C CA . ALA B 1 274 ? 13.270 34.309 -21.769 1.00 24.18 270 ALA B CA 1
ATOM 3695 C C . ALA B 1 274 ? 14.068 35.056 -22.823 1.00 24.69 270 ALA B C 1
ATOM 3696 O O . ALA B 1 274 ? 13.657 36.130 -23.314 1.00 24.32 270 ALA B O 1
ATOM 3698 N N . SER B 1 275 ? 15.203 34.455 -23.176 1.00 25.52 271 SER B N 1
ATOM 3699 C CA . SER B 1 275 ? 16.115 34.985 -24.189 1.00 26.41 271 SER B CA 1
ATOM 3700 C C . SER B 1 275 ? 15.516 35.129 -25.606 1.00 26.19 271 SER B C 1
ATOM 3701 O O . SER B 1 275 ? 16.101 35.807 -26.460 1.00 26.73 271 SER B O 1
ATOM 3704 N N . LEU B 1 276 ? 14.369 34.494 -25.847 1.00 25.37 272 LEU B N 1
ATOM 3705 C CA . LEU B 1 276 ? 13.688 34.577 -27.144 1.00 25.31 272 LEU B CA 1
ATOM 3706 C C . LEU B 1 276 ? 13.335 35.984 -27.556 1.00 24.92 272 LEU B C 1
ATOM 3707 O O . LEU B 1 276 ? 13.480 36.311 -28.722 1.00 25.91 272 LEU B O 1
ATOM 3712 N N . ILE B 1 277 ? 12.845 36.820 -26.644 1.00 23.71 273 ILE B N 1
ATOM 3713 C CA . ILE B 1 277 ? 12.445 38.154 -27.085 1.00 23.48 273 ILE B CA 1
ATOM 3714 C C . ILE B 1 277 ? 13.625 38.853 -27.750 1.00 24.66 273 ILE B C 1
ATOM 3715 O O . ILE B 1 277 ? 13.439 39.616 -28.701 1.00 25.71 273 ILE B O 1
ATOM 3720 N N . SER B 1 278 ? 14.840 38.570 -27.292 1.00 24.95 274 SER B N 1
ATOM 3721 C CA . SER B 1 278 ? 16.008 39.196 -27.899 1.00 26.34 274 SER B CA 1
ATOM 3722 C C . SER B 1 278 ? 16.344 38.694 -29.327 1.00 27.65 274 SER B C 1
ATOM 3723 O O . SER B 1 278 ? 17.191 39.258 -29.984 1.00 29.42 274 SER B O 1
ATOM 3726 N N . LYS B 1 279 ? 15.693 37.645 -29.806 1.00 27.32 275 LYS B N 1
ATOM 3727 C CA . LYS B 1 279 ? 16.005 37.074 -31.111 1.00 28.88 275 LYS B CA 1
ATOM 3728 C C . LYS B 1 279 ? 15.189 37.638 -32.273 1.00 29.02 275 LYS B C 1
ATOM 3729 O O . LYS B 1 279 ? 15.460 37.330 -33.418 1.00 30.61 275 LYS B O 1
ATOM 3735 N N . ALA B 1 280 ? 14.189 38.452 -32.005 1.00 27.95 276 ALA B N 1
ATOM 3736 C CA . ALA B 1 280 ? 13.350 39.013 -33.073 1.00 28.40 276 ALA B CA 1
ATOM 3737 C C . ALA B 1 280 ? 14.025 40.224 -33.735 1.00 29.90 276 ALA B C 1
ATOM 3738 O O . ALA B 1 280 ? 14.780 40.938 -33.080 1.00 30.03 276 ALA B O 1
ATOM 3740 N N . PRO B 1 281 ? 13.738 40.474 -35.028 1.00 31.24 277 PRO B N 1
ATOM 3741 C CA . PRO B 1 281 ? 14.301 41.671 -35.657 1.00 32.76 277 PRO B CA 1
ATOM 3742 C C . PRO B 1 281 ? 13.916 42.909 -34.891 1.00 32.02 277 PRO B C 1
ATOM 3743 O O . PRO B 1 281 ? 12.804 42.984 -34.372 1.00 30.65 277 PRO B O 1
ATOM 3747 N N . LEU B 1 282 ? 14.821 43.876 -34.844 1.00 33.32 278 LEU B N 1
ATOM 3748 C CA . LEU B 1 282 ? 14.632 45.091 -34.059 1.00 33.08 278 LEU B CA 1
ATOM 3749 C C . LEU B 1 282 ? 13.427 45.941 -34.508 1.00 33.46 278 LEU B C 1
ATOM 3750 O O . LEU B 1 282 ? 12.899 46.722 -33.723 1.00 32.82 278 LEU B O 1
ATOM 3755 N N . SER B 1 283 ? 13.037 45.805 -35.776 1.00 34.86 279 SER B N 1
ATOM 3756 C CA . SER B 1 283 ? 11.767 46.323 -36.296 1.00 35.11 279 SER B CA 1
ATOM 3757 C C . SER B 1 283 ? 10.550 45.731 -35.602 1.00 33.44 279 SER B C 1
ATOM 3758 O O . SER B 1 283 ? 9.537 46.412 -35.417 1.00 33.39 279 SER B O 1
ATOM 3761 N N . THR B 1 284 ? 10.642 44.443 -35.280 1.00 32.64 280 THR B N 1
ATOM 3762 C CA . THR B 1 284 ? 9.461 43.667 -35.005 1.00 32.19 280 THR B CA 1
ATOM 3763 C C . THR B 1 284 ? 8.836 44.147 -33.712 1.00 30.96 280 THR B C 1
ATOM 3764 O O . THR B 1 284 ? 9.466 44.072 -32.660 1.00 29.96 280 THR B O 1
ATOM 3768 N N . PRO B 1 285 ? 7.589 44.655 -33.793 1.00 31.27 281 PRO B N 1
ATOM 3769 C CA . PRO B 1 285 ? 6.869 45.044 -32.595 1.00 30.15 281 PRO B CA 1
ATOM 3770 C C . PRO B 1 285 ? 6.677 43.890 -31.623 1.00 28.85 281 PRO B C 1
ATOM 3771 O O . PRO B 1 285 ? 6.644 42.715 -32.023 1.00 28.41 281 PRO B O 1
ATOM 3775 N N . ARG B 1 286 ? 6.563 44.249 -30.346 1.00 28.53 282 ARG B N 1
ATOM 3776 C CA . ARG B 1 286 ? 6.358 43.299 -29.267 1.00 27.10 282 ARG B CA 1
ATOM 3777 C C . ARG B 1 286 ? 5.261 43.836 -28.327 1.00 27.04 282 ARG B C 1
ATOM 3778 O O . ARG B 1 286 ? 5.358 44.928 -27.758 1.00 27.61 282 ARG B O 1
ATOM 3786 N N . LEU B 1 287 ? 4.181 43.073 -28.234 1.00 26.38 283 LEU B N 1
ATOM 3787 C CA . LEU B 1 287 ? 3.097 43.358 -27.317 1.00 26.59 283 LEU B CA 1
ATOM 3788 C C . LEU B 1 287 ? 3.105 42.330 -26.200 1.00 25.78 283 LEU B C 1
ATOM 3789 O O . LEU B 1 287 ? 3.122 41.116 -26.460 1.00 25.38 283 LEU B O 1
ATOM 3794 N N . LEU B 1 288 ? 3.080 42.823 -24.963 1.00 26.05 284 LEU B N 1
ATOM 3795 C CA . LEU B 1 288 ? 2.988 41.987 -23.766 1.00 25.41 284 LEU B CA 1
ATOM 3796 C C . LEU B 1 288 ? 1.596 42.164 -23.171 1.00 26.61 284 LEU B C 1
ATOM 3797 O O . LEU B 1 288 ? 1.184 43.298 -22.914 1.00 28.25 284 LEU B O 1
ATOM 3802 N N . ILE B 1 289 ? 0.878 41.058 -22.965 1.00 26.42 285 ILE B N 1
ATOM 3803 C CA . ILE B 1 289 ? -0.389 41.056 -22.220 1.00 27.11 285 ILE B CA 1
ATOM 3804 C C . ILE B 1 289 ? -0.207 40.271 -20.919 1.00 27.71 285 ILE B C 1
ATOM 3805 O O . ILE B 1 289 ? -0.251 39.036 -20.880 1.00 27.80 285 ILE B O 1
ATOM 3810 N N . ASN B 1 290 ? -0.016 40.997 -19.839 1.00 29.34 286 ASN B N 1
ATOM 3811 C CA . ASN B 1 290 ? 0.339 40.362 -18.592 1.00 30.42 286 ASN B CA 1
ATOM 3812 C C . ASN B 1 290 ? -0.088 41.298 -17.468 1.00 32.93 286 ASN B C 1
ATOM 3813 O O . ASN B 1 290 ? -0.196 42.511 -17.670 1.00 32.92 286 ASN B O 1
ATOM 3818 N N . LYS B 1 291 ? -0.345 40.743 -16.289 1.00 35.23 287 LYS B N 1
ATOM 3819 C CA . LYS B 1 291 ? -0.747 41.587 -15.170 1.00 38.61 287 LYS B CA 1
ATOM 3820 C C . LYS B 1 291 ? 0.391 42.475 -14.729 1.00 39.43 287 LYS B C 1
ATOM 3821 O O . LYS B 1 291 ? 0.183 43.402 -13.970 1.00 42.89 287 LYS B O 1
ATOM 3827 N N . GLU B 1 292 ? 1.594 42.228 -15.216 1.00 38.38 288 GLU B N 1
ATOM 3828 C CA . GLU B 1 292 ? 2.694 43.113 -14.884 1.00 39.25 288 GLU B CA 1
ATOM 3829 C C . GLU B 1 292 ? 3.753 43.141 -15.967 1.00 36.70 288 GLU B C 1
ATOM 3830 O O . GLU B 1 292 ? 3.900 42.178 -16.712 1.00 35.44 288 GLU B O 1
ATOM 3836 N N . LYS B 1 293 ? 4.480 44.257 -16.033 1.00 37.17 289 LYS B N 1
ATOM 3837 C CA . LYS B 1 293 ? 5.588 44.428 -16.974 1.00 36.14 289 LYS B CA 1
ATOM 3838 C C . LYS B 1 293 ? 6.649 43.393 -16.718 1.00 35.44 289 LYS B C 1
ATOM 3839 O O . LYS B 1 293 ? 6.878 42.992 -15.586 1.00 35.78 289 LYS B O 1
ATOM 3845 N N . ALA B 1 294 ? 7.302 42.992 -17.793 1.00 34.48 290 ALA B N 1
ATOM 3846 C CA . ALA B 1 294 ? 8.287 41.935 -17.761 1.00 34.81 290 ALA B CA 1
ATOM 3847 C C . ALA B 1 294 ? 9.113 42.003 -19.041 1.00 34.65 290 ALA B C 1
ATOM 3848 O O . ALA B 1 294 ? 8.606 42.446 -20.079 1.00 34.11 290 ALA B O 1
ATOM 3850 N N . GLY B 1 295 ? 10.378 41.583 -18.955 1.00 34.94 291 GLY B N 1
ATOM 3851 C CA . GLY B 1 295 ? 11.273 41.549 -20.105 1.00 34.63 291 GLY B CA 1
ATOM 3852 C C . GLY B 1 295 ? 12.179 42.751 -20.324 1.00 36.10 291 GLY B C 1
ATOM 3853 O O . GLY B 1 295 ? 12.985 42.762 -21.254 1.00 36.57 291 GLY B O 1
ATOM 3854 N N . GLN B 1 296 ? 12.072 43.761 -19.478 1.00 37.77 292 GLN B N 1
ATOM 3855 C CA . GLN B 1 296 ? 12.981 44.918 -19.532 1.00 39.88 292 GLN B CA 1
ATOM 3856 C C . GLN B 1 296 ? 14.431 44.636 -19.141 1.00 40.75 292 GLN B C 1
ATOM 3857 O O . GLN B 1 296 ? 15.356 45.280 -19.647 1.00 41.63 292 GLN B O 1
ATOM 3863 N N . GLY B 1 309 ? 18.588 45.193 -25.352 1.00 71.44 305 GLY B N 1
ATOM 3864 C CA . GLY B 1 309 ? 17.904 44.295 -26.298 1.00 62.35 305 GLY B CA 1
ATOM 3865 C C . GLY B 1 309 ? 16.636 43.573 -25.815 1.00 59.49 305 GLY B C 1
ATOM 3866 O O . GLY B 1 309 ? 15.849 43.105 -26.638 1.00 58.44 305 GLY B O 1
ATOM 3867 N N . GLY B 1 310 ? 16.438 43.449 -24.499 1.00 52.84 306 GLY B N 1
ATOM 3868 C CA . GLY B 1 310 ? 15.126 43.094 -23.945 1.00 46.29 306 GLY B CA 1
ATOM 3869 C C . GLY B 1 310 ? 14.168 44.275 -24.031 1.00 44.31 306 GLY B C 1
ATOM 3870 O O . GLY B 1 310 ? 14.495 45.285 -24.642 1.00 43.71 306 GLY B O 1
ATOM 3871 N N . MET B 1 311 ? 12.999 44.161 -23.402 1.00 41.85 307 MET B N 1
ATOM 3872 C CA . MET B 1 311 ? 11.899 45.153 -23.537 1.00 40.24 307 MET B CA 1
ATOM 3873 C C . MET B 1 311 ? 12.182 46.572 -23.056 1.00 41.20 307 MET B C 1
ATOM 3874 O O . MET B 1 311 ? 12.829 46.772 -22.027 1.00 44.47 307 MET B O 1
ATOM 3879 N N . ASP B 1 312 ? 11.644 47.541 -23.799 1.00 40.50 308 ASP B N 1
ATOM 3880 C CA . ASP B 1 312 ? 11.660 48.971 -23.438 1.00 40.61 308 ASP B CA 1
ATOM 3881 C C . ASP B 1 312 ? 10.333 49.624 -23.823 1.00 39.44 308 ASP B C 1
ATOM 3882 O O . ASP B 1 312 ? 10.127 50.017 -24.976 1.00 38.19 308 ASP B O 1
ATOM 3887 N N . PHE B 1 313 ? 9.457 49.741 -22.828 1.00 39.00 309 PHE B N 1
ATOM 3888 C CA . PHE B 1 313 ? 8.119 50.283 -23.003 1.00 39.40 309 PHE B CA 1
ATOM 3889 C C . PHE B 1 313 ? 8.072 51.773 -22.765 1.00 42.68 309 PHE B C 1
ATOM 3890 O O . PHE B 1 313 ? 7.332 52.456 -23.433 1.00 42.69 309 PHE B O 1
ATOM 3898 N N . ASP B 1 314 ? 8.840 52.247 -21.783 1.00 46.32 310 ASP B N 1
ATOM 3899 C CA . ASP B 1 314 ? 8.690 53.593 -21.229 1.00 50.06 310 ASP B CA 1
ATOM 3900 C C . ASP B 1 314 ? 9.838 54.547 -21.483 1.00 54.00 310 ASP B C 1
ATOM 3901 O O . ASP B 1 314 ? 9.638 55.749 -21.395 1.00 60.03 310 ASP B O 1
ATOM 3906 N N . SER B 1 315 ? 11.044 54.067 -21.745 1.00 55.32 311 SER B N 1
ATOM 3907 C CA . SER B 1 315 ? 12.107 55.016 -22.035 1.00 58.14 311 SER B CA 1
ATOM 3908 C C . SER B 1 315 ? 11.633 55.997 -23.105 1.00 61.68 311 SER B C 1
ATOM 3909 O O . SER B 1 315 ? 10.727 55.709 -23.896 1.00 58.65 311 SER B O 1
ATOM 3912 N N . LYS B 1 316 ? 12.279 57.157 -23.123 1.00 69.64 312 LYS B N 1
ATOM 3913 C CA . LYS B 1 316 ? 12.049 58.187 -24.139 1.00 71.86 312 LYS B CA 1
ATOM 3914 C C . LYS B 1 316 ? 12.251 57.637 -25.545 1.00 67.14 312 LYS B C 1
ATOM 3915 O O . LYS B 1 316 ? 11.627 58.110 -26.493 1.00 66.95 312 LYS B O 1
ATOM 3921 N N . LYS B 1 317 ? 13.120 56.634 -25.658 1.00 63.15 313 LYS B N 1
ATOM 3922 C CA . LYS B 1 317 ? 13.458 56.012 -26.938 1.00 59.95 313 LYS B CA 1
ATOM 3923 C C . LYS B 1 317 ? 12.585 54.803 -27.330 1.00 54.04 313 LYS B C 1
ATOM 3924 O O . LYS B 1 317 ? 12.747 54.269 -28.428 1.00 51.61 313 LYS B O 1
ATOM 3930 N N . ALA B 1 318 ? 11.663 54.390 -26.458 1.00 50.15 314 ALA B N 1
ATOM 3931 C CA . ALA B 1 318 ? 10.755 53.280 -26.755 1.00 45.96 314 ALA B CA 1
ATOM 3932 C C . ALA B 1 318 ? 10.105 53.506 -28.116 1.00 44.69 314 ALA B C 1
ATOM 3933 O O . ALA B 1 318 ? 9.615 54.593 -28.377 1.00 45.89 314 ALA B O 1
ATOM 3935 N N . TYR B 1 319 ? 10.134 52.490 -28.981 1.00 41.74 315 TYR B N 1
ATOM 3936 C CA . TYR B 1 319 ? 9.599 52.597 -30.347 1.00 40.96 315 TYR B CA 1
ATOM 3937 C C . TYR B 1 319 ? 8.739 51.411 -30.856 1.00 38.64 315 TYR B C 1
ATOM 3938 O O . TYR B 1 319 ? 8.012 51.556 -31.857 1.00 39.43 315 TYR B O 1
ATOM 3947 N N . ARG B 1 320 ? 8.832 50.247 -30.210 1.00 35.36 316 ARG B N 1
ATOM 3948 C CA . ARG B 1 320 ? 8.167 49.047 -30.736 1.00 33.32 316 ARG B CA 1
ATOM 3949 C C . ARG B 1 320 ? 7.494 48.162 -29.678 1.00 31.13 316 ARG B C 1
ATOM 3950 O O . ARG B 1 320 ? 6.912 47.142 -30.001 1.00 29.80 316 ARG B O 1
ATOM 3958 N N . ASP B 1 321 ? 7.544 48.566 -28.420 1.00 31.12 317 ASP B N 1
ATOM 3959 C CA . ASP B 1 321 ? 7.122 47.691 -27.342 1.00 30.13 317 ASP B CA 1
ATOM 3960 C C . ASP B 1 321 ? 5.906 48.232 -26.619 1.00 30.03 317 ASP B C 1
ATOM 3961 O O . ASP B 1 321 ? 5.847 49.413 -26.285 1.00 31.49 317 ASP B O 1
ATOM 3966 N N . VAL B 1 322 ? 4.937 47.349 -26.391 1.00 28.68 318 VAL B N 1
ATOM 3967 C CA . VAL B 1 322 ? 3.659 47.733 -25.819 1.00 29.45 318 VAL B CA 1
ATOM 3968 C C . VAL B 1 322 ? 3.238 46.760 -24.730 1.00 28.82 318 VAL B C 1
ATOM 3969 O O . VAL B 1 322 ? 3.163 45.548 -24.955 1.00 27.32 318 VAL B O 1
ATOM 3973 N N . ALA B 1 323 ? 2.940 47.310 -23.556 1.00 29.90 319 ALA B N 1
ATOM 3974 C CA . ALA B 1 323 ? 2.536 46.505 -22.379 1.00 31.12 319 ALA B CA 1
ATOM 3975 C C . ALA B 1 323 ? 1.060 46.701 -22.022 1.00 30.22 319 ALA B C 1
ATOM 3976 O O . ALA B 1 323 ? 0.681 47.753 -21.514 1.00 31.95 319 ALA B O 1
ATOM 3978 N N . TRP B 1 324 ? 0.229 45.698 -22.281 1.00 29.25 320 TRP B N 1
ATOM 3979 C CA . TRP B 1 324 ? -1.170 45.784 -21.884 1.00 29.82 320 TRP B CA 1
ATOM 3980 C C . TRP B 1 324 ? -1.313 45.053 -20.576 1.00 29.76 320 TRP B C 1
ATOM 3981 O O . TRP B 1 324 ? -1.248 43.829 -20.527 1.00 28.91 320 TRP B O 1
ATOM 3992 N N . LEU B 1 325 ? -1.516 45.814 -19.512 1.00 31.17 321 LEU B N 1
ATOM 3993 C CA . LEU B 1 325 ? -1.404 45.291 -18.159 1.00 31.44 321 LEU B CA 1
ATOM 3994 C C . LEU B 1 325 ? -2.764 44.971 -17.517 1.00 33.47 321 LEU B C 1
ATOM 3995 O O . LEU B 1 325 ? -3.481 45.856 -17.040 1.00 35.56 321 LEU B O 1
ATOM 4000 N N . GLY B 1 326 ? -3.090 43.687 -17.500 1.00 33.07 322 GLY B N 1
ATOM 4001 C CA . GLY B 1 326 ? -4.351 43.219 -16.953 1.00 34.59 322 GLY B CA 1
ATOM 4002 C C . GLY B 1 326 ? -4.371 41.719 -17.021 1.00 33.90 322 GLY B C 1
ATOM 4003 O O . GLY B 1 326 ? -3.336 41.082 -17.202 1.00 32.27 322 GLY B O 1
ATOM 4004 N N . GLU B 1 327 ? -5.556 41.157 -16.873 1.00 35.65 323 GLU B N 1
ATOM 4005 C CA . GLU B 1 327 ? -5.730 39.710 -16.900 1.00 35.51 323 GLU B CA 1
ATOM 4006 C C . GLU B 1 327 ? -5.660 39.260 -18.357 1.00 34.09 323 GLU B C 1
ATOM 4007 O O . GLU B 1 327 ? -6.164 39.936 -19.267 1.00 34.24 323 GLU B O 1
ATOM 4013 N N . CYS B 1 328 ? -5.001 38.132 -18.581 1.00 32.95 324 CYS B N 1
ATOM 4014 C CA . CYS B 1 328 ? -4.744 37.665 -19.950 1.00 32.29 324 CYS B CA 1
ATOM 4015 C C . CYS B 1 328 ? -5.983 37.477 -20.815 1.00 33.10 324 CYS B C 1
ATOM 4016 O O . CYS B 1 328 ? -5.940 37.665 -22.028 1.00 31.92 324 CYS B O 1
ATOM 4019 N N . ASP B 1 329 ? -7.077 37.082 -20.179 1.00 35.13 325 ASP B N 1
ATOM 4020 C CA . ASP B 1 329 ? -8.317 36.855 -20.880 1.00 37.07 325 ASP B CA 1
ATOM 4021 C C . ASP B 1 329 ? -8.899 38.156 -21.397 1.00 38.02 325 ASP B C 1
ATOM 4022 O O . ASP B 1 329 ? -9.157 38.312 -22.582 1.00 38.35 325 ASP B O 1
ATOM 4027 N N . GLN B 1 330 ? -9.054 39.115 -20.512 1.00 38.84 326 GLN B N 1
ATOM 4028 C CA . GLN B 1 330 ? -9.683 40.367 -20.881 1.00 40.57 326 GLN B CA 1
ATOM 4029 C C . GLN B 1 330 ? -8.885 41.073 -21.989 1.00 38.44 326 GLN B C 1
ATOM 4030 O O . GLN B 1 330 ? -9.449 41.683 -22.889 1.00 38.37 326 GLN B O 1
ATOM 4036 N N . GLY B 1 331 ? -7.571 40.929 -21.943 1.00 36.40 327 GLY B N 1
ATOM 4037 C CA . GLY B 1 331 ? -6.701 41.545 -22.934 1.00 35.73 327 GLY B CA 1
ATOM 4038 C C . GLY B 1 331 ? -6.810 40.909 -24.303 1.00 35.46 327 GLY B C 1
ATOM 4039 O O . GLY B 1 331 ? -6.760 41.592 -25.325 1.00 36.05 327 GLY B O 1
ATOM 4040 N N . CYS B 1 332 ? -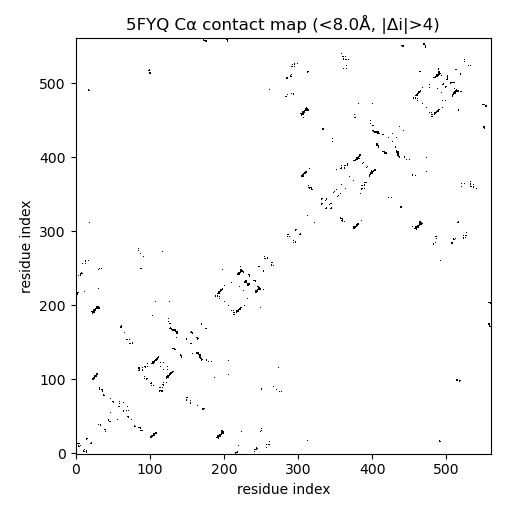6.952 39.593 -24.319 1.00 35.09 328 CYS B N 1
ATOM 4041 C CA . CYS B 1 332 ? -7.146 38.854 -25.557 1.00 34.91 328 CYS B CA 1
ATOM 4042 C C . CYS B 1 332 ? -8.485 39.210 -26.192 1.00 36.44 328 CYS B C 1
ATOM 4043 O O . CYS B 1 332 ? -8.613 39.245 -27.405 1.00 36.77 328 CYS B O 1
ATOM 4046 N N . LEU B 1 333 ? -9.483 39.456 -25.354 1.00 37.72 329 LEU B N 1
ATOM 4047 C CA . LEU B 1 333 ? -10.768 39.983 -25.793 1.00 39.96 329 LEU B CA 1
ATOM 4048 C C . LEU B 1 333 ? -10.599 41.349 -26.372 1.00 39.96 329 LEU B C 1
ATOM 4049 O O . LE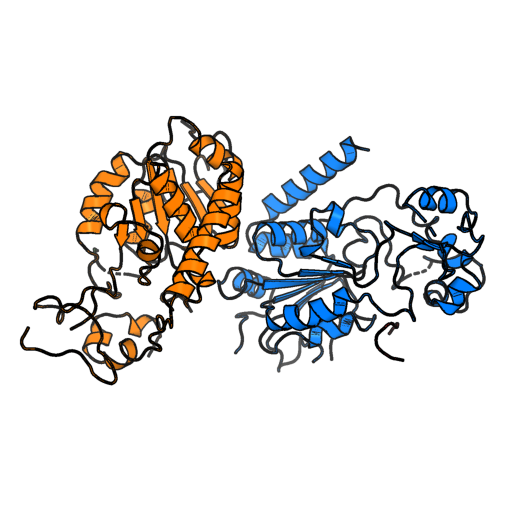U B 1 333 ? -11.127 41.660 -27.426 1.00 41.66 329 LEU B O 1
ATOM 4054 N N . ALA B 1 334 ? -9.895 42.181 -25.624 1.00 38.50 330 ALA B N 1
ATOM 4055 C CA . ALA B 1 334 ? -9.722 43.566 -25.988 1.00 38.55 330 ALA B CA 1
ATOM 4056 C C . ALA B 1 334 ? -8.985 43.686 -27.292 1.00 36.89 330 ALA B C 1
ATOM 4057 O O . ALA B 1 334 ? -9.208 44.632 -28.034 1.00 38.38 330 ALA B O 1
ATOM 4059 N N . LEU B 1 335 ? -8.098 42.743 -27.572 1.00 34.32 331 LEU B N 1
ATOM 4060 C CA . LEU B 1 335 ? -7.371 42.790 -28.829 1.00 33.79 331 LEU B CA 1
ATOM 4061 C C . LEU B 1 335 ? -8.261 42.321 -29.965 1.00 35.10 331 LEU B C 1
ATOM 4062 O O . LEU B 1 335 ? -8.420 43.012 -30.953 1.00 36.26 331 LEU B O 1
ATOM 4067 N N . ALA B 1 336 ? -8.834 41.138 -29.800 1.00 35.47 332 ALA B N 1
ATOM 4068 C CA . ALA B 1 336 ? -9.819 40.579 -30.737 1.00 37.56 332 ALA B CA 1
ATOM 4069 C C . ALA B 1 336 ? -10.891 41.587 -31.105 1.00 40.05 332 ALA B C 1
ATOM 4070 O O . ALA B 1 336 ? -11.231 41.719 -32.271 1.00 41.53 332 ALA B O 1
ATOM 4072 N N . GLU B 1 337 ? -11.426 42.295 -30.115 1.00 40.79 333 GLU B N 1
ATOM 4073 C CA . GLU B 1 337 ? -12.444 43.302 -30.381 1.00 43.80 333 GLU B CA 1
ATOM 4074 C C . GLU B 1 337 ? -11.960 44.312 -31.417 1.00 44.03 333 GLU B C 1
ATOM 4075 O O . GLU B 1 337 ? -12.668 44.615 -32.368 1.00 46.36 333 GLU B O 1
ATOM 4081 N N . LEU B 1 338 ? -10.750 44.820 -31.237 1.00 41.76 334 LEU B N 1
ATOM 4082 C CA . LEU B 1 338 ? -10.172 45.779 -32.179 1.00 42.25 334 LEU B CA 1
ATOM 4083 C C . LEU B 1 338 ? -9.992 45.209 -33.596 1.00 43.34 334 LEU B C 1
ATOM 4084 O O . LEU B 1 338 ? -9.980 45.949 -34.579 1.00 44.62 334 LEU B O 1
ATOM 4089 N N . LEU B 1 339 ? -9.841 43.893 -33.681 1.00 43.02 335 LEU B N 1
ATOM 4090 C CA . LEU B 1 339 ? -9.770 43.182 -34.948 1.00 44.66 335 LEU B CA 1
ATOM 4091 C C . LEU B 1 339 ? -11.158 42.708 -35.432 1.00 47.88 335 LEU B C 1
ATOM 4092 O O . LEU B 1 339 ? -11.291 42.190 -36.544 1.00 50.06 335 LEU B O 1
ATOM 4097 N N . GLY B 1 340 ? -12.188 42.877 -34.607 1.00 48.38 336 GLY B N 1
ATOM 4098 C CA . GLY B 1 340 ? -13.512 42.375 -34.930 1.00 50.79 336 GLY B CA 1
ATOM 4099 C C . GLY B 1 340 ? -13.605 40.860 -34.934 1.00 50.55 336 GLY B C 1
ATOM 4100 O O . GLY B 1 340 ? -14.208 40.283 -35.826 1.00 52.59 336 GLY B O 1
ATOM 4101 N N . TRP B 1 341 ? -13.013 40.212 -33.937 1.00 48.87 337 TRP B N 1
ATOM 4102 C CA . TRP B 1 341 ? -13.114 38.750 -33.785 1.00 49.01 337 TRP B CA 1
ATOM 4103 C C . TRP B 1 341 ? -13.731 38.371 -32.455 1.00 49.31 337 TRP B C 1
ATOM 4104 O O . TRP B 1 341 ? -13.628 37.217 -32.027 1.00 47.83 337 TRP B O 1
ATOM 4115 N N . LYS B 1 342 ? -14.361 39.336 -31.794 1.00 51.17 338 LYS B N 1
ATOM 4116 C CA . LYS B 1 342 ? -14.785 39.134 -30.412 1.00 51.82 338 LYS B CA 1
ATOM 4117 C C . LYS B 1 342 ? -15.926 38.127 -30.292 1.00 53.57 338 LYS B C 1
ATOM 4118 O O . LYS B 1 342 ? -15.792 37.123 -29.586 1.00 52.88 338 LYS B O 1
ATOM 4124 N N . LYS B 1 343 ? -17.032 38.395 -30.984 1.00 56.13 339 LYS B N 1
ATOM 4125 C CA . LYS B 1 343 ? -18.172 37.471 -31.013 1.00 58.80 339 LYS B CA 1
ATOM 4126 C C . LYS B 1 343 ? -17.646 36.114 -31.446 1.00 57.28 339 LYS B C 1
ATOM 4127 O O . LYS B 1 343 ? -17.778 35.114 -30.741 1.00 56.48 339 LYS B O 1
ATOM 4133 N N . GLU B 1 344 ? -16.990 36.113 -32.594 1.00 56.88 340 GLU B N 1
ATOM 4134 C CA . GLU B 1 344 ? -16.411 34.906 -33.153 1.00 56.10 340 GLU B CA 1
ATOM 4135 C C . GLU B 1 344 ? -15.626 34.108 -32.122 1.00 53.91 340 GLU B C 1
ATOM 4136 O O . GLU B 1 344 ? -15.775 32.890 -32.024 1.00 55.36 340 GLU B O 1
ATOM 4142 N N . LEU B 1 345 ? -14.783 34.809 -31.369 1.00 51.13 341 LEU B N 1
ATOM 4143 C CA . LEU B 1 345 ? -13.979 34.206 -30.324 1.00 48.71 341 LEU B CA 1
ATOM 4144 C C . LEU B 1 345 ? -14.824 33.670 -29.192 1.00 49.63 341 LEU B C 1
ATOM 4145 O O . LEU B 1 345 ? -14.562 32.587 -28.694 1.00 49.46 341 LEU B O 1
ATOM 4150 N N . GLU B 1 346 ? -15.834 34.428 -28.788 1.00 51.42 342 GLU B N 1
ATOM 4151 C CA . GLU B 1 346 ? -16.687 34.036 -27.675 1.00 52.54 342 GLU B CA 1
ATOM 4152 C C . GLU B 1 346 ? -17.587 32.895 -28.044 1.00 55.12 342 GLU B C 1
ATOM 4153 O O . GLU B 1 346 ? -17.818 31.993 -27.243 1.00 56.15 342 GLU B O 1
ATOM 4159 N N . ASP B 1 347 ? -18.115 32.967 -29.260 1.00 56.73 343 ASP B N 1
ATOM 4160 C CA . ASP B 1 347 ? -18.855 31.865 -29.868 1.00 59.14 343 ASP B CA 1
ATOM 4161 C C . ASP B 1 347 ? -18.051 30.571 -29.938 1.00 57.54 343 ASP B C 1
ATOM 4162 O O . ASP B 1 347 ? -18.614 29.487 -29.975 1.00 59.65 343 ASP B O 1
ATOM 4167 N N . LEU B 1 348 ? -16.733 30.686 -29.971 1.00 54.48 344 LEU B N 1
ATOM 4168 C CA . LEU B 1 348 ? -15.860 29.522 -30.066 1.00 53.42 344 LEU B CA 1
ATOM 4169 C C . LEU B 1 348 ? -15.598 28.914 -28.708 1.00 51.83 344 LEU B C 1
ATOM 4170 O O . LEU B 1 348 ? -15.546 27.697 -28.542 1.00 52.68 344 LEU B O 1
ATOM 4175 N N . VAL B 1 349 ? -15.373 29.784 -27.745 1.00 49.95 345 VAL B N 1
ATOM 4176 C CA . VAL B 1 349 ? -15.100 29.344 -26.406 1.00 49.05 345 VAL B CA 1
ATOM 4177 C C . VAL B 1 349 ? -16.343 28.629 -25.903 1.00 52.64 345 VAL B C 1
ATOM 4178 O O . VAL B 1 349 ? -16.251 27.573 -25.260 1.00 52.43 345 VAL B O 1
ATOM 4182 N N . ARG B 1 350 ? -17.503 29.198 -26.213 1.00 56.29 346 ARG B N 1
ATOM 4183 C CA . ARG B 1 350 ? -18.759 28.636 -25.748 1.00 61.09 346 ARG B CA 1
ATOM 4184 C C . ARG B 1 350 ? -18.930 27.239 -26.358 1.00 62.71 346 ARG B C 1
ATOM 4185 O O . ARG B 1 350 ? -19.215 26.272 -25.654 1.00 62.76 346 ARG B O 1
ATOM 4193 N N . ARG B 1 351 ? -18.681 27.142 -27.662 1.00 63.95 347 ARG B N 1
ATOM 4194 C CA . ARG B 1 351 ? -18.890 25.909 -28.406 1.00 66.43 347 ARG B CA 1
ATOM 4195 C C . ARG B 1 351 ? -17.978 24.800 -27.929 1.00 65.14 347 ARG B C 1
ATOM 4196 O O . ARG B 1 351 ? -18.395 23.650 -27.847 1.00 68.28 347 ARG B O 1
ATOM 4204 N N . GLU B 1 352 ? -16.735 25.161 -27.621 1.00 61.63 348 GLU B N 1
ATOM 4205 C CA . GLU B 1 352 ? -15.676 24.201 -27.300 1.00 60.64 348 GLU B CA 1
ATOM 4206 C C . GLU B 1 352 ? -15.689 23.744 -25.845 1.00 60.09 348 GLU B C 1
ATOM 4207 O O . GLU B 1 352 ? -15.318 22.612 -25.519 1.00 60.14 348 GLU B O 1
ATOM 4213 N N . HIS B 1 353 ? -16.084 24.665 -24.976 1.00 59.55 349 HIS B N 1
ATOM 4214 C CA . HIS B 1 353 ? -16.287 24.370 -23.563 1.00 59.28 349 HIS B CA 1
ATOM 4215 C C . HIS B 1 353 ? -17.471 23.441 -23.397 1.00 62.93 349 HIS B C 1
ATOM 4216 O O . HIS B 1 353 ? -17.357 22.379 -22.789 1.00 63.63 349 HIS B O 1
ATOM 4223 N N . ALA B 1 354 ? -18.598 23.856 -23.964 1.00 65.74 350 ALA B N 1
ATOM 4224 C CA . ALA B 1 354 ? -19.765 23.008 -24.101 1.00 69.98 350 ALA B CA 1
ATOM 4225 C C . ALA B 1 354 ? -19.344 21.621 -24.555 1.00 72.00 350 ALA B C 1
ATOM 4226 O O . ALA B 1 354 ? -19.564 20.644 -23.851 1.00 74.15 350 ALA B O 1
ATOM 4228 N N . SER B 1 355 ? -18.689 21.546 -25.706 1.00 72.06 351 SER B N 1
ATOM 4229 C CA . SER B 1 355 ? -18.342 20.258 -26.301 1.00 74.70 351 SER B CA 1
ATOM 4230 C C . SER B 1 355 ? -17.376 19.426 -25.458 1.00 75.16 351 SER B C 1
ATOM 4231 O O . SER B 1 355 ? -17.302 18.205 -25.617 1.00 76.26 351 SER B O 1
ATOM 4234 N N . ILE B 1 356 ? -16.615 20.078 -24.586 1.00 75.19 352 ILE B N 1
ATOM 4235 C CA . ILE B 1 356 ? -15.751 19.361 -23.633 1.00 76.29 352 ILE B CA 1
ATOM 4236 C C . ILE B 1 356 ? -16.581 18.732 -22.489 1.00 80.56 352 ILE B C 1
ATOM 4237 O O . ILE B 1 356 ? -16.242 17.652 -21.990 1.00 83.17 352 ILE B O 1
ATOM 4242 N N . ASP B 1 357 ? -17.671 19.393 -22.102 1.00 83.39 353 ASP B N 1
ATOM 4243 C CA . ASP B 1 357 ? -18.634 18.831 -21.145 1.00 88.35 353 ASP B CA 1
ATOM 4244 C C . ASP B 1 357 ? -19.385 17.632 -21.725 1.00 94.85 353 ASP B C 1
ATOM 4245 O O . ASP B 1 357 ? -19.586 16.628 -21.037 1.00 94.42 353 ASP B O 1
ATOM 4250 N N . ALA B 1 358 ? -19.804 17.755 -22.983 1.00 100.37 354 ALA B N 1
ATOM 4251 C CA . ALA B 1 358 ? -20.419 16.650 -23.723 1.00 107.35 354 ALA B CA 1
ATOM 4252 C C . ALA B 1 358 ? -19.621 15.344 -23.581 1.00 110.48 354 ALA B C 1
ATOM 4253 O O . ALA B 1 358 ? -20.164 14.332 -23.139 1.00 113.95 354 ALA B O 1
ATOM 4255 N N . GLN B 1 359 ? -18.336 15.378 -23.936 1.00 108.74 355 GLN B N 1
ATOM 4256 C CA . GLN B 1 359 ? -17.452 14.208 -23.789 1.00 110.24 355 GLN B CA 1
ATOM 4257 C C . GLN B 1 359 ? -17.537 13.619 -22.377 1.00 112.02 355 GLN B C 1
ATOM 4258 O O . GLN B 1 359 ? -17.533 12.395 -22.202 1.00 115.13 355 GLN B O 1
ATOM 4264 N N . SER B 1 360 ? -17.613 14.513 -21.389 1.00 110.03 356 SER B N 1
ATOM 4265 C CA . SER B 1 360 ? -17.795 14.180 -19.964 1.00 109.83 356 SER B CA 1
ATOM 4266 C C . SER B 1 360 ? -16.671 13.309 -19.420 1.00 106.21 356 SER B C 1
ATOM 4267 O O . SER B 1 360 ? -15.828 13.783 -18.665 1.00 99.55 356 SER B O 1
ATOM 4270 N N . GLU C 2 4 ? 23.863 28.340 -21.332 1.00 42.23 1005 GLU C N 1
ATOM 4271 C CA . GLU C 2 4 ? 23.496 26.909 -21.053 1.00 41.47 1005 GLU C CA 1
ATOM 4272 C C . GLU C 2 4 ? 22.088 26.591 -21.587 1.00 38.74 1005 GLU C C 1
ATOM 4273 O O . GLU C 2 4 ? 21.193 27.475 -21.670 1.00 33.38 1005 GLU C O 1
ATOM 4279 N N . PHE C 2 5 ? 21.922 25.307 -21.905 1.00 34.35 1006 PHE C N 1
ATOM 4280 C CA . PHE C 2 5 ? 20.702 24.746 -22.485 1.00 32.08 1006 PHE C CA 1
ATOM 4281 C C . PHE C 2 5 ? 19.751 24.365 -21.359 1.00 30.71 1006 PHE C C 1
ATOM 4282 O O . PHE C 2 5 ? 18.574 24.097 -21.609 1.00 28.37 1006 PHE C O 1
ATOM 4290 N N . GLU C 2 6 ? 20.284 24.297 -20.138 1.00 27.83 1007 GLU C N 1
ATOM 4291 C CA . GLU C 2 6 ? 19.518 23.930 -18.939 1.00 30.26 1007 GLU C CA 1
ATOM 4292 C C . GLU C 2 6 ? 18.363 24.874 -18.619 1.00 28.23 1007 GLU C C 1
ATOM 4293 O O . GLU C 2 6 ? 18.498 26.094 -18.647 1.00 27.28 1007 GLU C O 1
ATOM 4314 N N . LYS C 2 8 ? 16.521 26.992 -16.388 1.00 27.44 1009 LYS C N 1
ATOM 4315 C CA . LYS C 2 8 ? 16.968 27.717 -15.190 1.00 26.96 1009 LYS C CA 1
ATOM 4316 C C . LYS C 2 8 ? 16.117 28.927 -14.915 1.00 26.55 1009 LYS C C 1
ATOM 4317 O O . LYS C 2 8 ? 15.489 29.497 -15.810 1.00 26.34 1009 LYS C O 1
ATOM 4323 N N . TYR C 2 9 ? 16.171 29.364 -13.669 1.00 28.59 1010 TYR C N 1
ATOM 4324 C CA . TYR C 2 9 ? 15.662 30.683 -13.287 1.00 26.45 1010 TYR C CA 1
ATOM 4325 C C . TYR C 2 9 ? 16.672 31.770 -13.620 1.00 25.36 1010 TYR C C 1
ATOM 4326 O O . TYR C 2 9 ? 17.874 31.606 -13.383 1.00 27.28 1010 TYR C O 1
ATOM 4335 N N . VAL C 2 10 ? 16.193 32.901 -14.113 1.00 21.89 1011 VAL C N 1
ATOM 4336 C CA . VAL C 2 10 ? 17.102 34.022 -14.373 1.00 21.44 1011 VAL C CA 1
ATOM 4337 C C . VAL C 2 10 ? 17.349 34.768 -13.092 1.00 22.41 1011 VAL C C 1
ATOM 4338 O O . VAL C 2 10 ? 16.445 35.452 -12.620 1.00 26.53 1011 VAL C O 1
ATOM 4342 N N . GLY D 2 3 ? -37.374 46.746 12.657 1.00 57.52 1004 GLY D N 1
ATOM 4343 C CA . GLY D 2 3 ? -36.363 47.133 11.623 1.00 58.23 1004 GLY D CA 1
ATOM 4344 C C . GLY D 2 3 ? -35.956 45.864 10.907 1.00 64.50 1004 GLY D C 1
ATOM 4345 O O . GLY D 2 3 ? -36.276 44.755 11.403 1.00 61.24 1004 GLY D O 1
ATOM 4346 N N . GLU D 2 4 ? -35.269 45.994 9.763 1.00 57.61 1005 GLU D N 1
ATOM 4347 C CA . GLU D 2 4 ? -35.066 44.808 8.903 1.00 61.97 1005 GLU D CA 1
ATOM 4348 C C . GLU D 2 4 ? -33.739 44.817 8.121 1.00 59.50 1005 GLU D C 1
ATOM 4349 O O . GLU D 2 4 ? -32.702 44.354 8.624 1.00 57.25 1005 GLU D O 1
ATOM 4355 N N . PHE D 2 5 ? -33.778 45.337 6.891 1.00 53.20 1006 PHE D N 1
ATOM 4356 C CA . PHE D 2 5 ? -32.576 45.563 6.121 1.00 47.15 1006 PHE D CA 1
ATOM 4357 C C . PHE D 2 5 ? -32.879 46.672 5.102 1.00 43.15 1006 PHE D C 1
ATOM 4358 O O . PHE D 2 5 ? -33.292 46.459 3.954 1.00 34.41 1006 PHE D O 1
ATOM 4366 N N . GLU D 2 6 ? -32.672 47.878 5.593 1.00 37.26 1007 GLU D N 1
ATOM 4367 C CA . GLU D 2 6 ? -33.040 49.069 4.900 1.00 36.39 1007 GLU D CA 1
ATOM 4368 C C . GLU D 2 6 ? -32.205 50.134 5.553 1.00 34.02 1007 GLU D C 1
ATOM 4369 O O . GLU D 2 6 ? -31.936 50.046 6.741 1.00 39.24 1007 GLU D O 1
ATOM 4390 N N . LYS D 2 8 ? -30.128 52.840 7.405 1.00 24.54 1009 LYS D N 1
ATOM 4391 C CA . LYS D 2 8 ? -30.343 53.327 8.738 1.00 28.30 1009 LYS D CA 1
ATOM 4392 C C . LYS D 2 8 ? -28.993 53.906 9.130 1.00 31.19 1009 LYS D C 1
ATOM 4393 O O . LYS D 2 8 ? -27.946 53.240 9.011 1.00 28.88 1009 LYS D O 1
ATOM 4399 N N . TYR D 2 9 ? -28.991 55.150 9.590 1.00 33.04 1010 TYR D N 1
ATOM 4400 C CA . TYR D 2 9 ? -27.727 55.792 9.904 1.00 32.48 1010 TYR D CA 1
ATOM 4401 C C . TYR D 2 9 ? -27.142 55.392 11.281 1.00 30.14 1010 TYR D C 1
ATOM 4402 O O . TYR D 2 9 ? -27.810 54.833 12.136 1.00 38.07 1010 TYR D O 1
ATOM 4411 N N . VAL D 2 10 ? -25.875 55.745 11.452 1.00 33.38 1011 VAL D N 1
ATOM 4412 C CA . VAL D 2 10 ? -24.958 55.175 12.456 1.00 34.24 1011 VAL D CA 1
ATOM 4413 C C . VAL D 2 10 ? -25.536 53.983 13.193 1.00 31.40 1011 VAL D C 1
ATOM 4414 O O . VAL D 2 10 ? -25.245 52.839 12.817 1.00 23.36 1011 VAL D O 1
#

CATH classification: 3.40.50.1220 (+1 more: 3.30.1600.10)

Foldseek 3Di:
DFQFPDQELLRVLVSCPDPLQAEEEEEEEPQFCVVQVDDRQVPDVVQPDPVDDPDSLLQLAVVSCQVPVQSVLLVCVSPVPPDGEGALLLLLQVVCVVVNRQQAYEYCDARCNNVLSPDDPNRYHNFFYYQQAKDFPPPVAGNVVVSVCSNVSHFDADPVPRGGMDGGTRGPVRHTDPCVVVVLQPSQVVHQEYEYEADALPDPPSSVSCLSHDPNRAYEYEYQDDHQDDVGADDDDPPHRRYHYDHDRRNVSSLVSCVSNPCNVVSVVSSVVSVVVVVVVD/DFLFPDQELLSVLVSCPDPLQQAEEEEEEDLQQVVQPQPHQCDDVDRLCLLAQVSCVVVVVVVLPPVVVVCVCHGAGALLLLLLVVCVVVNHQQAYEYQDASCNNVLSPDDPNRYHPFFAYQAWFADDLDDFDTDGDDVQDVHDDDDPGGDGRGRGVVGDTDPVVVVCLVPSQVRHQEYEYEADQLPDPPSSVSCCSHPPNRAYEYEELDDHWPCTDDSDPPPHRRYHYRHDRRRVVSLVSCVSNVCNCVSVVSSVVSVVVVVVVD/DVPDDD/DDPDDDD

B-factor: mean 49.23, std 22.44, range [17.93, 135.52]

Nearest PDB structures (foldseek):
  5fyq-assembly1_A  TM=1.004E+00  e=1.391E-63  Homo sapiens
  5g4c-assembly2_B  TM=9.831E-01  e=6.730E-55  Homo sapiens
  6nr0-assembly2_A  TM=9.828E-01  e=3.408E-53  Homo sapiens
  7bos-assembly1_A  TM=9.679E-01  e=9.234E-53  Homo sapiens
  6iso-assembly4_G  TM=9.225E-01  e=5.913E-31  Homo sapiens

GO terms:
  GO:0005634 nucleus (C, IDA)
  GO:0005737 cytoplasm (C, IDA)
  GO:0017136 histone deacetylase activity, NAD-dependent (F, IDA)
  GO:0042903 tubulin deacetylase activity (F, IDA)
  GO:0006476 protein deacetylation (P, IDA)
  GO:0090042 tubulin deacetylation (P, IDA)
  GO:0005515 protein binding (F, IPI)
  GO:0045723 positive regulation of fatty acid biosynthetic process (P, IDA)
  GO:0034983 peptidyl-lysine deacetylation (P, IDA)
  GO:0072686 mitotic spindle (C, IDA)
  GO:0005694 chromosome (C, IDA)
  GO:0005813 centrosome (C, IDA)
  GO:0005814 centriole (C, IDA)
  GO:0005819 spindle (C, IDA)
  GO:0005829 cytosol (C, IDA)
  GO:0030496 midbody (C, IDA)
  GO:0003682 chromatin binding (F, IDA)
  GO:0033558 protein lysine deacetylase activity (F, IDA)
  GO:0034979 NAD-dependent protein lysine deacetylase activity (F, IDA)
  GO:0004407 histone deacetylase activity (F, IDA)

InterPro domains:
  IPR003000 Sirtuin family [PF02146] (84-268)
  IPR017328 Sirtuin, class I [PIRSF037938] (51-371)
  IPR026590 Sirtuin family, catalytic core domain [PS50305] (57-338)
  IPR026591 Sirtuin, catalytic core small domain superfamily [G3DSA:3.30.1600.10] (90-240)
  IPR029035 DHS-like NAD/FAD-binding domain superfamily [SSF52467] (59-353)
  IPR050134 NAD-dependent sirtuin protein deacylases [PTHR11085] (53-345)

Radius of gyration: 27.98 Å; Cα contacts (8 Å, |Δi|>4): 1007; chains: 4; bounding box: 76×80×62 Å

Sequence (561 aa):
ERLLDELTLEGVARYMQSERCRRVICLVGAGISTSAGIPDFRSPYDNLEKYHLPYPEAIFEISYFKKHPEPFFALAKELYPGQFKPTICHYFMRLLKDKGLLLRCYTQNIDTLERIAGLEQEDLVEAHGTFYTSHCVSASYPLSWMKEKIFSEVTPKCEDCQSLVKPDIVFFGESLPARFFSCMQSDFLKVDLLLVMGTSLQVQPFASLISKAPLSTPRLLINKEKAGQSGGMDFDSKKAYRDVAWLGECDQGCLALAELLGWKKELEDLVRREHASIDAQSERLLDELTLEGVARYMQSERCRRVICLVGAGISTSAGIPDFRSPPYPEAIFEISYFKKHPEPFFALAKELYPGQFKPTICHYFMRLLKDKGLLLRCYTQNIDTLERIAGLEQEDLVEAHGTFYTSHCVSASCRHEYPLSWMKEKIFSEVVKPDIVFFGESLPARFFSCMQSDFLKVDLLLVMGTSLQVQPFASLISKAPLSTPRLLINKEKAGQGGMDFDSKKAYRDVAWLGECDQGCLALAELLGWKKELEDLVRREHASIDAQSEFEKYVGEFEKYV

Secondary structure (DSSP, 8-state):
----SSSSHHHHHHHHHSTT---EEEEE-GGGTTTTT---TT--------S--SSTHHHHBHHHHHH--HHHHHTTTSS--SS----HHHHHHHHHHHTT-EEEEEE---S-HHHHTT--GGGEEETTEEEEEEEESS----HHHHHHHHHTT---B-TTT--BEEEEE--BTSPPPHHHHHHHHHHHHH-SEEEEES----BTTGGGGGGTS-TT--EEEEESS--SB---B-SSSSS--SEEEEES-HHHHHHHHHHHHT-HHHHHHHHHHHHHHHHHH-/----SSSSHHHHHHHHHSTT---EEEEE-GGGTGGGS---TT----GGGGGBHHHHHHS-HHHH-SS-SS--S-----HHHHHHHHHHHTT-EEEEEE---S-HHHHTT--GGGEEETTEEEEEEE-BTTB---B-----SS--------EEEE--BTSPPPTHHHHHHHHHHHH-SEEEEES----BTTGGGGGGGS-TTS-EEEEESS--------SSSTT--SEEEEES-HHHHHHHHHHHHT-HHHHHHHHHHHHHHHHHH-/----B-/-----B-

Solvent-accessible surface area: 26229 Å² total

Organism: Homo sapiens (NCBI:txid9606)